Protein AF-A0A6A6QYE5-F1 (afdb_monomer)

Sequence (376 aa):
MGKNEKKVKEFIENIPDSKLLGFGTNGKTIHTDVNLRLDMQGMTSSKPPTHNLQVQVNKGCRITSLALIAPDSVAMVFNVPEDGSWTPQQIKEKLIASIDLTHEHPPSSESAPTNPPSTHPPTYLTMARNSEKAQSMLFRFRAAQAADLGILDIARTRRPKLITTIDSIPVCEKWRGQVLKEISRKVSKIQDTALSDFQIRDLNDEINKLMREKHMWEVQVRNLGGPNYMRGGRVLDEEGREVPGGGKGYRYFGRARELPGVKELFEAQKRPVDEGGDERGAERREMRQRVDAGYYGYNLDEEDGVLVAYEKGREEESRRRFLEEGDGDTGRKGGKEWVELPGDAGDGVGWRLPTLDEVQDELVERRRRKLLDKFA

Structure (mmCIF, N/CA/C/O backbone):
data_AF-A0A6A6QYE5-F1
#
_entry.id   AF-A0A6A6QYE5-F1
#
loop_
_atom_site.group_PDB
_atom_site.id
_atom_site.type_symbol
_atom_site.label_atom_id
_atom_site.label_alt_id
_atom_site.label_comp_id
_atom_site.label_asym_id
_atom_site.label_entity_id
_atom_site.label_seq_id
_atom_site.pdbx_PDB_ins_code
_atom_site.Cartn_x
_atom_site.Cartn_y
_atom_site.Cartn_z
_atom_site.occupancy
_atom_site.B_iso_or_equiv
_atom_site.auth_seq_id
_atom_site.auth_comp_id
_atom_site.auth_asym_id
_atom_site.auth_atom_id
_atom_site.pdbx_PDB_model_num
ATOM 1 N N . MET A 1 1 ? -7.065 -11.063 37.254 1.00 54.44 1 MET A N 1
ATOM 2 C CA . MET A 1 1 ? -6.158 -12.163 36.873 1.00 54.44 1 MET A CA 1
ATOM 3 C C . MET A 1 1 ? -6.716 -12.965 35.713 1.00 54.44 1 MET A C 1
ATOM 5 O O . MET A 1 1 ? -7.827 -13.492 35.813 1.00 54.44 1 MET A O 1
ATOM 9 N N . GLY A 1 2 ? -5.960 -13.047 34.621 1.00 65.00 2 GLY A N 1
ATOM 10 C CA . GLY A 1 2 ? -6.293 -13.857 33.451 1.00 65.00 2 GLY A CA 1
ATOM 11 C C . GLY A 1 2 ? -6.286 -15.361 33.755 1.00 65.00 2 GLY A C 1
ATOM 12 O O . GLY A 1 2 ? -5.650 -15.828 34.698 1.00 65.00 2 GLY A O 1
ATOM 13 N N . LYS A 1 3 ? -6.987 -16.161 32.935 1.00 67.38 3 LYS A N 1
ATOM 14 C CA . LYS A 1 3 ? -7.035 -17.635 33.077 1.00 67.38 3 LYS A CA 1
ATOM 15 C C . LYS A 1 3 ? -5.643 -18.287 33.013 1.00 67.38 3 LYS A C 1
ATOM 17 O O . LYS A 1 3 ? -5.456 -19.351 33.589 1.00 67.38 3 LYS A O 1
ATOM 22 N N . ASN A 1 4 ? -4.687 -17.654 32.331 1.00 69.31 4 ASN A N 1
ATOM 23 C CA . ASN A 1 4 ? -3.309 -18.132 32.213 1.00 69.31 4 ASN A CA 1
ATOM 24 C C . ASN A 1 4 ? -2.503 -17.867 33.492 1.00 69.31 4 ASN A C 1
ATOM 26 O O . ASN A 1 4 ? -1.840 -18.772 33.980 1.00 69.31 4 ASN A O 1
ATOM 30 N N . GLU A 1 5 ? -2.618 -16.670 34.074 1.00 69.38 5 GLU A N 1
ATOM 31 C CA . GLU A 1 5 ? -1.944 -16.304 35.330 1.00 69.38 5 GLU A CA 1
ATOM 32 C C . GLU A 1 5 ? -2.360 -17.222 36.474 1.00 69.38 5 GLU A C 1
ATOM 34 O O . GLU A 1 5 ? -1.511 -17.686 37.224 1.00 69.38 5 GLU A O 1
ATOM 39 N N . LYS A 1 6 ? -3.654 -17.563 36.563 1.00 76.94 6 LYS A N 1
ATOM 40 C CA . LYS A 1 6 ? -4.153 -18.517 37.564 1.00 76.94 6 LYS A CA 1
ATOM 41 C C . LYS A 1 6 ? -3.460 -19.879 37.466 1.00 76.94 6 LYS A C 1
ATOM 43 O O . LYS A 1 6 ? -3.099 -20.441 38.489 1.00 76.94 6 LYS A O 1
ATOM 48 N N . LYS A 1 7 ? -3.218 -20.370 36.246 1.00 76.81 7 LYS A N 1
ATOM 49 C CA . LYS A 1 7 ? -2.524 -21.647 36.012 1.00 76.81 7 LYS A CA 1
ATOM 50 C C . LYS A 1 7 ? -1.026 -21.574 36.311 1.00 76.81 7 LYS A C 1
ATOM 52 O O . LYS A 1 7 ? -0.445 -22.562 36.740 1.00 76.81 7 LYS A O 1
ATOM 57 N N . VAL A 1 8 ? -0.397 -20.417 36.096 1.00 77.19 8 VAL A N 1
ATOM 58 C CA . VAL A 1 8 ? 1.008 -20.198 36.480 1.00 77.19 8 VAL A CA 1
ATOM 59 C C . VAL A 1 8 ? 1.143 -20.110 38.006 1.00 77.19 8 VAL A C 1
ATOM 61 O O . VAL A 1 8 ? 2.067 -20.698 38.559 1.00 77.19 8 VAL A O 1
ATOM 64 N N . LYS A 1 9 ? 0.200 -19.455 38.699 1.00 80.19 9 LYS A N 1
ATOM 65 C CA . LYS A 1 9 ? 0.152 -19.412 40.173 1.00 80.19 9 LYS A CA 1
ATOM 66 C C . LYS A 1 9 ? -0.041 -20.800 40.779 1.00 80.19 9 LYS A C 1
ATOM 68 O O . LYS A 1 9 ? 0.748 -21.201 41.625 1.00 80.19 9 LYS A O 1
ATOM 73 N N . GLU A 1 10 ? -1.001 -21.561 40.258 1.00 83.50 10 GLU A N 1
ATOM 74 C CA . GLU A 1 10 ? -1.242 -22.952 40.657 1.00 83.50 10 GLU A CA 1
ATOM 75 C C . GLU A 1 10 ? 0.010 -23.828 40.464 1.00 83.50 10 GLU A C 1
ATOM 77 O O . GLU A 1 10 ? 0.340 -24.649 41.316 1.00 83.50 10 GLU A O 1
ATOM 82 N N . PHE A 1 11 ? 0.768 -23.624 39.381 1.00 83.50 11 PHE A N 1
ATOM 83 C CA . PHE A 1 11 ? 2.044 -24.315 39.178 1.00 83.50 11 PHE A CA 1
ATOM 84 C C . PHE A 1 11 ? 3.094 -23.948 40.239 1.00 83.50 11 PHE A C 1
ATOM 86 O O . PHE A 1 11 ? 3.756 -24.845 40.751 1.00 83.50 11 PHE A O 1
ATOM 93 N N . ILE A 1 12 ? 3.240 -22.665 40.593 1.00 82.38 12 ILE A N 1
ATOM 94 C CA . ILE A 1 12 ? 4.217 -22.200 41.598 1.00 82.38 12 ILE A CA 1
ATOM 95 C C . ILE A 1 12 ? 3.877 -22.725 43.000 1.00 82.38 12 ILE A C 1
ATOM 97 O O . ILE A 1 12 ? 4.771 -23.141 43.740 1.00 82.38 12 ILE A O 1
ATOM 101 N N . GLU A 1 13 ? 2.595 -22.743 43.362 1.00 83.88 13 GLU A N 1
ATOM 102 C CA . GLU A 1 13 ? 2.124 -23.244 44.659 1.00 83.88 13 GLU A CA 1
ATOM 103 C C . GLU A 1 13 ? 2.395 -24.747 44.825 1.00 83.88 13 GLU A C 1
ATOM 105 O O . GLU A 1 13 ? 2.817 -25.183 45.900 1.00 83.88 13 GLU A O 1
ATOM 110 N N . ASN A 1 14 ? 2.261 -25.514 43.737 1.00 85.69 14 ASN A N 1
ATOM 111 C CA . ASN A 1 14 ? 2.480 -26.962 43.702 1.00 85.69 14 ASN A CA 1
ATOM 112 C C . ASN A 1 14 ? 3.961 -27.394 43.732 1.00 85.69 14 ASN A C 1
ATOM 114 O O . ASN A 1 14 ? 4.252 -28.591 43.813 1.00 85.69 14 ASN A O 1
ATOM 118 N N . ILE A 1 15 ? 4.920 -26.462 43.688 1.00 83.69 15 ILE A N 1
ATOM 119 C CA . ILE A 1 15 ? 6.346 -26.805 43.787 1.00 83.69 15 ILE A CA 1
ATOM 120 C C . ILE A 1 15 ? 6.652 -27.272 45.218 1.00 83.69 15 ILE A C 1
ATOM 122 O O . ILE A 1 15 ? 6.374 -26.535 46.162 1.00 83.69 15 ILE A O 1
ATOM 126 N N . PRO A 1 16 ? 7.258 -28.451 45.437 1.00 82.81 16 PRO A N 1
ATOM 127 C CA . PRO A 1 16 ? 7.602 -28.896 46.784 1.00 82.81 16 PRO A CA 1
ATOM 128 C C . PRO A 1 16 ? 8.705 -28.018 47.392 1.00 82.81 16 PRO A C 1
ATOM 130 O O . PRO A 1 16 ? 9.723 -27.753 46.750 1.00 82.81 16 PRO A O 1
ATOM 133 N N . ASP A 1 17 ? 8.530 -27.626 48.655 1.00 79.19 17 ASP A N 1
ATOM 134 C CA . ASP A 1 17 ? 9.428 -26.700 49.365 1.00 79.19 17 ASP A CA 1
ATOM 135 C C . ASP A 1 17 ? 10.871 -27.223 49.461 1.00 79.19 17 ASP A C 1
ATOM 137 O O . ASP A 1 17 ? 11.824 -26.447 49.438 1.00 79.19 17 ASP A O 1
ATOM 141 N N . SER A 1 18 ? 11.048 -28.548 49.467 1.00 77.88 18 SER A N 1
ATOM 142 C CA . SER A 1 18 ? 12.360 -29.207 49.464 1.00 77.88 18 SER A CA 1
ATOM 143 C C . SER A 1 18 ? 13.186 -28.944 48.202 1.00 77.88 18 SER A C 1
ATOM 145 O O . SER A 1 18 ? 14.405 -29.076 48.239 1.00 77.88 18 SER A O 1
ATOM 147 N N . LYS A 1 19 ? 12.548 -28.563 47.085 1.00 76.81 19 LYS A N 1
ATOM 148 C CA . LYS A 1 19 ? 13.228 -28.230 45.821 1.00 76.81 19 LYS A CA 1
ATOM 149 C C . LYS A 1 19 ? 13.623 -26.757 45.712 1.00 76.81 19 LYS A C 1
ATOM 151 O O . LYS A 1 19 ? 14.328 -26.397 44.775 1.00 76.81 19 LYS A O 1
ATOM 156 N N . LEU A 1 20 ? 13.179 -25.919 46.645 1.00 73.50 20 LEU A N 1
ATOM 157 C CA . LEU A 1 20 ? 13.469 -24.483 46.680 1.00 73.50 20 LEU A CA 1
ATOM 158 C C . LEU A 1 20 ? 14.582 -24.133 47.683 1.00 73.50 20 LEU A C 1
ATOM 160 O O . LEU A 1 20 ? 14.775 -22.964 48.002 1.00 73.50 20 LEU A O 1
ATOM 164 N N . LEU A 1 21 ? 15.310 -25.141 48.175 1.00 71.69 21 LEU A N 1
ATOM 165 C CA . LEU A 1 21 ? 16.423 -25.008 49.113 1.00 71.69 21 LEU A CA 1
ATOM 166 C C . LEU A 1 21 ? 17.722 -25.516 48.476 1.00 71.69 21 LEU A C 1
ATOM 168 O O . LEU A 1 21 ? 17.725 -26.550 47.811 1.00 71.69 21 LEU A O 1
ATOM 172 N N . GLY A 1 22 ? 18.830 -24.808 48.718 1.00 63.59 22 GLY A N 1
ATOM 173 C CA . GLY A 1 22 ? 20.173 -25.251 48.325 1.00 63.59 22 GLY A CA 1
ATOM 174 C C . GLY A 1 22 ? 20.418 -25.246 46.813 1.00 63.59 22 GLY A C 1
ATOM 175 O O . GLY A 1 22 ? 20.768 -26.278 46.237 1.00 63.59 22 GLY A O 1
ATOM 176 N N . PHE A 1 23 ? 20.231 -24.097 46.157 1.00 68.88 23 PHE A N 1
ATOM 177 C CA . PHE A 1 23 ? 20.570 -23.952 44.741 1.00 68.88 23 PHE A CA 1
ATOM 178 C C . PHE A 1 23 ? 22.085 -24.094 44.533 1.00 68.88 23 PHE A C 1
ATOM 180 O O . PHE A 1 23 ? 22.885 -23.553 45.290 1.00 68.88 23 PHE A O 1
ATOM 187 N N . GLY A 1 24 ? 22.482 -24.865 43.520 1.00 63.81 24 GLY A N 1
ATOM 188 C CA . GLY A 1 24 ? 23.882 -24.949 43.104 1.00 63.81 24 GLY A CA 1
ATOM 189 C C . GLY A 1 24 ? 24.305 -23.731 42.278 1.00 63.81 24 GLY A C 1
ATOM 190 O O . GLY A 1 24 ? 23.483 -22.909 41.889 1.00 63.81 24 GLY A O 1
ATOM 191 N N . THR A 1 25 ? 25.587 -23.660 41.931 1.00 61.88 25 THR A N 1
ATOM 192 C CA . THR A 1 25 ? 26.160 -22.579 41.107 1.00 61.88 25 THR A CA 1
ATOM 193 C C . THR A 1 25 ? 25.849 -22.708 39.608 1.00 61.88 25 THR A C 1
ATOM 195 O O . THR A 1 25 ? 25.889 -21.719 38.879 1.00 61.88 25 THR A O 1
ATOM 198 N N . ASN A 1 26 ? 25.508 -23.914 39.138 1.00 70.19 26 ASN A N 1
ATOM 199 C CA . ASN A 1 26 ? 25.281 -24.222 37.723 1.00 70.19 26 ASN A CA 1
ATOM 200 C C . ASN A 1 26 ? 23.794 -24.291 37.377 1.00 70.19 26 ASN A C 1
ATOM 202 O O . ASN A 1 26 ? 23.012 -24.873 38.129 1.00 70.19 26 ASN A O 1
ATOM 206 N N . GLY A 1 27 ? 23.428 -23.785 36.197 1.00 73.88 27 GLY A N 1
ATOM 207 C CA . GLY A 1 27 ? 22.045 -23.799 35.737 1.00 73.88 27 GLY A CA 1
ATOM 208 C C . GLY A 1 27 ? 21.444 -25.211 35.673 1.00 73.88 27 GLY A C 1
ATOM 209 O O . GLY A 1 27 ? 22.065 -26.144 35.161 1.00 73.88 27 GLY A O 1
ATOM 210 N N . LYS A 1 28 ? 20.237 -25.380 36.223 1.00 80.50 28 LYS A N 1
ATOM 211 C CA . LYS A 1 28 ? 19.525 -26.662 36.311 1.00 80.50 28 LYS A CA 1
ATOM 212 C C . LYS A 1 28 ? 18.012 -26.450 36.370 1.00 80.50 28 LYS A C 1
ATOM 214 O O . LYS A 1 28 ? 17.532 -25.538 37.039 1.00 80.50 28 LYS A O 1
ATOM 219 N N . THR A 1 29 ? 17.255 -27.350 35.744 1.00 82.12 29 THR A N 1
ATOM 220 C CA . THR A 1 29 ? 15.798 -27.436 35.920 1.00 82.12 29 THR A CA 1
ATOM 221 C C . THR A 1 29 ? 15.456 -27.924 37.328 1.00 82.12 29 THR A C 1
ATOM 223 O O . THR A 1 29 ? 15.841 -29.026 37.728 1.00 82.12 29 THR A O 1
ATOM 226 N N . ILE A 1 30 ? 14.723 -27.105 38.080 1.00 82.81 30 ILE A N 1
ATOM 227 C CA . ILE A 1 30 ? 14.313 -27.377 39.463 1.00 82.81 30 ILE A CA 1
ATOM 228 C C . ILE A 1 30 ? 13.048 -28.237 39.478 1.00 82.81 30 ILE A C 1
ATOM 230 O O . ILE A 1 30 ? 12.970 -29.262 40.163 1.00 82.81 30 ILE A O 1
ATOM 234 N N . HIS A 1 31 ? 12.038 -27.822 38.718 1.00 83.12 31 HIS A N 1
ATOM 235 C CA . HIS A 1 31 ? 10.733 -28.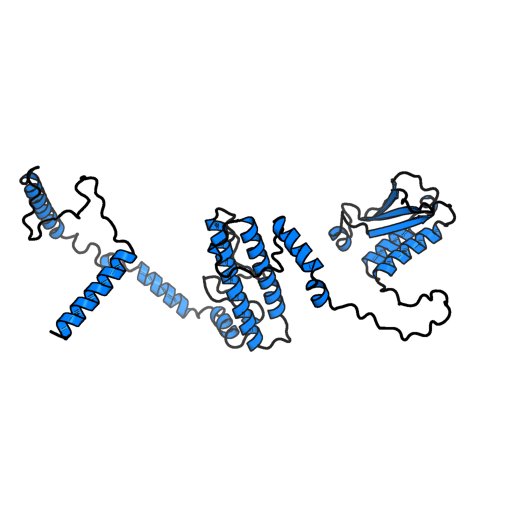469 38.694 1.00 83.12 31 HIS A CA 1
ATOM 236 C C . HIS A 1 31 ? 10.130 -28.398 37.295 1.00 83.12 31 HIS A C 1
ATOM 238 O O . HIS A 1 31 ? 10.330 -27.424 36.580 1.00 83.12 31 HIS A O 1
ATOM 244 N N . THR A 1 32 ? 9.405 -29.434 36.891 1.00 85.81 32 THR A N 1
ATOM 245 C CA . THR A 1 32 ? 8.772 -29.500 35.574 1.00 85.81 32 THR A CA 1
ATOM 246 C C . THR A 1 32 ? 7.441 -30.224 35.689 1.00 85.81 32 THR A C 1
ATOM 248 O O . THR A 1 32 ? 7.328 -31.198 36.434 1.00 85.81 32 THR A O 1
ATOM 251 N N . ASP A 1 33 ? 6.458 -29.727 34.954 1.00 83.12 33 ASP A N 1
ATOM 252 C CA . ASP A 1 33 ? 5.130 -30.298 34.770 1.00 83.12 33 ASP A CA 1
ATOM 253 C C . ASP A 1 33 ? 4.847 -30.446 33.258 1.00 83.12 33 ASP A C 1
ATOM 255 O O . ASP A 1 33 ? 5.661 -30.086 32.408 1.00 83.12 33 ASP A O 1
ATOM 259 N N . VAL A 1 34 ? 3.680 -30.961 32.877 1.00 79.75 34 VAL A N 1
ATOM 260 C CA . VAL A 1 34 ? 3.245 -31.119 31.482 1.00 79.75 34 VAL A CA 1
ATOM 261 C C . VAL A 1 34 ? 3.271 -29.789 30.715 1.00 79.75 34 VAL A C 1
ATOM 263 O O . VAL A 1 34 ? 3.534 -29.775 29.514 1.00 79.75 34 VAL A O 1
ATOM 266 N N . ASN A 1 35 ? 3.007 -28.665 31.389 1.00 78.75 35 ASN A N 1
ATOM 267 C CA . ASN A 1 35 ? 2.832 -27.365 30.736 1.00 78.75 35 ASN A CA 1
ATOM 268 C C . ASN A 1 35 ? 3.969 -26.364 30.989 1.00 78.75 35 ASN A C 1
ATOM 270 O O . ASN A 1 35 ? 4.257 -25.555 3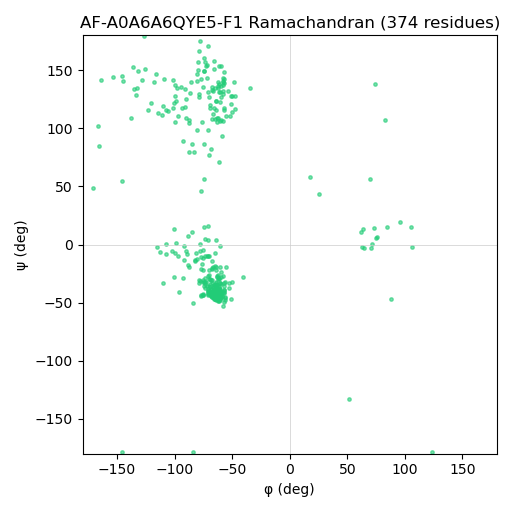0.105 1.00 78.75 35 ASN A O 1
ATOM 274 N N . LEU A 1 36 ? 4.594 -26.394 32.168 1.00 82.88 36 LEU A N 1
ATOM 275 C CA . LEU A 1 36 ? 5.545 -25.381 32.637 1.00 82.88 36 LEU A CA 1
ATOM 276 C C . LEU A 1 36 ? 6.767 -26.045 33.279 1.00 82.88 36 LEU A C 1
ATOM 278 O O . LEU A 1 36 ? 6.670 -27.137 33.836 1.00 82.88 36 LEU A O 1
ATOM 282 N N . ARG A 1 37 ? 7.908 -25.361 33.239 1.00 84.62 37 ARG A N 1
ATOM 283 C CA . ARG A 1 37 ? 9.112 -25.719 33.992 1.00 84.62 37 ARG A CA 1
ATOM 284 C C . ARG A 1 37 ? 9.682 -24.507 34.715 1.00 84.62 37 ARG A C 1
ATOM 286 O O . ARG A 1 37 ? 9.555 -23.385 34.239 1.00 84.62 37 ARG A O 1
ATOM 293 N N . LEU A 1 38 ? 10.312 -24.749 35.856 1.00 84.12 38 LEU A N 1
ATOM 294 C CA . LEU A 1 38 ? 11.109 -23.786 36.602 1.00 84.12 38 LEU A CA 1
ATOM 295 C C . LEU A 1 38 ? 12.583 -24.162 36.440 1.00 84.12 38 LEU A C 1
ATOM 297 O O . LEU A 1 38 ? 13.014 -25.214 36.918 1.00 84.12 38 LEU A O 1
ATOM 301 N N . ASP A 1 39 ? 13.343 -23.287 35.798 1.00 81.50 39 ASP A N 1
ATOM 302 C CA . ASP A 1 39 ? 14.777 -23.414 35.580 1.00 81.50 39 ASP A CA 1
ATOM 303 C C . ASP A 1 39 ? 15.539 -22.399 36.430 1.00 81.50 39 ASP A C 1
ATOM 305 O O . ASP A 1 39 ? 15.124 -21.253 36.569 1.00 81.50 39 ASP A O 1
ATOM 309 N N . MET A 1 40 ? 16.689 -22.797 36.961 1.00 81.38 40 MET A N 1
ATOM 310 C CA . MET A 1 40 ? 17.701 -21.869 37.458 1.00 81.38 40 MET A CA 1
ATOM 311 C C . MET A 1 40 ? 18.762 -21.721 36.365 1.00 81.38 40 MET A C 1
ATOM 313 O O . MET A 1 40 ? 19.286 -22.730 35.905 1.00 81.38 40 MET A O 1
ATOM 317 N N . GLN A 1 41 ? 19.040 -20.502 35.898 1.00 74.25 41 GLN A N 1
ATOM 318 C CA . GLN A 1 41 ? 19.915 -20.229 34.738 1.00 74.25 41 GLN A CA 1
ATOM 319 C C . GLN A 1 41 ? 21.351 -19.821 35.125 1.00 74.25 41 GLN A C 1
ATOM 321 O O . GLN A 1 41 ? 22.177 -19.563 34.254 1.00 74.25 41 GLN A O 1
ATOM 326 N N . GLY A 1 42 ? 21.662 -19.783 36.422 1.00 70.75 42 GLY A N 1
ATOM 327 C CA . GLY A 1 42 ? 22.973 -19.433 36.976 1.00 70.75 42 GLY A CA 1
ATOM 328 C C . GLY A 1 42 ? 22.909 -18.261 37.957 1.00 70.75 42 GLY A C 1
ATOM 329 O O . GLY A 1 42 ? 21.838 -17.719 38.240 1.00 70.75 42 GLY A O 1
ATOM 330 N N . MET A 1 43 ? 24.069 -17.865 38.479 1.00 67.88 43 MET A N 1
ATOM 331 C CA . MET A 1 43 ? 24.207 -16.682 39.332 1.00 67.88 43 MET A CA 1
ATOM 332 C C . MET A 1 43 ? 24.400 -15.412 38.497 1.00 67.88 43 MET A C 1
ATOM 334 O O . MET A 1 43 ? 25.125 -15.401 37.501 1.00 67.88 43 MET A O 1
ATOM 338 N N . THR A 1 44 ? 23.770 -14.318 38.911 1.00 69.19 44 THR A N 1
ATOM 339 C CA . THR A 1 44 ? 24.008 -12.986 38.346 1.00 69.19 44 THR A CA 1
ATOM 340 C C . THR A 1 44 ? 25.282 -12.374 38.926 1.00 69.19 44 THR A C 1
ATOM 342 O O . THR A 1 44 ? 25.623 -12.585 40.087 1.00 69.19 44 THR A O 1
ATOM 345 N N . SER A 1 45 ? 25.966 -11.527 38.152 1.00 68.75 45 SER A N 1
ATOM 346 C CA . SER A 1 45 ? 27.170 -10.805 38.604 1.00 68.75 45 SER A CA 1
ATOM 347 C C . SER A 1 45 ? 26.891 -9.640 39.574 1.00 68.75 45 SER A C 1
ATOM 349 O O . SER A 1 45 ? 27.749 -8.776 39.760 1.00 68.75 45 SER A O 1
ATOM 351 N N . SER A 1 46 ? 25.690 -9.558 40.155 1.00 64.69 46 SER A N 1
ATOM 352 C CA . SER A 1 46 ? 25.332 -8.521 41.129 1.00 64.69 46 SER A CA 1
ATOM 353 C C . SER A 1 46 ? 26.044 -8.751 42.467 1.00 64.69 46 SER A C 1
ATOM 355 O O . SER A 1 46 ? 26.406 -9.875 42.798 1.00 64.69 46 SER A O 1
ATOM 357 N N . LYS A 1 47 ? 26.253 -7.683 43.248 1.00 64.75 47 LYS A N 1
ATOM 358 C CA . LYS A 1 47 ? 26.739 -7.760 44.636 1.00 64.75 47 LYS A CA 1
ATOM 359 C C . LYS A 1 47 ? 25.594 -7.337 45.570 1.00 64.75 47 LYS A C 1
ATOM 361 O O . LYS A 1 47 ? 25.248 -6.156 45.529 1.00 64.75 47 LYS A O 1
ATOM 366 N N . PRO A 1 48 ? 25.008 -8.233 46.386 1.00 62.97 48 PRO A N 1
ATOM 367 C CA . PRO A 1 48 ? 25.352 -9.648 46.568 1.00 62.97 48 PRO A CA 1
ATOM 368 C C . PRO A 1 48 ? 24.933 -10.548 45.381 1.00 62.97 48 PRO A C 1
ATOM 370 O O . PRO A 1 48 ? 24.042 -10.169 44.607 1.00 62.97 48 PRO A O 1
ATOM 373 N N . PRO A 1 49 ? 25.590 -11.712 45.211 1.00 67.38 49 PRO A N 1
ATOM 374 C CA . PRO A 1 49 ? 25.246 -12.696 44.184 1.00 67.38 49 PRO A CA 1
ATOM 375 C C . PRO A 1 49 ? 23.808 -13.195 44.366 1.00 67.38 49 PRO A C 1
ATOM 377 O O . PRO A 1 49 ? 23.348 -13.452 45.482 1.00 67.38 49 PRO A O 1
ATOM 380 N N . THR A 1 50 ? 23.076 -13.303 43.255 1.00 75.38 50 THR A N 1
ATOM 381 C CA . THR A 1 50 ? 21.695 -13.801 43.254 1.00 75.38 50 THR A CA 1
ATOM 382 C C . THR A 1 50 ? 21.518 -14.917 42.230 1.00 75.38 50 THR A C 1
ATOM 384 O O . THR A 1 50 ? 22.077 -14.858 41.138 1.00 75.38 50 THR A O 1
ATOM 387 N N . HIS A 1 51 ? 20.729 -15.931 42.565 1.00 75.56 51 HIS A N 1
ATOM 388 C CA . HIS A 1 51 ? 20.331 -17.013 41.673 1.00 75.56 51 HIS A CA 1
ATOM 389 C C . HIS A 1 51 ? 19.210 -16.546 40.748 1.00 75.56 51 HIS A C 1
ATOM 391 O O . HIS A 1 51 ? 18.177 -16.076 41.224 1.00 75.56 51 HIS A O 1
ATOM 397 N N . ASN A 1 52 ? 19.393 -16.711 39.440 1.00 78.12 52 ASN A N 1
ATOM 398 C CA . ASN A 1 52 ? 18.401 -16.366 38.427 1.00 78.12 52 ASN A CA 1
ATOM 399 C C . ASN A 1 52 ? 17.443 -17.543 38.199 1.00 78.12 52 ASN A C 1
ATOM 401 O O . ASN A 1 52 ? 17.819 -18.551 37.595 1.00 78.12 52 ASN A O 1
ATOM 405 N N . LEU A 1 53 ? 16.212 -17.407 38.684 1.00 80.06 53 LEU A N 1
ATOM 406 C CA . LEU A 1 53 ? 15.117 -18.350 38.493 1.00 80.06 53 LEU A CA 1
ATOM 407 C C . LEU A 1 53 ? 14.199 -17.892 37.358 1.00 80.06 53 LEU A C 1
ATOM 409 O O . LEU A 1 53 ? 13.792 -16.730 37.302 1.00 80.06 53 LEU A O 1
ATOM 413 N N . GLN A 1 54 ? 13.831 -18.825 36.483 1.00 80.00 54 GLN A N 1
ATOM 414 C CA . GLN A 1 54 ? 12.975 -18.586 35.330 1.00 80.00 54 GLN A CA 1
ATOM 415 C C . GLN A 1 54 ? 11.886 -19.637 35.190 1.00 80.00 54 GLN A C 1
ATOM 417 O O . GLN A 1 54 ? 12.163 -20.833 35.138 1.00 80.00 54 GLN A O 1
ATOM 422 N N . VAL A 1 55 ? 10.641 -19.187 35.047 1.00 80.56 55 VAL A N 1
ATOM 423 C CA . VAL A 1 55 ? 9.532 -20.058 34.641 1.00 80.56 55 VAL A CA 1
ATOM 424 C C . VAL A 1 55 ? 9.438 -20.031 33.118 1.00 80.56 55 VAL A C 1
ATOM 426 O O . VAL A 1 55 ? 9.351 -18.961 32.517 1.00 80.56 55 VAL A O 1
ATOM 429 N N . GLN A 1 56 ? 9.471 -21.197 32.484 1.00 78.50 56 GLN A N 1
ATOM 430 C CA . GLN A 1 56 ? 9.413 -21.355 31.032 1.00 78.50 56 GLN A CA 1
ATOM 431 C C . GLN A 1 56 ? 8.274 -22.299 30.633 1.00 78.50 56 GLN A C 1
ATOM 433 O O . GLN A 1 56 ? 7.888 -23.197 31.385 1.00 78.50 56 GLN A O 1
ATOM 438 N N . VAL A 1 57 ? 7.720 -22.091 29.437 1.00 80.19 57 VAL A N 1
ATOM 439 C CA . VAL A 1 57 ? 6.646 -22.931 28.887 1.00 80.19 57 VAL A CA 1
ATOM 440 C C . VAL A 1 57 ? 7.253 -24.132 28.164 1.00 80.19 57 VAL A C 1
ATOM 442 O O . VAL A 1 57 ? 8.134 -23.981 27.319 1.00 80.19 57 VAL A O 1
ATOM 445 N N . ASN A 1 58 ? 6.768 -25.336 28.471 1.00 78.12 58 ASN A N 1
ATOM 446 C CA . ASN A 1 58 ? 7.281 -26.564 27.867 1.00 78.12 58 ASN A CA 1
ATOM 447 C C . ASN A 1 58 ? 6.815 -26.743 26.410 1.00 78.12 58 ASN A C 1
ATOM 449 O O . ASN A 1 58 ? 5.704 -26.363 26.023 1.00 78.12 58 ASN A O 1
ATOM 453 N N . LYS A 1 59 ? 7.658 -27.394 25.597 1.00 69.12 59 LYS A N 1
ATOM 454 C CA . LYS A 1 59 ? 7.317 -27.797 24.225 1.00 69.12 59 LYS A CA 1
ATOM 455 C C . LYS A 1 59 ? 6.198 -28.845 24.278 1.00 69.12 59 LYS A C 1
ATOM 457 O O . LYS A 1 59 ? 6.397 -29.924 24.824 1.00 69.12 59 LYS A O 1
ATOM 462 N N . GLY A 1 60 ? 5.033 -28.525 23.711 1.00 68.19 60 GLY A N 1
ATOM 463 C CA . GLY A 1 60 ? 3.839 -29.381 23.778 1.00 68.19 60 GLY A CA 1
ATOM 464 C C . GLY A 1 60 ? 2.853 -29.032 24.901 1.00 68.19 60 GLY A C 1
ATOM 465 O O . GLY A 1 60 ? 2.031 -29.873 25.263 1.00 68.19 60 GLY A O 1
ATOM 466 N N . CYS A 1 61 ? 2.916 -27.807 25.442 1.00 71.62 61 CYS A N 1
ATOM 467 C CA . CYS A 1 61 ? 1.934 -27.281 26.392 1.00 71.62 61 CYS A CA 1
ATOM 468 C C . CYS A 1 61 ? 0.490 -27.529 25.910 1.00 71.62 61 CYS A C 1
ATOM 470 O O . CYS A 1 61 ? 0.122 -27.161 24.794 1.00 71.62 61 CYS A O 1
ATOM 472 N N . ARG A 1 62 ? -0.353 -28.131 26.761 1.00 70.94 62 ARG A N 1
ATOM 473 C CA . ARG A 1 62 ? -1.764 -28.441 26.441 1.00 70.94 62 ARG A CA 1
ATOM 474 C C . ARG A 1 62 ? -2.673 -27.213 26.513 1.00 70.94 62 ARG A C 1
ATOM 476 O O . ARG A 1 62 ? -3.838 -27.268 26.124 1.00 70.94 62 ARG A O 1
ATOM 483 N N . ILE A 1 63 ? -2.162 -26.106 27.045 1.00 74.00 63 ILE A N 1
ATOM 484 C CA . ILE A 1 63 ? -2.885 -24.846 27.170 1.00 74.00 63 ILE A CA 1
ATOM 485 C C . ILE A 1 63 ? -2.680 -24.067 25.872 1.00 74.00 63 ILE A C 1
ATOM 487 O O . ILE A 1 63 ? -1.617 -23.496 25.649 1.00 74.00 63 ILE A O 1
ATOM 491 N N . THR A 1 64 ? -3.708 -24.027 25.026 1.00 67.00 64 THR A N 1
ATOM 492 C CA . THR A 1 64 ? -3.669 -23.401 23.691 1.00 67.00 64 THR A CA 1
ATOM 493 C C . THR A 1 64 ? -3.178 -21.952 23.713 1.00 67.00 64 THR A C 1
ATOM 495 O O . THR A 1 64 ? -2.412 -21.548 22.846 1.00 67.00 64 THR A O 1
ATOM 498 N N . SER A 1 65 ? -3.550 -21.184 24.739 1.00 66.88 65 SER A N 1
ATOM 499 C CA . SER A 1 65 ? -3.130 -19.792 24.926 1.00 66.88 65 SER A CA 1
ATOM 500 C C . SER A 1 65 ? -1.654 -19.621 25.312 1.00 66.88 65 SER A C 1
ATOM 502 O O . SER A 1 65 ? -1.079 -18.585 25.000 1.00 66.88 65 SER A O 1
ATOM 504 N N . LEU A 1 66 ? -1.035 -20.608 25.970 1.00 64.81 66 LEU A N 1
ATOM 505 C CA . LEU A 1 66 ? 0.393 -20.590 26.327 1.00 64.81 66 LEU A CA 1
ATOM 506 C C . LEU A 1 66 ? 1.256 -21.264 25.252 1.00 64.81 66 LEU A C 1
ATOM 508 O O . LEU A 1 66 ? 2.396 -20.865 25.038 1.00 64.81 66 LEU A O 1
ATOM 512 N N . ALA A 1 67 ? 0.697 -22.238 24.528 1.00 61.81 67 ALA A N 1
ATOM 513 C CA . ALA A 1 67 ? 1.358 -22.920 23.419 1.00 61.81 67 ALA A CA 1
ATOM 514 C C . ALA A 1 67 ? 1.715 -21.974 22.260 1.00 61.81 67 ALA A C 1
ATOM 516 O O . ALA A 1 67 ? 2.720 -22.192 21.594 1.00 61.81 67 ALA A O 1
ATOM 517 N N . LEU A 1 68 ? 0.934 -20.906 22.055 1.00 59.84 68 LEU A N 1
ATOM 518 C CA . LEU A 1 68 ? 1.205 -19.863 21.054 1.00 59.84 68 LEU A CA 1
ATOM 519 C C . LEU A 1 68 ? 2.465 -19.032 21.349 1.00 59.84 68 LEU A C 1
ATOM 521 O O . LEU A 1 68 ? 2.979 -18.378 20.448 1.00 59.84 68 LEU A O 1
ATOM 525 N N . ILE A 1 69 ? 2.933 -19.034 22.600 1.00 57.16 69 ILE A N 1
ATOM 526 C CA . ILE A 1 69 ? 4.045 -18.203 23.090 1.00 57.16 69 ILE A CA 1
ATOM 527 C C . ILE A 1 69 ? 5.309 -19.069 23.336 1.00 57.16 69 ILE A C 1
ATOM 529 O O . ILE A 1 69 ? 6.405 -18.558 23.552 1.00 57.16 69 ILE A O 1
ATOM 533 N N . ALA A 1 70 ? 5.191 -20.398 23.243 1.00 50.25 70 ALA A N 1
ATOM 534 C CA . ALA A 1 70 ? 6.318 -21.324 23.354 1.00 50.25 70 ALA A CA 1
ATOM 535 C C . ALA A 1 70 ? 7.155 -21.348 22.053 1.00 50.25 70 ALA A C 1
ATOM 537 O O . ALA A 1 70 ? 6.566 -21.341 20.971 1.00 50.25 70 ALA A O 1
ATOM 538 N N . PRO A 1 71 ? 8.501 -21.452 22.104 1.00 49.31 71 PRO A N 1
ATOM 539 C CA . PRO A 1 71 ? 9.354 -21.737 23.265 1.00 49.31 71 PRO A CA 1
ATOM 540 C C . PRO A 1 71 ? 10.172 -20.534 23.786 1.00 49.31 71 PRO A C 1
ATOM 542 O O . PRO A 1 71 ? 10.919 -20.699 24.747 1.00 49.31 71 PRO A O 1
ATOM 545 N N . ASP A 1 72 ? 10.047 -19.350 23.179 1.00 45.34 72 ASP A N 1
ATOM 546 C CA . ASP A 1 72 ? 11.003 -18.242 23.368 1.00 45.34 72 ASP A CA 1
ATOM 547 C C . ASP A 1 72 ? 10.641 -17.264 24.501 1.00 45.34 72 ASP A C 1
ATOM 549 O O . ASP A 1 72 ? 11.391 -16.326 24.780 1.00 45.34 72 ASP A O 1
ATOM 553 N N . SER A 1 73 ? 9.513 -17.455 25.192 1.00 48.44 73 SER A N 1
ATOM 554 C CA . SER A 1 73 ? 9.148 -16.594 26.320 1.00 48.44 73 SER A CA 1
ATOM 555 C C . SER A 1 73 ? 9.692 -17.118 27.647 1.00 48.44 73 SER A C 1
ATOM 557 O O . SER A 1 73 ? 9.169 -18.080 28.220 1.00 48.44 73 SER A O 1
ATOM 559 N N . VAL A 1 74 ? 10.685 -16.411 28.183 1.00 49.88 74 VAL A N 1
ATOM 560 C CA . VAL A 1 74 ? 10.960 -16.382 29.622 1.00 49.88 74 VAL A CA 1
ATOM 561 C C . VAL A 1 74 ? 9.735 -15.753 30.286 1.00 49.88 74 VAL A C 1
ATOM 563 O O . VAL A 1 74 ? 9.513 -14.552 30.155 1.00 49.88 74 VAL A O 1
ATOM 566 N N . ALA A 1 75 ? 8.894 -16.554 30.944 1.00 51.28 75 ALA A N 1
ATOM 567 C CA . ALA A 1 75 ? 7.664 -16.041 31.548 1.00 51.28 75 ALA A CA 1
ATOM 568 C C . ALA A 1 75 ? 7.958 -15.157 32.771 1.00 51.28 75 ALA A C 1
ATOM 570 O O . ALA A 1 75 ? 7.121 -14.348 33.163 1.00 51.28 75 ALA A O 1
ATOM 571 N N . MET A 1 76 ? 9.136 -15.311 33.383 1.00 55.91 76 MET A N 1
ATOM 572 C CA . MET A 1 76 ? 9.521 -14.592 34.592 1.00 55.91 76 MET A CA 1
ATOM 573 C C . MET A 1 76 ? 11.028 -14.677 34.812 1.00 55.91 76 MET A C 1
ATOM 575 O O . MET A 1 76 ? 11.598 -15.739 34.588 1.00 55.91 76 MET A O 1
ATOM 579 N N . VAL A 1 77 ? 11.657 -13.599 35.276 1.00 54.97 77 VAL A N 1
ATOM 580 C CA . VAL A 1 77 ? 13.039 -13.602 35.778 1.00 54.97 77 VAL A CA 1
ATOM 581 C C . VAL A 1 77 ? 12.984 -13.140 37.222 1.00 54.97 77 VAL A C 1
ATOM 583 O O . VAL A 1 77 ? 12.496 -12.043 37.492 1.00 54.97 77 VAL A O 1
ATOM 586 N N . PHE A 1 78 ? 13.466 -13.966 38.144 1.00 63.03 78 PHE A N 1
ATOM 587 C CA . PHE A 1 78 ? 13.507 -13.626 39.557 1.00 63.03 78 PHE A CA 1
ATOM 588 C C . PHE A 1 78 ? 14.873 -13.947 40.159 1.00 63.03 78 PHE A C 1
ATOM 590 O O . PHE A 1 78 ? 15.422 -15.020 39.931 1.00 63.03 78 PHE A O 1
ATOM 597 N N . ASN A 1 79 ? 15.408 -13.016 40.946 1.00 60.84 79 ASN A N 1
ATOM 598 C CA . ASN A 1 79 ? 16.740 -13.102 41.532 1.00 60.84 79 ASN A CA 1
ATOM 599 C C . ASN A 1 79 ? 16.636 -13.419 43.032 1.00 60.84 79 ASN A C 1
ATOM 601 O O . ASN A 1 79 ? 16.126 -12.600 43.796 1.00 60.84 79 ASN A O 1
ATOM 605 N N . VAL A 1 80 ? 17.122 -14.588 43.459 1.00 63.88 80 VAL A N 1
ATOM 606 C CA . VAL A 1 80 ? 17.140 -15.013 44.874 1.00 63.88 80 VAL A CA 1
ATOM 607 C C . VAL A 1 80 ? 18.538 -14.798 45.469 1.00 63.88 80 VAL A C 1
ATOM 609 O O . VAL A 1 80 ? 19.487 -15.373 44.938 1.00 63.88 80 VAL A O 1
ATOM 612 N N . PRO A 1 81 ? 18.711 -14.017 46.550 1.00 60.81 81 PRO A N 1
ATOM 613 C CA . PRO A 1 81 ? 20.012 -13.827 47.204 1.00 60.81 81 PRO A CA 1
ATOM 614 C C . PRO A 1 81 ? 20.659 -15.142 47.660 1.00 60.81 81 PRO A C 1
ATOM 616 O O . PRO A 1 81 ? 19.967 -16.050 48.117 1.00 60.81 81 PRO A O 1
ATOM 619 N N . GLU A 1 82 ? 21.984 -15.247 47.541 1.00 57.72 82 GLU A N 1
ATOM 620 C CA . GLU A 1 82 ? 22.754 -16.447 47.916 1.00 57.72 82 GLU A CA 1
ATOM 621 C C . GLU A 1 82 ? 22.779 -16.728 49.429 1.00 57.72 82 GLU A C 1
ATOM 623 O O . GLU A 1 82 ? 22.951 -17.878 49.822 1.00 57.72 82 GLU A O 1
ATOM 628 N N . ASP A 1 83 ? 22.517 -15.730 50.279 1.00 54.94 83 ASP A N 1
ATOM 629 C CA . ASP A 1 83 ? 22.688 -15.808 51.742 1.00 54.94 83 ASP A CA 1
ATOM 630 C C . ASP A 1 83 ? 21.776 -16.825 52.466 1.00 54.94 83 ASP A C 1
ATOM 632 O O . ASP A 1 83 ? 21.754 -16.873 53.695 1.00 54.94 83 ASP A O 1
ATOM 636 N N . GLY A 1 84 ? 20.971 -17.613 51.741 1.00 57.69 84 GLY A N 1
ATOM 637 C CA . GLY A 1 84 ? 20.076 -18.626 52.314 1.00 57.69 84 GLY A CA 1
ATOM 638 C C . GLY A 1 84 ? 19.012 -18.048 53.253 1.00 57.69 84 GLY A C 1
ATOM 639 O O . GLY A 1 84 ? 18.334 -18.793 53.955 1.00 57.69 84 GLY A O 1
ATOM 640 N N . SER A 1 85 ? 18.860 -16.722 53.271 1.00 58.75 85 SER A N 1
ATOM 641 C CA . SER A 1 85 ? 18.003 -15.986 54.200 1.00 58.75 85 SER A CA 1
ATOM 642 C C . SER A 1 85 ? 16.518 -16.097 53.863 1.00 58.75 85 SER A C 1
ATOM 644 O O . SER A 1 85 ? 15.675 -15.698 54.664 1.00 58.75 85 SER A O 1
ATOM 646 N N . TRP A 1 86 ? 16.185 -16.616 52.679 1.00 67.50 86 TRP A N 1
ATOM 647 C CA . TRP A 1 86 ? 14.816 -16.685 52.192 1.00 67.50 86 TRP A CA 1
ATOM 648 C C . TRP A 1 86 ? 14.234 -18.075 52.392 1.00 67.50 86 TRP A C 1
ATOM 650 O O . TRP A 1 86 ? 14.789 -19.084 51.958 1.00 67.50 86 TRP A O 1
ATOM 660 N N . THR A 1 87 ? 13.068 -18.111 53.024 1.00 75.81 87 THR A N 1
ATOM 661 C CA . THR A 1 87 ? 12.290 -19.342 53.161 1.00 75.81 87 THR A CA 1
ATOM 662 C C . THR A 1 87 ? 11.649 -19.728 51.817 1.00 75.81 87 THR A C 1
ATOM 664 O O . THR A 1 87 ? 11.345 -18.851 51.003 1.00 75.81 87 THR A O 1
ATOM 667 N N . PRO A 1 88 ? 11.371 -21.021 51.565 1.00 74.62 88 PRO A N 1
ATOM 668 C CA . PRO A 1 88 ? 10.677 -21.473 50.352 1.00 74.62 88 PRO A CA 1
ATOM 669 C C . PRO A 1 88 ? 9.346 -20.752 50.101 1.00 74.62 88 PRO A C 1
ATOM 671 O O . PRO A 1 88 ? 8.986 -20.481 48.956 1.00 74.62 88 PRO A O 1
ATOM 674 N N . GLN A 1 89 ? 8.645 -20.388 51.177 1.00 76.75 89 GLN A N 1
ATOM 675 C CA . GLN A 1 89 ? 7.394 -19.633 51.129 1.00 76.75 89 GLN A CA 1
ATOM 676 C C . GLN A 1 89 ? 7.613 -18.204 50.622 1.00 76.75 89 GLN A C 1
ATOM 678 O O . GLN A 1 89 ? 6.908 -17.769 49.717 1.00 76.75 89 GLN A O 1
ATOM 683 N N . GLN A 1 90 ? 8.654 -17.514 51.096 1.00 77.62 90 GLN A N 1
ATOM 684 C CA . GLN A 1 90 ? 9.009 -16.179 50.600 1.00 77.62 90 GLN A CA 1
ATOM 685 C C . GLN A 1 90 ? 9.409 -16.195 49.119 1.00 77.62 90 GLN A C 1
ATOM 687 O O . GLN A 1 90 ? 9.083 -15.263 48.384 1.00 77.62 90 GLN A O 1
ATOM 692 N N . ILE A 1 91 ? 10.073 -17.259 48.651 1.00 76.81 91 ILE A N 1
ATOM 693 C CA . ILE A 1 91 ? 10.412 -17.426 47.228 1.00 76.81 91 ILE A CA 1
ATOM 694 C C . ILE A 1 91 ? 9.134 -17.587 46.393 1.00 76.81 91 ILE A C 1
ATOM 696 O O . ILE A 1 91 ? 8.984 -16.918 45.370 1.00 76.81 91 ILE A O 1
ATOM 700 N N . LYS A 1 92 ? 8.187 -18.422 46.841 1.00 77.94 92 LYS A N 1
ATOM 701 C CA . LYS A 1 92 ? 6.885 -18.606 46.176 1.00 77.94 92 LYS A CA 1
ATOM 702 C C . LYS A 1 92 ? 6.070 -17.316 46.138 1.00 77.94 92 LYS A C 1
ATOM 704 O O . LYS A 1 92 ? 5.591 -16.938 45.073 1.00 77.94 92 LYS A O 1
ATOM 709 N N . GLU A 1 93 ? 5.955 -16.612 47.260 1.00 79.56 93 GLU A N 1
ATOM 710 C CA . GLU A 1 93 ? 5.221 -15.344 47.354 1.00 79.56 93 GLU A CA 1
ATOM 711 C C . GLU A 1 93 ? 5.806 -14.277 46.431 1.00 79.56 93 GLU A C 1
ATOM 713 O O . GLU A 1 93 ? 5.069 -13.579 45.737 1.00 79.56 93 GLU A O 1
ATOM 718 N N . LYS A 1 94 ? 7.137 -14.174 46.366 1.00 73.88 94 LYS A N 1
ATOM 719 C CA . LYS A 1 94 ? 7.807 -13.222 45.477 1.00 73.88 94 LYS A CA 1
ATOM 720 C C . LYS A 1 94 ? 7.648 -13.581 44.002 1.00 73.88 94 LYS A C 1
ATOM 722 O O . LYS A 1 94 ? 7.424 -12.674 43.205 1.00 73.88 94 LYS A O 1
ATOM 727 N N . LEU A 1 95 ? 7.690 -14.869 43.651 1.00 73.50 95 LEU A N 1
ATOM 728 C CA . LEU A 1 95 ? 7.386 -15.342 42.296 1.00 73.50 95 LEU A CA 1
ATOM 729 C C . LEU A 1 95 ? 5.936 -15.026 41.902 1.00 73.50 95 LEU A C 1
ATOM 731 O O . LEU A 1 95 ? 5.676 -14.582 40.784 1.00 73.50 95 LEU A O 1
ATOM 735 N N . ILE A 1 96 ? 4.989 -15.198 42.826 1.00 76.50 96 ILE A N 1
ATOM 736 C CA . ILE A 1 96 ? 3.582 -14.849 42.606 1.00 76.50 96 ILE A CA 1
ATOM 737 C C . ILE A 1 96 ? 3.414 -13.329 42.463 1.00 76.50 96 ILE A C 1
ATOM 739 O O . ILE A 1 96 ? 2.710 -12.882 41.560 1.00 76.50 96 ILE A O 1
ATOM 743 N N . ALA A 1 97 ? 4.101 -12.531 43.284 1.00 73.69 97 ALA A N 1
ATOM 744 C CA . ALA A 1 97 ? 4.065 -11.071 43.209 1.00 73.69 97 ALA A CA 1
ATOM 745 C C . ALA A 1 97 ? 4.642 -10.534 41.886 1.00 73.69 97 ALA A C 1
ATOM 747 O O . ALA A 1 97 ? 4.118 -9.566 41.336 1.00 73.69 97 ALA A O 1
ATOM 748 N N . SER A 1 98 ? 5.672 -11.178 41.321 1.00 66.12 98 SER A N 1
ATOM 749 C CA . SER A 1 98 ? 6.191 -10.806 39.997 1.00 66.12 98 SER A CA 1
ATOM 750 C C . SER A 1 98 ? 5.221 -11.088 38.846 1.00 66.12 98 SER A C 1
ATOM 752 O O . SER A 1 98 ? 5.353 -10.458 37.800 1.00 66.12 98 SER A O 1
ATOM 754 N N . ILE A 1 99 ? 4.223 -11.965 39.021 1.00 67.00 99 ILE A N 1
ATOM 755 C CA . ILE A 1 99 ? 3.126 -12.129 38.047 1.00 67.00 99 ILE A CA 1
ATOM 756 C C . ILE A 1 99 ? 2.246 -10.881 38.047 1.00 67.00 99 ILE A C 1
ATOM 758 O O . ILE A 1 99 ? 1.927 -10.355 36.984 1.00 67.00 99 ILE A O 1
ATOM 762 N N . ASP A 1 100 ? 1.912 -10.368 39.229 1.00 57.19 100 ASP A N 1
ATOM 763 C CA . ASP A 1 100 ? 0.983 -9.246 39.374 1.00 57.19 100 ASP A CA 1
ATOM 764 C C . ASP A 1 100 ? 1.629 -7.898 38.986 1.00 57.19 100 ASP A C 1
ATOM 766 O O . ASP A 1 100 ? 0.981 -7.054 38.368 1.00 57.19 100 ASP A O 1
ATOM 770 N N . LEU A 1 101 ? 2.942 -7.738 39.206 1.00 50.06 101 LEU A N 1
ATOM 771 C CA . LEU A 1 101 ? 3.730 -6.563 38.791 1.00 50.06 101 LEU A CA 1
ATOM 772 C C . LEU A 1 101 ? 3.820 -6.357 37.270 1.00 50.06 101 LEU A C 1
ATOM 774 O O . LEU A 1 101 ? 4.096 -5.247 36.822 1.00 50.06 101 LEU A O 1
ATOM 778 N N . THR A 1 102 ? 3.566 -7.385 36.454 1.00 48.50 102 THR A N 1
ATOM 779 C CA . THR A 1 102 ? 3.479 -7.205 34.990 1.00 48.50 102 THR A CA 1
ATOM 780 C C . THR A 1 102 ? 2.191 -6.498 34.549 1.00 48.50 102 THR A C 1
ATOM 782 O O . THR A 1 102 ? 2.093 -6.071 33.398 1.00 48.50 102 THR A O 1
ATOM 785 N N . HIS A 1 103 ? 1.236 -6.311 35.469 1.00 44.12 103 HIS A N 1
ATOM 786 C CA . HIS A 1 103 ? -0.045 -5.645 35.240 1.00 44.12 103 HIS A CA 1
ATOM 787 C C . HIS A 1 103 ? -0.249 -4.340 36.029 1.00 44.12 103 HIS A C 1
ATOM 789 O O . HIS A 1 103 ? -1.250 -3.660 35.794 1.00 44.12 103 HIS A O 1
ATOM 795 N N . GLU A 1 104 ? 0.694 -3.926 36.879 1.00 31.30 104 GLU A N 1
ATOM 796 C CA . GLU A 1 104 ? 0.618 -2.650 37.594 1.00 31.30 104 GLU A CA 1
ATOM 797 C C . GLU A 1 104 ? 1.735 -1.696 37.160 1.00 31.30 104 GLU A C 1
ATOM 799 O O . GLU A 1 104 ? 2.920 -1.900 37.419 1.00 31.30 104 GLU A O 1
ATOM 804 N N . HIS A 1 105 ? 1.334 -0.599 36.510 1.00 31.08 105 HIS A N 1
ATOM 805 C CA . HIS A 1 105 ? 2.125 0.627 36.507 1.00 31.08 105 HIS A CA 1
ATOM 806 C C . HIS A 1 105 ? 2.481 0.961 37.965 1.00 31.08 105 HIS A C 1
ATOM 808 O O . HIS A 1 105 ? 1.560 1.046 38.780 1.00 31.08 105 HIS A O 1
ATOM 814 N N . PRO A 1 106 ? 3.758 1.186 38.316 1.00 32.66 106 PRO A N 1
ATOM 815 C CA . PRO A 1 106 ? 4.093 1.559 39.680 1.00 32.66 106 PRO A CA 1
ATOM 816 C C . PRO A 1 106 ? 3.372 2.869 40.039 1.00 32.66 106 PRO A C 1
ATOM 818 O O . PRO A 1 106 ? 3.521 3.854 39.300 1.00 32.66 106 PRO A O 1
ATOM 821 N N . PRO A 1 107 ? 2.606 2.936 41.147 1.00 32.25 107 PRO A N 1
ATOM 822 C CA . PRO A 1 107 ? 2.206 4.219 41.689 1.00 32.25 107 PRO A CA 1
ATOM 823 C C . PRO A 1 107 ? 3.481 4.971 42.064 1.00 32.25 107 PRO A C 1
ATOM 825 O O . PRO A 1 107 ? 4.340 4.492 42.803 1.00 32.25 107 PRO A O 1
ATOM 828 N N . SER A 1 108 ? 3.628 6.148 41.472 1.00 35.50 108 SER A N 1
ATOM 829 C CA . SER A 1 108 ? 4.752 7.048 41.684 1.00 35.50 108 SER A CA 1
ATOM 830 C C . SER A 1 108 ? 4.684 7.648 43.090 1.00 35.50 108 SER A C 1
ATOM 832 O O . SER A 1 108 ? 4.271 8.789 43.245 1.00 35.50 108 SER A O 1
ATOM 834 N N . SER A 1 109 ? 5.049 6.892 44.122 1.00 41.75 109 SER A N 1
ATOM 835 C CA . SER A 1 109 ? 5.294 7.440 45.459 1.00 41.75 109 SER A CA 1
ATOM 836 C C . SER A 1 109 ? 6.022 6.430 46.341 1.00 41.75 109 SER A C 1
ATOM 838 O O . SER A 1 109 ? 5.406 5.735 47.145 1.00 41.75 109 SER A O 1
ATOM 840 N N . GLU A 1 110 ? 7.345 6.390 46.234 1.00 34.22 110 GLU A N 1
ATOM 841 C CA . GLU A 1 110 ? 8.179 5.982 47.360 1.00 34.22 110 GLU A CA 1
ATOM 842 C C . GLU A 1 110 ? 9.158 7.126 47.634 1.00 34.22 110 GLU A C 1
ATOM 844 O O . GLU A 1 110 ? 9.919 7.568 46.772 1.00 34.22 110 GLU A O 1
ATOM 849 N N . SER A 1 111 ? 9.000 7.710 48.817 1.00 36.81 111 SER A N 1
ATOM 850 C CA . SER A 1 111 ? 9.684 8.898 49.307 1.00 36.81 111 SER A CA 1
ATOM 851 C C . SER A 1 111 ? 11.175 8.632 49.514 1.00 36.81 111 SER A C 1
ATOM 853 O O . SER A 1 111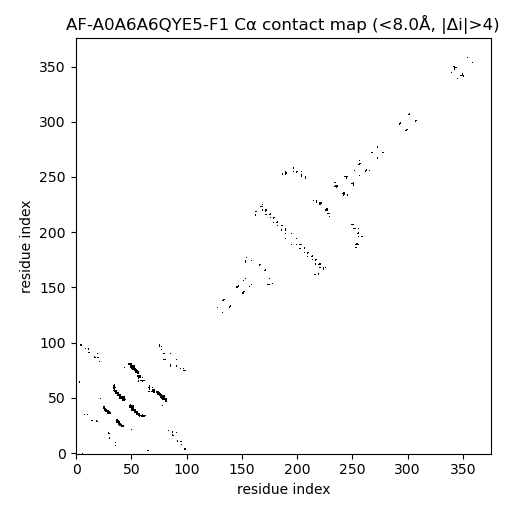 ? 11.557 7.903 50.428 1.00 36.81 111 SER A O 1
ATOM 855 N N . ALA A 1 112 ? 12.013 9.274 48.700 1.00 36.25 112 ALA A N 1
ATOM 856 C CA . ALA A 1 112 ? 13.441 9.412 48.966 1.00 36.25 112 ALA A CA 1
ATOM 857 C C . ALA A 1 112 ? 13.686 10.448 50.090 1.00 36.25 112 ALA A C 1
ATOM 859 O O . ALA A 1 112 ? 12.906 11.396 50.230 1.00 36.25 112 ALA A O 1
ATOM 860 N N . PRO A 1 113 ? 14.752 10.283 50.896 1.00 42.62 113 PRO A N 1
ATOM 861 C CA . PRO A 1 113 ? 15.001 11.084 52.091 1.00 42.62 113 PRO A CA 1
ATOM 862 C C . PRO A 1 113 ? 15.206 12.570 51.774 1.00 42.62 113 PRO A C 1
ATOM 864 O O . PRO A 1 113 ? 15.854 12.951 50.799 1.00 42.62 113 PRO A O 1
ATOM 867 N N . THR A 1 114 ? 14.636 13.410 52.634 1.00 39.47 114 THR A N 1
ATOM 868 C CA . THR A 1 114 ? 14.626 14.870 52.544 1.00 39.47 114 THR A CA 1
ATOM 869 C C . THR A 1 114 ? 16.035 15.454 52.666 1.00 39.47 114 THR A C 1
ATOM 871 O O . THR A 1 114 ? 16.599 15.498 53.759 1.00 39.47 114 THR A O 1
ATOM 874 N N . ASN A 1 115 ? 16.577 15.959 51.558 1.00 49.62 115 ASN A N 1
ATOM 875 C CA . ASN A 1 115 ? 17.654 16.950 51.581 1.00 49.62 115 ASN A CA 1
ATOM 876 C C . ASN A 1 115 ? 17.062 18.352 51.841 1.00 49.62 115 ASN A C 1
ATOM 878 O O . ASN A 1 115 ? 15.934 18.617 51.413 1.00 49.62 115 ASN A O 1
ATOM 882 N N . PRO A 1 116 ? 17.780 19.250 52.542 1.00 55.75 116 PRO A N 1
ATOM 883 C CA . PRO A 1 116 ? 17.255 20.559 52.927 1.00 55.75 116 PRO A CA 1
ATOM 884 C C . PRO A 1 116 ? 16.985 21.458 51.704 1.00 55.75 116 PRO A C 1
ATOM 886 O O . PRO A 1 116 ? 17.652 21.323 50.675 1.00 55.75 116 PRO A O 1
ATOM 889 N N . PRO A 1 117 ? 16.006 22.377 51.793 1.00 44.28 117 PRO A N 1
ATOM 890 C CA . PRO A 1 117 ? 15.483 23.097 50.637 1.00 44.28 117 PRO A CA 1
ATOM 891 C C . PRO A 1 117 ? 16.515 24.075 50.063 1.00 44.28 117 PRO A C 1
ATOM 893 O O . PRO A 1 117 ? 16.895 25.045 50.717 1.00 44.28 117 PRO A O 1
ATOM 896 N N . SER A 1 118 ? 16.932 23.851 48.812 1.00 43.72 118 SER A N 1
ATOM 897 C CA . SER A 1 118 ? 17.669 24.852 48.038 1.00 43.72 118 SER A CA 1
ATOM 898 C C . SER A 1 118 ? 16.701 25.899 47.483 1.00 43.72 118 SER A C 1
ATOM 900 O O . SER A 1 118 ? 15.706 25.561 46.841 1.00 43.72 118 SER A O 1
ATOM 902 N N . THR A 1 119 ? 17.021 27.166 47.701 1.00 51.56 119 THR A N 1
ATOM 903 C CA . THR A 1 119 ? 16.284 28.379 47.324 1.00 51.56 119 THR A CA 1
ATOM 904 C C . THR A 1 119 ? 16.379 28.710 45.827 1.00 51.56 119 THR A C 1
ATOM 906 O O . THR A 1 119 ? 16.754 29.815 45.447 1.00 51.56 119 THR A O 1
ATOM 909 N N . HIS A 1 120 ? 15.997 27.779 44.949 1.00 52.25 120 HIS A N 1
ATOM 910 C CA . HIS A 1 120 ? 15.795 28.073 43.527 1.00 52.25 120 HIS A CA 1
ATOM 911 C C . HIS A 1 120 ? 14.490 27.440 43.019 1.00 52.25 120 HIS A C 1
ATOM 913 O O . HIS A 1 120 ? 14.218 26.280 43.334 1.00 52.25 120 HIS A O 1
ATOM 919 N N . PRO A 1 121 ? 13.656 28.178 42.259 1.00 51.28 121 PRO A N 1
ATOM 920 C CA . PRO A 1 121 ? 12.410 27.636 41.729 1.00 51.28 121 PRO A CA 1
ATOM 921 C C . PRO A 1 121 ? 12.712 26.464 40.778 1.00 51.28 121 PRO A C 1
ATOM 923 O O . PRO A 1 121 ? 13.622 26.578 39.952 1.00 51.28 121 PRO A O 1
ATOM 926 N N . PRO A 1 122 ? 11.967 25.346 40.853 1.00 48.06 122 PRO A N 1
ATOM 927 C CA . PRO A 1 122 ? 12.198 24.200 39.987 1.00 48.06 122 PRO A CA 1
ATOM 928 C C . PRO A 1 122 ? 11.853 24.575 38.544 1.00 48.06 122 PRO A C 1
ATOM 930 O O . PRO A 1 122 ? 10.687 24.715 38.174 1.00 48.06 122 PRO A O 1
ATOM 933 N N . THR A 1 123 ? 12.873 24.726 37.702 1.00 55.31 123 THR A N 1
ATOM 934 C CA . THR A 1 123 ? 12.690 24.724 36.252 1.00 55.31 123 THR A CA 1
ATOM 935 C C . THR A 1 123 ? 12.164 23.346 35.872 1.00 55.31 123 THR A C 1
ATOM 937 O O . THR A 1 123 ? 12.887 22.353 35.961 1.00 55.31 123 THR A O 1
ATOM 940 N N . TYR A 1 124 ? 10.894 23.266 35.487 1.00 50.84 124 TYR A N 1
ATOM 941 C CA . TYR A 1 124 ? 10.315 22.057 34.925 1.00 50.84 124 TYR A CA 1
ATOM 942 C C . TYR A 1 124 ? 11.133 21.692 33.676 1.00 50.84 124 TYR A C 1
ATOM 944 O O . TYR A 1 124 ? 11.060 22.347 32.638 1.00 50.84 124 TYR A O 1
ATOM 952 N N . LEU A 1 125 ? 11.962 20.654 33.771 1.00 54.62 125 LEU A N 1
ATOM 953 C CA . LEU A 1 125 ? 12.556 20.016 32.602 1.00 54.62 125 LEU A CA 1
ATOM 954 C C . LEU A 1 125 ? 11.415 19.317 31.859 1.00 54.62 125 LEU A C 1
ATOM 956 O O . LEU A 1 125 ? 11.153 18.129 32.029 1.00 54.62 125 LEU A O 1
ATOM 960 N N . THR A 1 126 ? 10.690 20.090 31.057 1.00 62.75 126 THR A N 1
ATOM 961 C CA . THR A 1 126 ? 9.786 19.570 30.039 1.00 62.75 126 THR A CA 1
ATOM 962 C C . THR A 1 126 ? 10.641 18.738 29.098 1.00 62.75 126 THR A C 1
ATOM 964 O O . THR A 1 126 ? 11.464 19.258 28.347 1.00 62.75 126 THR A O 1
ATOM 967 N N . MET A 1 127 ? 10.505 17.413 29.165 1.00 67.31 127 MET A N 1
ATOM 968 C CA . MET A 1 127 ? 11.118 16.549 28.167 1.00 67.31 127 MET A CA 1
ATOM 969 C C . MET A 1 127 ? 10.582 16.976 26.801 1.00 67.31 127 MET A C 1
ATOM 971 O O . MET A 1 127 ? 9.381 16.885 26.551 1.00 67.31 127 MET A O 1
ATOM 975 N N . ALA A 1 128 ? 11.484 17.436 25.931 1.00 7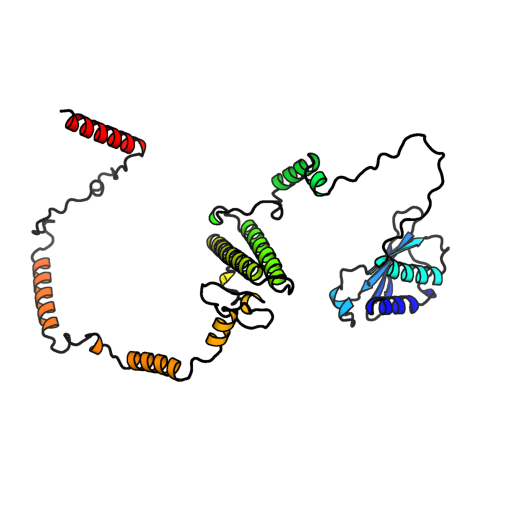3.25 128 ALA A N 1
ATOM 976 C CA . ALA A 1 128 ? 11.166 17.775 24.550 1.00 73.25 128 ALA A CA 1
ATOM 977 C C . ALA A 1 128 ? 10.356 16.643 23.898 1.00 73.25 128 ALA A C 1
ATOM 979 O O . ALA A 1 128 ? 10.628 15.452 24.133 1.00 73.25 128 ALA A O 1
ATOM 980 N N . ARG A 1 129 ? 9.352 16.998 23.090 1.00 84.94 129 ARG A N 1
ATOM 981 C CA . ARG A 1 129 ? 8.474 16.010 22.441 1.00 84.94 129 ARG A CA 1
ATOM 982 C C . ARG A 1 129 ? 9.307 15.081 21.557 1.00 84.94 129 ARG A C 1
ATOM 984 O O . ARG A 1 129 ? 10.358 15.465 21.046 1.00 84.94 129 ARG A O 1
ATOM 991 N N . ASN A 1 130 ? 8.841 13.853 21.317 1.00 85.19 130 ASN A N 1
ATOM 992 C CA . ASN A 1 130 ? 9.593 12.895 20.492 1.00 85.19 130 ASN A CA 1
ATOM 993 C C . ASN A 1 130 ? 9.898 13.445 19.082 1.00 85.19 130 ASN A C 1
ATOM 995 O O . ASN A 1 130 ? 10.972 13.207 18.538 1.00 85.19 130 ASN A O 1
ATOM 999 N N . SER A 1 131 ? 8.997 14.262 18.528 1.00 85.25 131 SER A N 1
ATOM 1000 C CA . SER A 1 131 ? 9.214 14.982 17.269 1.00 85.25 131 SER A CA 1
ATOM 1001 C C . SER A 1 131 ? 10.412 15.935 17.314 1.00 85.25 131 SER A C 1
ATOM 1003 O O . SER A 1 131 ? 11.151 16.023 16.340 1.00 85.25 131 SER A O 1
ATOM 1005 N N . GLU A 1 132 ? 10.636 16.618 18.437 1.00 85.00 132 GLU A N 1
ATOM 1006 C CA . GLU A 1 132 ? 11.757 17.546 18.635 1.00 85.00 132 GLU A CA 1
ATOM 1007 C C . GLU A 1 132 ? 13.064 16.773 18.851 1.00 85.00 132 GLU A C 1
ATOM 1009 O O . GLU A 1 132 ? 14.083 17.072 18.228 1.00 85.00 132 GLU A O 1
ATOM 1014 N N . LYS A 1 133 ? 13.023 15.693 19.644 1.00 86.44 133 LYS A N 1
ATOM 1015 C CA . LYS A 1 133 ? 14.173 14.790 19.833 1.00 86.44 133 LYS A CA 1
ATOM 1016 C C . LYS A 1 133 ? 14.626 14.154 18.514 1.00 86.44 133 LYS A C 1
ATOM 1018 O O . LYS A 1 133 ? 15.826 14.116 18.234 1.00 86.44 133 LYS A O 1
ATOM 1023 N N . ALA A 1 134 ? 13.678 13.742 17.671 1.00 81.94 134 ALA A N 1
ATOM 1024 C CA . ALA A 1 134 ? 13.930 13.204 16.334 1.00 81.94 134 ALA A CA 1
ATOM 1025 C C . ALA A 1 134 ? 14.428 14.259 15.323 1.00 81.94 134 ALA A C 1
ATOM 1027 O O . ALA A 1 134 ? 14.852 13.913 14.221 1.00 81.94 134 ALA A O 1
ATOM 1028 N N . GLN A 1 135 ? 14.399 15.550 15.661 1.00 84.12 135 GLN A N 1
ATOM 1029 C CA . GLN A 1 135 ? 14.962 16.610 14.822 1.00 84.12 135 GLN A CA 1
ATOM 1030 C C . GLN A 1 135 ? 16.352 17.070 15.267 1.00 84.12 135 GLN A C 1
ATOM 1032 O O . GLN A 1 135 ? 16.985 17.816 14.518 1.00 84.12 135 GLN A O 1
ATOM 1037 N N . SER A 1 136 ? 16.843 16.607 16.420 1.00 90.31 136 SER A N 1
ATOM 1038 C CA . SER A 1 136 ? 18.170 16.951 16.938 1.00 90.31 136 SER A CA 1
ATOM 1039 C C . SER A 1 136 ? 19.302 16.602 15.959 1.00 90.31 136 SER A C 1
ATOM 1041 O O . SER A 1 136 ? 19.226 15.625 15.207 1.00 90.31 136 SER A O 1
ATOM 1043 N N . MET A 1 137 ? 20.386 17.388 15.988 1.00 88.50 137 MET A N 1
ATOM 1044 C CA . MET A 1 137 ? 21.559 17.184 15.122 1.00 88.50 137 MET A CA 1
ATOM 1045 C C . MET A 1 137 ? 22.173 15.792 15.297 1.00 88.50 137 MET A C 1
ATOM 1047 O O . MET A 1 137 ? 22.516 15.150 14.310 1.00 88.50 137 MET A O 1
ATOM 1051 N N . LEU A 1 138 ? 22.231 15.282 16.532 1.00 86.69 138 LEU A N 1
ATOM 1052 C CA . LEU A 1 138 ? 22.739 13.940 16.821 1.00 86.69 138 LEU A CA 1
ATOM 1053 C C . LEU A 1 138 ? 21.866 12.849 16.190 1.00 86.69 138 LEU A C 1
ATOM 1055 O O . LEU A 1 138 ? 22.389 11.893 15.620 1.00 86.69 138 LEU A O 1
ATOM 1059 N N . PHE A 1 139 ? 20.539 12.991 16.250 1.00 85.25 139 PHE A N 1
ATOM 1060 C CA . PHE A 1 139 ? 19.635 12.036 15.613 1.00 85.25 139 PHE A CA 1
ATOM 1061 C C . PHE A 1 139 ? 19.754 12.074 14.084 1.00 85.25 139 PHE A C 1
ATOM 1063 O O . PHE A 1 139 ? 19.783 11.023 13.444 1.00 85.25 139 PHE A O 1
ATOM 1070 N N . ARG A 1 140 ? 19.877 13.268 13.484 1.00 87.50 140 ARG A N 1
ATOM 1071 C CA . ARG A 1 140 ? 20.129 13.412 12.039 1.00 87.50 140 ARG A CA 1
ATOM 1072 C C . ARG A 1 140 ? 21.467 12.792 11.634 1.00 87.50 140 ARG A C 1
ATOM 1074 O O . ARG A 1 140 ? 21.510 12.081 10.638 1.00 87.50 140 ARG A O 1
ATOM 1081 N N . PHE A 1 141 ? 22.513 12.996 12.430 1.00 88.38 141 PHE A N 1
ATOM 1082 C CA . PHE A 1 141 ? 23.839 12.424 12.203 1.00 88.38 141 PHE A CA 1
ATOM 1083 C C . PHE A 1 141 ? 23.837 10.891 12.279 1.00 88.38 141 PHE A C 1
ATOM 1085 O O . PHE A 1 141 ? 24.321 10.235 11.363 1.00 88.38 141 PHE A O 1
ATOM 1092 N N . ARG A 1 142 ? 23.216 10.299 13.310 1.00 87.94 142 ARG A N 1
ATOM 1093 C CA . ARG A 1 142 ? 23.063 8.834 13.401 1.00 87.94 142 ARG A CA 1
ATOM 1094 C C . ARG A 1 142 ? 22.249 8.258 12.246 1.00 87.94 142 ARG A C 1
ATOM 1096 O O . ARG A 1 142 ? 22.579 7.192 11.741 1.00 87.94 142 ARG A O 1
ATOM 1103 N N . ALA A 1 143 ? 21.199 8.958 11.821 1.00 84.50 143 ALA A N 1
ATOM 1104 C CA . ALA A 1 143 ? 20.407 8.543 10.670 1.00 84.50 143 ALA A CA 1
ATOM 1105 C C . ALA A 1 143 ? 21.214 8.585 9.361 1.00 84.50 143 ALA A C 1
ATOM 1107 O O . ALA A 1 143 ? 21.062 7.687 8.541 1.00 84.50 143 ALA A O 1
ATOM 1108 N N . ALA A 1 144 ? 22.083 9.586 9.184 1.00 84.81 144 ALA A N 1
ATOM 1109 C CA . ALA A 1 144 ? 23.000 9.655 8.048 1.00 84.81 144 ALA A CA 1
ATOM 1110 C C . ALA A 1 144 ? 24.021 8.505 8.079 1.00 84.81 144 ALA A C 1
ATOM 1112 O O . ALA A 1 144 ? 24.137 7.790 7.094 1.00 84.81 144 ALA A O 1
ATOM 1113 N N . GLN A 1 145 ? 24.650 8.231 9.230 1.00 86.31 145 GLN A N 1
ATOM 1114 C CA . GLN A 1 145 ? 25.562 7.085 9.376 1.00 86.31 145 GLN A CA 1
ATOM 1115 C C . GLN A 1 145 ? 24.890 5.744 9.046 1.00 86.31 145 GLN A C 1
ATOM 1117 O O . GLN A 1 145 ? 25.484 4.897 8.388 1.00 86.31 145 GLN A O 1
ATOM 1122 N N . ALA A 1 146 ? 23.645 5.537 9.484 1.00 82.00 146 ALA A N 1
ATOM 1123 C CA . ALA A 1 146 ? 22.899 4.324 9.154 1.00 82.00 146 ALA A CA 1
ATOM 1124 C C . ALA A 1 146 ? 22.590 4.219 7.648 1.00 82.00 146 ALA A C 1
ATOM 1126 O O . ALA A 1 146 ? 22.647 3.124 7.087 1.00 82.00 146 ALA A O 1
ATOM 1127 N N . ALA A 1 147 ? 22.299 5.347 6.992 1.00 79.38 147 ALA A N 1
ATOM 1128 C CA . ALA A 1 147 ? 22.100 5.399 5.548 1.00 79.38 147 ALA A CA 1
ATOM 1129 C C . ALA A 1 147 ? 23.396 5.099 4.774 1.00 79.38 147 ALA A C 1
ATOM 1131 O O . ALA A 1 147 ? 23.344 4.334 3.813 1.00 79.38 147 ALA A O 1
ATOM 1132 N N . ASP A 1 148 ? 24.544 5.613 5.230 1.00 78.12 148 ASP A N 1
ATOM 1133 C CA . ASP A 1 148 ? 25.866 5.326 4.648 1.00 78.12 148 ASP A CA 1
ATOM 1134 C C . ASP A 1 148 ? 26.245 3.843 4.793 1.00 78.12 148 ASP A C 1
ATOM 1136 O O . ASP A 1 148 ? 26.846 3.255 3.897 1.00 78.12 148 ASP A O 1
ATOM 1140 N N . LEU A 1 149 ? 25.813 3.198 5.883 1.00 79.31 149 LEU A N 1
ATOM 1141 C CA . LEU A 1 149 ? 25.923 1.747 6.084 1.00 79.31 149 LEU A CA 1
ATOM 1142 C C . LEU A 1 149 ? 24.935 0.931 5.221 1.00 79.31 149 LEU A C 1
ATOM 1144 O O . LEU A 1 149 ? 24.844 -0.287 5.372 1.00 79.31 149 LEU A O 1
ATOM 1148 N N . GLY A 1 150 ? 24.166 1.572 4.333 1.00 66.50 150 GLY A N 1
ATOM 1149 C CA . GLY A 1 150 ? 23.197 0.919 3.447 1.00 66.50 150 GLY A CA 1
ATOM 1150 C C . GLY A 1 150 ? 21.914 0.456 4.146 1.00 66.50 150 GLY A C 1
ATOM 1151 O O . GLY A 1 150 ? 21.051 -0.174 3.525 1.00 66.50 150 GLY A O 1
ATOM 1152 N N . ILE A 1 151 ? 21.738 0.786 5.430 1.00 71.25 151 ILE A N 1
ATOM 1153 C CA . ILE A 1 151 ? 20.513 0.514 6.183 1.00 71.25 151 ILE A CA 1
ATOM 1154 C C . ILE A 1 151 ? 19.523 1.639 5.869 1.00 71.25 151 ILE A C 1
ATOM 1156 O O . ILE A 1 151 ? 19.348 2.596 6.622 1.00 71.25 151 ILE A O 1
ATOM 1160 N N . LEU A 1 152 ? 18.869 1.534 4.710 1.00 65.38 152 LEU A N 1
ATOM 1161 C CA . LEU A 1 152 ? 17.800 2.453 4.331 1.00 65.38 152 LEU A CA 1
ATOM 1162 C C . LEU A 1 152 ? 16.618 2.305 5.297 1.00 65.38 152 LEU A C 1
ATOM 1164 O O . LEU A 1 152 ? 15.955 1.264 5.329 1.00 65.38 152 LEU A O 1
ATOM 1168 N N . ASP A 1 153 ? 16.318 3.367 6.044 1.00 68.31 153 ASP A N 1
ATOM 1169 C CA . ASP A 1 153 ? 15.080 3.485 6.814 1.00 68.31 153 ASP A CA 1
ATOM 1170 C C . ASP A 1 153 ? 13.906 3.782 5.861 1.00 68.31 153 ASP A C 1
ATOM 1172 O O . ASP A 1 153 ? 13.544 4.930 5.573 1.00 68.31 153 ASP A O 1
ATOM 1176 N N . ILE A 1 154 ? 13.324 2.711 5.321 1.00 71.50 154 ILE A N 1
ATOM 1177 C CA . ILE A 1 154 ? 12.180 2.756 4.393 1.00 71.50 154 ILE A CA 1
ATOM 1178 C C . ILE A 1 154 ? 10.940 3.381 5.053 1.00 71.50 154 ILE A C 1
ATOM 1180 O O . ILE A 1 154 ? 10.109 3.980 4.377 1.00 71.50 154 ILE A O 1
ATOM 1184 N N . ALA A 1 155 ? 10.814 3.303 6.384 1.00 68.88 155 ALA A N 1
ATOM 1185 C CA . ALA A 1 155 ? 9.674 3.892 7.082 1.00 68.88 155 ALA A CA 1
ATOM 1186 C C . ALA A 1 155 ? 9.713 5.428 7.066 1.00 68.88 155 ALA A C 1
ATOM 1188 O O . ALA A 1 155 ? 8.663 6.072 7.088 1.00 68.88 155 ALA A O 1
ATOM 1189 N N . ARG A 1 156 ? 10.915 6.014 7.020 1.00 74.00 156 ARG A N 1
ATOM 1190 C CA . ARG A 1 156 ? 11.126 7.464 7.078 1.00 74.00 156 ARG A CA 1
ATOM 1191 C C . ARG A 1 156 ? 11.386 8.098 5.714 1.00 74.00 156 ARG A C 1
ATOM 1193 O O . ARG A 1 156 ? 11.093 9.280 5.521 1.00 74.00 156 ARG A O 1
ATOM 1200 N N . THR A 1 157 ? 11.939 7.341 4.772 1.00 81.56 157 THR A N 1
ATOM 1201 C CA . THR A 1 157 ? 12.145 7.817 3.402 1.00 81.56 157 THR A CA 1
ATOM 1202 C C . THR A 1 157 ? 10.812 7.912 2.660 1.00 81.56 157 THR A C 1
ATOM 1204 O O . THR A 1 157 ? 9.889 7.124 2.864 1.00 81.56 157 THR A O 1
ATOM 1207 N N . ARG A 1 158 ? 10.671 8.934 1.806 1.00 82.75 158 ARG A N 1
ATOM 1208 C CA . ARG A 1 158 ? 9.480 9.056 0.960 1.00 82.75 158 ARG A CA 1
ATOM 1209 C C . ARG A 1 158 ? 9.570 8.048 -0.170 1.00 82.75 158 ARG A C 1
ATOM 1211 O O . ARG A 1 158 ? 10.604 7.941 -0.825 1.00 82.75 158 ARG A O 1
ATOM 1218 N N . ARG A 1 159 ? 8.454 7.374 -0.426 1.00 87.38 159 ARG A N 1
ATOM 1219 C CA . ARG A 1 159 ? 8.348 6.432 -1.531 1.00 87.38 159 ARG A CA 1
ATOM 1220 C C . ARG A 1 159 ? 8.588 7.134 -2.876 1.00 87.38 159 ARG A C 1
ATOM 1222 O O . ARG A 1 159 ? 7.971 8.179 -3.119 1.00 87.38 159 ARG A O 1
ATOM 1229 N N . PRO A 1 160 ? 9.444 6.582 -3.751 1.00 87.69 160 PRO A N 1
ATOM 1230 C CA . PRO A 1 160 ? 9.662 7.127 -5.086 1.00 87.69 160 PRO A CA 1
ATOM 1231 C C . PRO A 1 160 ? 8.381 7.123 -5.923 1.00 87.69 160 PRO A C 1
ATOM 1233 O O . PRO A 1 160 ? 7.610 6.167 -5.892 1.00 87.69 160 PRO A O 1
ATOM 1236 N N . LYS A 1 161 ? 8.146 8.208 -6.671 1.00 84.81 161 LYS A N 1
ATOM 1237 C CA . LYS A 1 161 ? 6.972 8.336 -7.555 1.00 84.81 161 LYS A CA 1
ATOM 1238 C C . LYS A 1 161 ? 7.108 7.492 -8.823 1.00 84.81 161 LYS A C 1
ATOM 1240 O O . LYS A 1 161 ? 6.111 6.981 -9.319 1.00 84.81 161 LYS A O 1
ATOM 1245 N N . LEU A 1 162 ? 8.329 7.385 -9.347 1.00 89.00 162 LEU A N 1
ATOM 1246 C CA . LEU A 1 162 ? 8.640 6.586 -10.523 1.00 89.00 162 LEU A CA 1
ATOM 1247 C C . LEU A 1 162 ? 9.245 5.262 -10.056 1.00 89.00 162 LEU A C 1
ATOM 1249 O O . LEU A 1 162 ? 10.374 5.214 -9.589 1.00 89.00 162 LEU A O 1
ATOM 1253 N N . ILE A 1 163 ? 8.451 4.200 -10.136 1.00 89.38 163 ILE A N 1
ATOM 1254 C CA . ILE A 1 163 ? 8.807 2.878 -9.606 1.00 89.38 163 ILE A CA 1
ATOM 1255 C C . ILE A 1 163 ? 9.943 2.235 -10.416 1.00 89.38 163 ILE A C 1
ATOM 1257 O O . ILE A 1 163 ? 10.764 1.504 -9.870 1.00 89.38 163 ILE A O 1
ATOM 1261 N N . THR A 1 164 ? 10.022 2.555 -11.707 1.00 88.88 164 THR A N 1
ATOM 1262 C CA . THR A 1 164 ? 10.988 1.982 -12.650 1.00 88.88 164 THR A CA 1
ATOM 1263 C C . THR A 1 164 ? 12.425 2.450 -12.442 1.00 88.88 164 THR A C 1
ATOM 1265 O O . THR A 1 164 ? 13.312 1.895 -13.069 1.00 88.88 164 THR A O 1
ATOM 1268 N N . THR A 1 165 ? 12.680 3.453 -11.595 1.00 89.50 165 THR A N 1
ATOM 1269 C CA . THR A 1 165 ? 14.050 3.919 -11.306 1.00 89.50 165 THR A CA 1
ATOM 1270 C C . THR A 1 165 ? 14.774 3.054 -10.279 1.00 89.50 165 THR A C 1
ATOM 1272 O O . THR A 1 165 ? 15.922 3.336 -9.954 1.00 89.50 165 THR A O 1
ATOM 1275 N N . ILE A 1 166 ? 14.084 2.096 -9.653 1.00 88.31 166 ILE A N 1
ATOM 1276 C CA . ILE A 1 166 ? 14.680 1.218 -8.648 1.00 88.31 166 ILE A CA 1
ATOM 1277 C C . ILE A 1 166 ? 14.985 -0.123 -9.302 1.00 88.31 166 ILE A C 1
ATOM 1279 O O . ILE A 1 166 ? 14.063 -0.849 -9.675 1.00 88.31 166 ILE A O 1
ATOM 1283 N N . ASP A 1 167 ? 16.270 -0.467 -9.335 1.00 89.12 167 ASP A N 1
ATOM 1284 C CA . ASP A 1 167 ? 16.763 -1.690 -9.985 1.00 89.12 167 ASP A CA 1
ATOM 1285 C C . ASP A 1 167 ? 17.086 -2.817 -8.988 1.00 89.12 167 ASP A C 1
ATOM 1287 O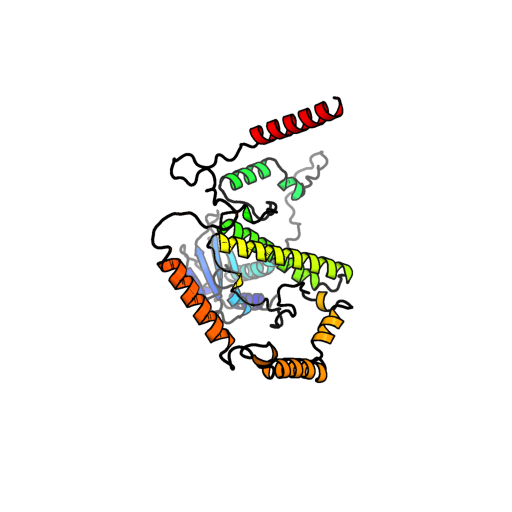 O . ASP A 1 167 ? 17.402 -3.943 -9.358 1.00 89.12 167 ASP A O 1
ATOM 1291 N N . SER A 1 168 ? 16.993 -2.535 -7.686 1.00 90.62 168 SER A N 1
ATOM 1292 C CA . SER A 1 168 ? 17.293 -3.500 -6.627 1.00 90.62 168 SER A CA 1
ATOM 1293 C C . SER A 1 168 ? 16.030 -4.238 -6.169 1.00 90.62 168 SER A C 1
ATOM 1295 O O . SER A 1 168 ? 15.114 -3.628 -5.604 1.00 90.62 168 SER A O 1
ATOM 1297 N N . ILE A 1 169 ? 15.998 -5.564 -6.354 1.00 90.25 169 ILE A N 1
ATOM 1298 C CA . ILE A 1 169 ? 14.874 -6.427 -5.941 1.00 90.25 169 ILE A CA 1
ATOM 1299 C C . ILE A 1 169 ? 14.573 -6.301 -4.433 1.00 90.25 169 ILE A C 1
ATOM 1301 O O . ILE A 1 169 ? 13.419 -6.018 -4.099 1.00 90.25 169 ILE A O 1
ATOM 1305 N N . PRO A 1 170 ? 15.552 -6.402 -3.504 1.00 90.12 170 PRO A N 1
ATOM 1306 C CA . PRO A 1 170 ? 15.273 -6.292 -2.067 1.00 90.12 170 PRO A CA 1
ATOM 1307 C C . PRO A 1 170 ? 14.651 -4.949 -1.666 1.00 90.12 170 PRO A C 1
ATOM 1309 O O . PRO A 1 170 ? 13.821 -4.880 -0.758 1.00 90.12 170 PRO A O 1
ATOM 1312 N N . VAL A 1 171 ? 15.036 -3.862 -2.342 1.00 89.62 171 VAL A N 1
ATOM 1313 C CA . VAL A 1 171 ? 14.474 -2.526 -2.100 1.00 89.62 171 VAL A CA 1
ATOM 1314 C C . VAL A 1 171 ? 13.035 -2.453 -2.616 1.00 89.62 171 VAL A C 1
ATOM 1316 O O . VAL A 1 171 ? 12.160 -1.954 -1.906 1.00 89.62 171 VAL A O 1
ATOM 1319 N N . CYS A 1 172 ? 12.759 -3.006 -3.800 1.00 91.00 172 CYS A N 1
ATOM 1320 C CA . CYS A 1 172 ? 11.403 -3.093 -4.347 1.00 91.00 172 CYS A CA 1
ATOM 1321 C C . CYS A 1 172 ? 10.465 -3.905 -3.442 1.00 91.00 172 CYS A C 1
ATOM 1323 O O . CYS A 1 172 ? 9.331 -3.492 -3.199 1.00 91.00 172 CYS A O 1
ATOM 1325 N N . GLU A 1 173 ? 10.931 -5.026 -2.886 1.00 90.31 173 GLU A N 1
ATOM 1326 C CA . GLU A 1 173 ? 10.140 -5.843 -1.959 1.00 90.31 173 GLU A CA 1
ATOM 1327 C C . GLU A 1 173 ? 9.829 -5.112 -0.648 1.00 90.31 173 GLU A C 1
ATOM 1329 O O . GLU A 1 173 ? 8.702 -5.184 -0.149 1.00 90.31 173 GLU A O 1
ATOM 1334 N N . LYS A 1 174 ? 10.788 -4.341 -0.122 1.00 90.12 174 LYS A N 1
ATOM 1335 C CA . LYS A 1 174 ? 10.585 -3.476 1.049 1.00 90.12 174 LYS A CA 1
ATOM 1336 C C . LYS A 1 174 ? 9.518 -2.404 0.789 1.00 90.12 174 LYS A C 1
ATOM 1338 O O . LYS A 1 174 ? 8.604 -2.256 1.605 1.00 90.12 174 LYS A O 1
ATOM 1343 N N . TRP A 1 175 ? 9.573 -1.713 -0.354 1.00 92.12 175 TRP A N 1
ATOM 1344 C CA . TRP A 1 175 ? 8.549 -0.731 -0.745 1.00 92.12 175 TRP A CA 1
ATOM 1345 C C . TRP A 1 175 ? 7.181 -1.377 -0.973 1.00 92.12 175 TRP A C 1
ATOM 1347 O O . TRP A 1 175 ? 6.176 -0.879 -0.461 1.00 92.12 175 TRP A O 1
ATOM 1357 N N . ARG A 1 176 ? 7.130 -2.535 -1.645 1.00 92.12 176 ARG A N 1
ATOM 1358 C CA . ARG A 1 176 ? 5.906 -3.337 -1.796 1.00 92.12 176 ARG A CA 1
ATOM 1359 C C . ARG A 1 176 ? 5.303 -3.691 -0.434 1.00 92.12 176 ARG A C 1
ATOM 1361 O O . ARG A 1 176 ? 4.100 -3.532 -0.234 1.00 92.12 176 ARG A O 1
ATOM 1368 N N . GLY A 1 177 ? 6.126 -4.135 0.516 1.00 91.00 177 GLY A N 1
ATOM 1369 C CA . GLY A 1 177 ? 5.703 -4.444 1.882 1.00 91.00 177 GLY A CA 1
ATOM 1370 C C . GLY A 1 177 ? 5.132 -3.230 2.621 1.00 91.00 177 GLY A C 1
ATOM 1371 O O . GLY A 1 177 ? 4.149 -3.357 3.350 1.00 91.00 177 GLY A O 1
ATOM 1372 N N . GLN A 1 178 ? 5.688 -2.036 2.406 1.00 91.69 178 GLN A N 1
ATOM 1373 C CA . GLN A 1 178 ? 5.138 -0.801 2.967 1.00 91.69 178 GLN A CA 1
ATOM 1374 C C . GLN A 1 178 ? 3.771 -0.446 2.372 1.00 91.69 178 GLN A C 1
ATOM 1376 O O . GLN A 1 178 ? 2.860 -0.108 3.129 1.00 91.69 178 GLN A O 1
ATOM 1381 N N . VAL A 1 179 ? 3.605 -0.576 1.050 1.00 92.88 179 VAL A N 1
ATOM 1382 C CA . VAL A 1 179 ? 2.312 -0.364 0.373 1.00 92.88 179 VAL A CA 1
ATOM 1383 C C . VAL A 1 179 ? 1.262 -1.320 0.944 1.00 92.88 179 VAL A C 1
ATOM 1385 O O . VAL A 1 179 ? 0.161 -0.896 1.284 1.00 92.88 179 VAL A O 1
ATOM 1388 N N . LEU A 1 180 ? 1.616 -2.596 1.131 1.00 91.50 180 LEU A N 1
ATOM 1389 C CA . LEU A 1 180 ? 0.730 -3.597 1.731 1.00 91.50 180 LEU A CA 1
ATOM 1390 C C . LEU A 1 180 ? 0.311 -3.225 3.159 1.00 91.50 180 LEU A C 1
ATOM 1392 O O . LEU A 1 180 ? -0.872 -3.282 3.474 1.00 91.50 180 LEU A O 1
ATOM 1396 N N . LYS A 1 181 ? 1.242 -2.765 4.003 1.00 93.56 181 LYS A N 1
ATOM 1397 C CA . LYS A 1 181 ? 0.920 -2.292 5.363 1.00 93.56 181 LYS A CA 1
ATOM 1398 C C . LYS A 1 181 ? 0.009 -1.063 5.362 1.00 93.56 181 LYS A C 1
ATOM 1400 O O . LYS A 1 181 ? -0.794 -0.887 6.276 1.00 93.56 181 LYS A O 1
ATOM 1405 N N . GLU A 1 182 ? 0.156 -0.163 4.393 1.00 93.38 182 GLU A N 1
ATOM 1406 C CA . GLU A 1 182 ? -0.754 0.977 4.225 1.00 93.38 182 GLU A CA 1
ATOM 1407 C C . GLU A 1 182 ? -2.149 0.529 3.787 1.00 93.38 182 GLU A C 1
ATOM 1409 O O . GLU A 1 182 ? -3.126 1.002 4.363 1.00 93.38 182 GLU A O 1
ATOM 1414 N N . ILE A 1 183 ? -2.242 -0.419 2.848 1.00 93.50 183 ILE A N 1
ATOM 1415 C CA . ILE A 1 183 ? -3.511 -1.030 2.436 1.00 93.50 183 ILE A CA 1
ATOM 1416 C C . ILE A 1 183 ? -4.192 -1.674 3.642 1.00 93.50 183 ILE A C 1
ATOM 1418 O O . ILE A 1 183 ? -5.322 -1.309 3.935 1.00 93.50 183 ILE A O 1
ATOM 1422 N N . SER A 1 184 ? -3.507 -2.546 4.390 1.00 92.31 184 SER A N 1
ATOM 1423 C CA . SER A 1 184 ? -4.091 -3.218 5.559 1.00 92.31 184 SER A CA 1
ATOM 1424 C C . SER A 1 184 ? -4.630 -2.224 6.589 1.00 92.31 184 SER A C 1
ATOM 1426 O O . SER A 1 184 ? -5.767 -2.359 7.026 1.00 92.31 184 SER A O 1
ATOM 1428 N N . ARG A 1 185 ? -3.869 -1.168 6.915 1.00 94.12 185 ARG A N 1
ATOM 1429 C CA . ARG A 1 185 ? -4.325 -0.120 7.847 1.00 94.12 185 ARG A CA 1
ATOM 1430 C C . ARG A 1 185 ? -5.572 0.610 7.347 1.00 94.12 185 ARG A C 1
ATOM 1432 O O . ARG A 1 185 ? -6.458 0.905 8.143 1.00 94.12 185 ARG A O 1
ATOM 1439 N N . LYS A 1 186 ? -5.649 0.913 6.048 1.00 94.94 186 LYS A N 1
ATOM 1440 C CA . LYS A 1 186 ? -6.821 1.581 5.463 1.00 94.94 186 LYS A CA 1
ATOM 1441 C C . LYS A 1 186 ? -8.024 0.650 5.346 1.00 94.94 186 LYS A C 1
ATOM 1443 O O . LYS A 1 186 ? -9.129 1.098 5.616 1.00 94.94 186 LYS A O 1
ATOM 1448 N N . VAL A 1 187 ? -7.817 -0.625 5.015 1.00 91.31 187 VAL A N 1
ATOM 1449 C CA . VAL A 1 187 ? -8.878 -1.644 4.997 1.00 91.31 187 VAL A CA 1
ATOM 1450 C C . VAL A 1 187 ? -9.499 -1.778 6.385 1.00 91.31 187 VAL A C 1
ATOM 1452 O O . VAL A 1 187 ? -10.717 -1.716 6.494 1.00 91.31 187 VAL A O 1
ATOM 1455 N N . SER A 1 188 ? -8.686 -1.857 7.445 1.00 92.19 188 SER A N 1
ATOM 1456 C CA . SER A 1 188 ? -9.201 -1.857 8.820 1.00 92.19 188 SER A CA 1
ATOM 1457 C C . SER A 1 188 ? -9.968 -0.570 9.144 1.00 92.19 188 SER A C 1
ATOM 1459 O O . SER A 1 188 ? -11.061 -0.642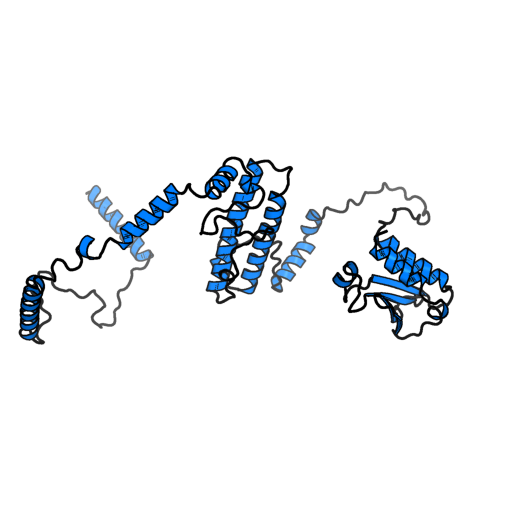 9.688 1.00 92.19 188 SER A O 1
ATOM 1461 N N . LYS A 1 189 ? -9.450 0.601 8.744 1.00 93.62 189 LYS A N 1
ATOM 1462 C CA . LYS A 1 189 ? -10.104 1.901 8.979 1.00 93.62 189 LYS A CA 1
ATOM 1463 C C . LYS A 1 189 ? -11.454 2.052 8.264 1.00 93.62 189 LYS A C 1
ATOM 1465 O O . LYS A 1 189 ? -12.337 2.734 8.769 1.00 93.62 189 LYS A O 1
ATOM 1470 N N . ILE A 1 190 ? -11.638 1.441 7.089 1.00 93.19 190 ILE A N 1
ATOM 1471 C CA . ILE A 1 190 ? -12.927 1.485 6.373 1.00 93.19 190 ILE A CA 1
ATOM 1472 C C . ILE A 1 190 ? -14.045 0.803 7.171 1.00 93.19 190 ILE A C 1
ATOM 1474 O O . ILE A 1 190 ? -15.207 1.177 7.021 1.00 93.19 190 ILE A O 1
ATOM 1478 N N . GLN A 1 191 ? -13.710 -0.166 8.024 1.00 89.62 191 GLN A N 1
ATOM 1479 C CA . GLN A 1 191 ? -14.694 -0.889 8.829 1.00 89.62 191 GLN A CA 1
ATOM 1480 C C . GLN A 1 191 ? -15.183 -0.098 10.053 1.00 89.62 191 GLN A C 1
ATOM 1482 O O . GLN A 1 191 ? -16.114 -0.538 10.725 1.00 89.62 191 GLN A O 1
ATOM 1487 N N . ASP A 1 192 ? -14.610 1.076 10.338 1.00 91.25 192 ASP A N 1
ATOM 1488 C CA . ASP A 1 192 ? -15.062 1.918 11.443 1.00 91.25 192 ASP A CA 1
ATOM 1489 C C . ASP A 1 192 ? -16.501 2.415 11.198 1.00 91.25 192 ASP A C 1
ATOM 1491 O O . ASP A 1 192 ? -16.814 3.079 10.203 1.00 91.25 192 ASP A O 1
ATOM 1495 N N . THR A 1 193 ? -17.402 2.131 12.142 1.00 90.19 193 THR A N 1
ATOM 1496 C CA . THR A 1 193 ? -18.824 2.521 12.063 1.00 90.19 193 THR A CA 1
ATOM 1497 C C . THR A 1 193 ? -19.033 4.028 12.212 1.00 90.19 193 THR A C 1
ATOM 1499 O O . THR A 1 193 ? -19.984 4.582 11.663 1.00 90.19 193 THR A O 1
ATOM 1502 N N . ALA A 1 194 ? -18.110 4.706 12.898 1.00 92.88 194 ALA A N 1
ATOM 1503 C CA . ALA A 1 194 ? -18.120 6.153 13.103 1.00 92.88 194 ALA A CA 1
ATOM 1504 C C . ALA A 1 194 ? -17.801 6.963 11.831 1.00 92.88 194 ALA A C 1
ATOM 1506 O O . ALA A 1 194 ? -17.939 8.187 11.834 1.00 92.88 194 ALA A O 1
ATOM 1507 N N . LEU A 1 195 ? -17.351 6.310 10.755 1.00 92.75 195 LEU A N 1
ATOM 1508 C CA . LEU A 1 195 ? -16.976 6.986 9.521 1.00 92.75 195 LEU A CA 1
ATOM 1509 C C . LEU A 1 195 ? -18.201 7.318 8.656 1.00 92.75 195 LEU A C 1
ATOM 1511 O O . LEU A 1 195 ? -19.127 6.512 8.545 1.00 92.75 195 LEU A O 1
ATOM 1515 N N . SER A 1 196 ? -18.185 8.499 8.031 1.00 93.44 196 SER A N 1
ATOM 1516 C CA . SER A 1 196 ? -19.239 8.936 7.105 1.00 93.44 196 SER A CA 1
ATOM 1517 C C . SER A 1 196 ? -19.087 8.324 5.711 1.00 93.44 196 SER A C 1
ATOM 1519 O O . SER A 1 196 ? -17.984 7.995 5.274 1.00 93.44 196 SER A O 1
ATOM 1521 N N . ASP A 1 197 ? -20.186 8.259 4.962 1.00 91.06 197 ASP A N 1
ATOM 1522 C CA . ASP A 1 197 ? -20.218 7.695 3.609 1.00 91.06 197 ASP A CA 1
ATOM 1523 C C . ASP A 1 197 ? -19.237 8.361 2.631 1.00 91.06 197 ASP A C 1
ATOM 1525 O O . ASP A 1 197 ? -18.664 7.694 1.771 1.00 91.06 197 ASP A O 1
ATOM 1529 N N . PHE A 1 198 ? -19.018 9.674 2.742 1.00 92.75 198 PHE A N 1
ATOM 1530 C CA . PHE A 1 198 ? -18.035 10.390 1.917 1.00 92.75 198 PHE A CA 1
ATOM 1531 C C . PHE A 1 198 ? -16.606 9.976 2.262 1.00 92.75 198 PHE A C 1
ATOM 1533 O O . PHE A 1 198 ? -15.826 9.647 1.375 1.00 92.75 198 PHE A O 1
ATOM 1540 N N . GLN A 1 199 ? -16.289 9.891 3.554 1.00 94.19 199 GLN A N 1
ATOM 1541 C CA . GLN A 1 199 ? -14.973 9.444 4.006 1.00 94.19 199 GLN A CA 1
ATOM 1542 C C . GLN A 1 199 ? -14.699 7.986 3.614 1.00 94.19 199 GLN A C 1
ATOM 1544 O O . GLN A 1 199 ? -13.565 7.642 3.294 1.00 94.19 199 GLN A O 1
ATOM 1549 N N . ILE A 1 200 ? -15.725 7.128 3.607 1.00 93.69 200 ILE A N 1
ATOM 1550 C CA . ILE A 1 200 ? -15.607 5.747 3.123 1.00 93.69 200 ILE A CA 1
ATOM 1551 C C . ILE A 1 200 ? -15.272 5.729 1.623 1.00 93.69 200 ILE A C 1
ATOM 1553 O O . ILE A 1 200 ? -14.421 4.938 1.212 1.00 93.69 200 ILE A O 1
ATOM 1557 N N . ARG A 1 201 ? -15.880 6.606 0.806 1.00 92.88 201 ARG A N 1
ATOM 1558 C CA . ARG A 1 201 ? -15.539 6.742 -0.625 1.00 92.88 201 ARG A CA 1
ATOM 1559 C C . ARG A 1 201 ? -14.087 7.179 -0.818 1.00 92.88 201 ARG A C 1
ATOM 1561 O O . ARG A 1 201 ? -13.357 6.505 -1.543 1.00 92.88 201 ARG A O 1
ATOM 1568 N N . ASP A 1 202 ? -13.651 8.211 -0.098 1.00 94.88 202 ASP A N 1
ATOM 1569 C CA . ASP A 1 202 ? -12.272 8.708 -0.168 1.00 94.88 202 ASP A CA 1
ATOM 1570 C C . ASP A 1 202 ? -11.259 7.627 0.242 1.00 94.88 202 ASP A C 1
ATOM 1572 O O . ASP A 1 202 ? -10.266 7.392 -0.448 1.00 94.88 202 ASP A O 1
ATOM 1576 N N . LEU A 1 203 ? -11.521 6.901 1.336 1.00 94.94 203 LEU A N 1
ATOM 1577 C CA . LEU A 1 203 ? -10.663 5.791 1.757 1.00 94.94 203 LEU A CA 1
ATOM 1578 C C . LEU A 1 203 ? -10.623 4.674 0.710 1.00 94.94 203 LEU A C 1
ATOM 1580 O O . LEU A 1 203 ? -9.563 4.092 0.475 1.00 94.94 203 LEU A O 1
ATOM 1584 N N . ASN A 1 204 ? -11.747 4.375 0.061 1.00 93.94 204 ASN A N 1
ATOM 1585 C CA . ASN A 1 204 ? -11.806 3.369 -0.990 1.00 93.94 204 ASN A CA 1
ATOM 1586 C C . ASN A 1 204 ? -10.995 3.792 -2.230 1.00 93.94 204 ASN A C 1
ATOM 1588 O O . ASN A 1 204 ? -10.245 2.982 -2.781 1.00 93.94 204 ASN A O 1
ATOM 1592 N N . ASP A 1 205 ? -11.061 5.063 -2.632 1.00 94.25 205 ASP A N 1
ATOM 1593 C CA . ASP A 1 205 ? -10.224 5.633 -3.697 1.00 94.25 205 ASP A CA 1
ATOM 1594 C C . ASP A 1 205 ? -8.734 5.554 -3.357 1.00 94.25 205 ASP A C 1
ATOM 1596 O O . ASP A 1 205 ? -7.904 5.152 -4.183 1.00 94.25 205 ASP A O 1
ATOM 1600 N N . GLU A 1 206 ? -8.382 5.880 -2.115 1.00 95.19 206 GLU A N 1
ATOM 1601 C CA . GLU A 1 206 ? -7.016 5.777 -1.624 1.00 95.19 206 GLU A CA 1
ATOM 1602 C C . GLU A 1 206 ? -6.503 4.330 -1.633 1.00 95.19 206 GLU A C 1
ATOM 1604 O O . GLU A 1 206 ? -5.360 4.094 -2.035 1.00 95.19 206 GLU A O 1
ATOM 1609 N N . ILE A 1 207 ? -7.326 3.353 -1.236 1.00 94.06 207 ILE A N 1
ATOM 1610 C CA . ILE A 1 207 ? -6.958 1.933 -1.314 1.00 94.06 207 ILE A CA 1
ATOM 1611 C C . ILE A 1 207 ? -6.790 1.504 -2.771 1.00 94.06 207 ILE A C 1
ATOM 1613 O O . ILE A 1 207 ? -5.792 0.866 -3.098 1.00 94.06 207 ILE A O 1
ATOM 1617 N N . ASN A 1 208 ? -7.692 1.888 -3.677 1.00 93.50 208 ASN A N 1
ATOM 1618 C CA . ASN A 1 208 ? -7.550 1.580 -5.104 1.00 93.50 208 ASN A CA 1
ATOM 1619 C C . ASN A 1 208 ? -6.278 2.198 -5.707 1.00 93.50 208 ASN A C 1
ATOM 1621 O O . ASN A 1 208 ? -5.609 1.573 -6.537 1.00 93.50 208 ASN A O 1
ATOM 1625 N N . LYS A 1 209 ? -5.897 3.407 -5.279 1.00 94.00 209 LYS A N 1
ATOM 1626 C CA . LYS A 1 209 ? -4.619 4.026 -5.652 1.00 94.00 209 LYS A CA 1
ATOM 1627 C C . LYS A 1 209 ? -3.433 3.185 -5.173 1.00 94.00 209 LYS A C 1
ATOM 1629 O O . LYS A 1 209 ? -2.568 2.868 -5.987 1.00 94.00 209 LYS A O 1
ATOM 1634 N N . LEU A 1 210 ? -3.427 2.761 -3.909 1.00 93.38 210 LEU A N 1
ATOM 1635 C CA . LEU A 1 210 ? -2.376 1.899 -3.355 1.00 93.38 210 LEU A CA 1
ATOM 1636 C C . LEU A 1 210 ? -2.344 0.508 -4.008 1.00 93.38 210 LEU A C 1
ATOM 1638 O O . LEU A 1 210 ? -1.269 -0.044 -4.210 1.00 93.38 210 LEU A O 1
ATOM 1642 N N . MET A 1 211 ? -3.490 -0.054 -4.394 1.00 91.56 211 MET A N 1
ATOM 1643 C CA . MET A 1 211 ? -3.571 -1.346 -5.087 1.00 91.56 211 MET A CA 1
ATOM 1644 C C . MET A 1 211 ? -2.980 -1.286 -6.498 1.00 91.56 211 MET A C 1
ATOM 1646 O O . MET A 1 211 ? -2.263 -2.204 -6.903 1.00 91.56 211 MET A O 1
ATOM 1650 N N . ARG A 1 212 ? -3.230 -0.198 -7.239 1.00 91.12 212 ARG A N 1
ATOM 1651 C CA . ARG A 1 212 ? -2.562 0.047 -8.529 1.00 91.12 212 ARG A CA 1
ATOM 1652 C C . ARG A 1 212 ? -1.059 0.181 -8.348 1.00 91.12 212 ARG A C 1
ATOM 1654 O O . ARG A 1 212 ? -0.290 -0.380 -9.120 1.00 91.12 212 ARG A O 1
ATOM 1661 N N . GLU A 1 213 ? -0.647 0.876 -7.300 1.00 92.25 213 GLU A N 1
ATOM 1662 C CA . GLU A 1 213 ? 0.760 1.051 -6.992 1.00 92.25 213 GLU A CA 1
ATOM 1663 C C . GLU A 1 213 ? 1.445 -0.268 -6.607 1.00 92.25 213 GLU A C 1
ATOM 1665 O O . GLU A 1 213 ? 2.490 -0.595 -7.162 1.00 92.25 213 GLU A O 1
ATOM 1670 N N . LYS A 1 214 ? 0.822 -1.083 -5.743 1.00 92.19 214 LYS A N 1
ATOM 1671 C CA . LYS A 1 214 ? 1.252 -2.458 -5.436 1.00 92.19 214 LYS A CA 1
ATOM 1672 C C . LYS A 1 214 ? 1.448 -3.254 -6.721 1.00 92.19 214 LYS A C 1
ATOM 1674 O O . LYS A 1 214 ? 2.463 -3.924 -6.870 1.00 92.19 214 LYS A O 1
ATOM 1679 N N . HIS A 1 215 ? 0.487 -3.185 -7.639 1.00 90.62 215 HIS A N 1
ATOM 1680 C CA . HIS A 1 215 ? 0.582 -3.893 -8.909 1.00 90.62 215 HIS A CA 1
ATOM 1681 C C . HIS A 1 215 ? 1.792 -3.425 -9.733 1.00 90.62 215 HIS A C 1
ATOM 1683 O O . HIS A 1 215 ? 2.510 -4.267 -10.262 1.00 90.62 215 HIS A O 1
ATOM 1689 N N . MET A 1 216 ? 2.073 -2.119 -9.784 1.00 91.62 216 MET A N 1
ATOM 1690 C CA . MET A 1 216 ? 3.270 -1.595 -10.453 1.00 91.62 216 MET A CA 1
ATOM 1691 C C . MET A 1 216 ? 4.568 -2.057 -9.779 1.00 91.62 216 MET A C 1
ATOM 1693 O O . MET A 1 216 ? 5.496 -2.454 -10.478 1.00 91.62 216 MET A O 1
ATOM 1697 N N . TRP A 1 217 ? 4.623 -2.098 -8.444 1.00 93.12 217 TRP A N 1
ATOM 1698 C CA . TRP A 1 217 ? 5.758 -2.683 -7.720 1.00 93.12 217 TRP A CA 1
ATOM 1699 C C . TRP A 1 217 ? 5.948 -4.169 -8.050 1.00 93.12 217 TRP A C 1
ATOM 1701 O O . TRP A 1 217 ? 7.072 -4.616 -8.245 1.00 93.12 217 TRP A O 1
ATOM 1711 N N . GLU A 1 218 ? 4.867 -4.943 -8.166 1.00 91.62 218 GLU A N 1
ATOM 1712 C CA . GLU A 1 218 ? 4.928 -6.367 -8.533 1.00 91.62 218 GLU A CA 1
ATOM 1713 C C . GLU A 1 218 ? 5.366 -6.587 -9.988 1.00 91.62 218 GLU A C 1
ATOM 1715 O O . GLU A 1 218 ? 6.068 -7.557 -10.274 1.00 91.62 218 GLU A O 1
ATOM 1720 N N . VAL A 1 219 ? 4.995 -5.681 -10.898 1.00 91.69 219 VAL A N 1
ATOM 1721 C CA . VAL A 1 219 ? 5.498 -5.675 -12.279 1.00 91.69 219 VAL A CA 1
ATOM 1722 C C . VAL A 1 219 ? 6.985 -5.334 -12.306 1.00 91.69 219 VAL A C 1
ATOM 1724 O O . VAL A 1 219 ? 7.737 -6.039 -12.967 1.00 91.69 219 VAL A O 1
ATOM 1727 N N . GLN A 1 220 ? 7.431 -4.324 -11.555 1.00 91.62 220 GLN A N 1
ATOM 1728 C CA . GLN A 1 220 ? 8.850 -3.966 -11.496 1.00 91.62 220 GLN A CA 1
ATOM 1729 C C . GLN A 1 220 ? 9.696 -5.108 -10.930 1.00 91.62 220 GLN A C 1
ATOM 1731 O O . GLN A 1 220 ? 10.712 -5.461 -11.518 1.00 91.62 220 GLN A O 1
ATOM 1736 N N . VAL A 1 221 ? 9.248 -5.754 -9.848 1.00 92.12 221 VAL A N 1
ATOM 1737 C CA . VAL A 1 221 ? 9.942 -6.930 -9.299 1.00 92.12 221 VAL A CA 1
ATOM 1738 C C . VAL A 1 221 ? 10.054 -8.039 -10.346 1.00 92.12 221 VAL A C 1
ATOM 1740 O O . VAL A 1 221 ? 11.117 -8.637 -10.474 1.00 92.12 221 VAL A O 1
ATOM 1743 N N . ARG A 1 222 ? 9.003 -8.282 -11.141 1.00 90.94 222 ARG A N 1
ATOM 1744 C CA . ARG A 1 222 ? 9.068 -9.239 -12.253 1.00 90.94 222 ARG A CA 1
ATOM 1745 C C . ARG A 1 222 ? 10.066 -8.805 -13.328 1.00 90.94 222 ARG A C 1
ATOM 1747 O O . ARG A 1 222 ? 10.826 -9.645 -13.793 1.00 90.94 222 ARG A O 1
ATOM 1754 N N . ASN A 1 223 ? 10.049 -7.537 -13.734 1.00 91.69 223 ASN A N 1
ATOM 1755 C CA . ASN A 1 223 ? 10.930 -7.017 -14.784 1.00 91.69 223 ASN A CA 1
ATOM 1756 C C . ASN A 1 223 ? 12.410 -7.155 -14.402 1.00 91.69 223 ASN A C 1
ATOM 1758 O O . ASN A 1 223 ? 13.237 -7.428 -15.262 1.00 91.69 223 ASN A O 1
ATOM 1762 N N . LEU A 1 224 ? 12.725 -7.037 -13.110 1.00 91.69 224 LEU A N 1
ATOM 1763 C CA . LEU A 1 224 ? 14.064 -7.259 -12.560 1.00 91.69 224 LEU A CA 1
ATOM 1764 C C . LEU A 1 224 ? 14.427 -8.750 -12.396 1.00 91.69 224 LEU A C 1
ATOM 1766 O O . LEU A 1 224 ? 15.512 -9.060 -11.918 1.00 91.69 224 LEU A O 1
ATOM 1770 N N . GLY A 1 225 ? 13.537 -9.679 -12.765 1.00 89.69 225 GLY A N 1
ATOM 1771 C CA . GLY A 1 225 ? 13.757 -11.125 -12.642 1.00 89.69 225 GLY A CA 1
ATOM 1772 C C . GLY A 1 225 ? 13.425 -11.712 -11.264 1.00 89.69 225 GLY A C 1
ATOM 1773 O O . GLY A 1 225 ? 13.828 -12.832 -10.959 1.00 89.69 225 GLY A O 1
ATOM 1774 N N . GLY A 1 226 ? 12.702 -10.975 -10.417 1.00 88.12 226 GLY A N 1
ATOM 1775 C CA . GLY A 1 226 ? 12.285 -11.413 -9.085 1.00 88.12 226 GLY A CA 1
ATOM 1776 C C . GLY A 1 226 ? 11.003 -12.266 -9.055 1.00 88.12 226 GLY A C 1
ATOM 1777 O O . GLY A 1 226 ? 10.392 -12.550 -10.092 1.00 88.12 226 GLY A O 1
ATOM 1778 N N . PRO A 1 227 ? 10.549 -12.674 -7.852 1.00 86.94 227 PRO A N 1
ATOM 1779 C CA . PRO A 1 227 ? 9.377 -13.532 -7.679 1.00 86.94 227 PRO A CA 1
ATOM 1780 C C . PRO A 1 227 ? 8.091 -12.946 -8.283 1.00 86.94 227 PRO A C 1
ATOM 1782 O O . PRO A 1 227 ? 7.760 -11.772 -8.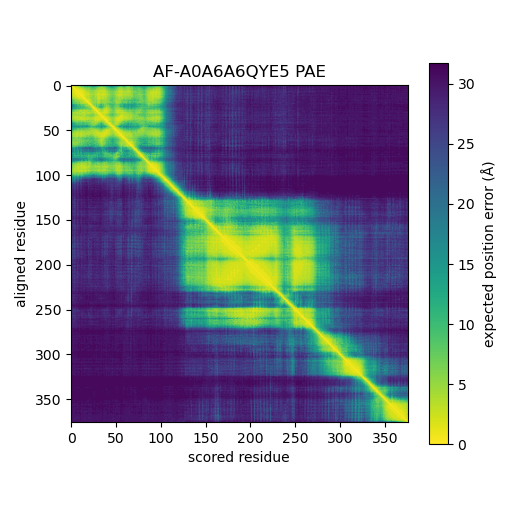105 1.00 86.94 227 PRO A O 1
ATOM 1785 N N . ASN A 1 228 ? 7.303 -13.785 -8.966 1.00 84.88 228 ASN A N 1
ATOM 1786 C CA . ASN A 1 228 ? 6.058 -13.348 -9.600 1.00 84.88 228 ASN A CA 1
ATOM 1787 C C . ASN A 1 228 ? 4.872 -13.358 -8.622 1.00 84.88 228 ASN A C 1
ATOM 1789 O O . ASN A 1 228 ? 4.077 -14.299 -8.576 1.00 84.88 228 ASN A O 1
ATOM 1793 N N . TYR A 1 229 ? 4.706 -12.252 -7.900 1.00 81.06 229 TYR A N 1
ATOM 1794 C CA . TYR A 1 229 ? 3.607 -12.052 -6.949 1.00 81.06 229 TYR A CA 1
ATOM 1795 C C . TYR A 1 229 ? 2.214 -11.948 -7.588 1.00 81.06 229 TYR A C 1
ATOM 1797 O O . TYR A 1 229 ? 1.215 -12.088 -6.889 1.00 81.06 229 TYR A O 1
ATOM 1805 N N . MET A 1 230 ? 2.109 -11.751 -8.907 1.00 73.94 230 MET A N 1
ATOM 1806 C CA . MET A 1 230 ? 0.802 -11.698 -9.576 1.00 73.94 230 MET A CA 1
ATOM 1807 C C . MET A 1 230 ? 0.158 -13.074 -9.771 1.00 73.94 230 MET A C 1
ATOM 1809 O O . MET A 1 230 ? -1.033 -13.149 -10.061 1.00 73.94 230 MET A O 1
ATOM 1813 N N . ARG A 1 231 ? 0.935 -14.160 -9.657 1.00 68.19 231 ARG A N 1
ATOM 1814 C CA . ARG A 1 231 ? 0.426 -15.531 -9.821 1.00 68.19 231 ARG A CA 1
ATOM 1815 C C . ARG A 1 231 ? -0.239 -16.061 -8.543 1.00 68.19 231 ARG A C 1
ATOM 1817 O O . ARG A 1 231 ? -0.943 -17.064 -8.592 1.00 68.19 231 ARG A O 1
ATOM 1824 N N . GLY A 1 232 ? -0.033 -15.385 -7.411 1.00 57.34 232 GLY A N 1
ATOM 1825 C CA . GLY A 1 232 ? -0.555 -15.772 -6.104 1.00 57.34 232 GLY A CA 1
ATOM 1826 C C . GLY A 1 232 ? -1.958 -15.233 -5.834 1.00 57.34 232 GLY A C 1
ATOM 1827 O O . GLY A 1 232 ? -2.090 -14.254 -5.113 1.00 57.34 232 GLY A O 1
ATOM 1828 N N . GLY A 1 233 ? -2.975 -15.900 -6.387 1.00 55.31 233 GLY A N 1
ATOM 1829 C CA . GLY A 1 233 ? -4.358 -15.863 -5.893 1.00 55.31 233 GLY A CA 1
ATOM 1830 C C . GLY A 1 233 ? -5.161 -14.583 -6.157 1.00 55.31 233 GLY A C 1
ATOM 1831 O O . GLY A 1 233 ? -4.695 -13.456 -5.994 1.00 55.31 233 GLY A O 1
ATOM 1832 N N . ARG A 1 234 ? -6.432 -14.754 -6.540 1.00 57.06 234 ARG A N 1
ATOM 1833 C CA . ARG A 1 234 ? -7.426 -13.671 -6.483 1.00 57.06 234 ARG A CA 1
ATOM 1834 C C . ARG A 1 234 ? -7.484 -13.167 -5.038 1.00 57.06 234 ARG A C 1
ATOM 1836 O O . ARG A 1 234 ? -7.416 -13.974 -4.123 1.00 57.06 234 ARG A O 1
ATOM 1843 N N . VAL A 1 235 ? -7.568 -11.854 -4.822 1.00 56.50 235 VAL A N 1
ATOM 1844 C CA . VAL A 1 235 ? -7.718 -11.297 -3.465 1.00 56.50 235 VAL A CA 1
ATOM 1845 C C . VAL A 1 235 ? -9.042 -11.818 -2.902 1.00 56.50 235 VAL A C 1
ATOM 1847 O O . VAL A 1 235 ? -10.099 -11.446 -3.416 1.00 56.50 235 VAL A O 1
ATOM 1850 N N . LEU A 1 236 ? -8.964 -12.724 -1.928 1.00 51.59 236 LEU A N 1
ATOM 1851 C CA . LEU A 1 236 ? -10.107 -13.213 -1.164 1.00 51.59 236 LEU A CA 1
ATOM 1852 C C . LEU A 1 236 ? -10.276 -12.321 0.068 1.00 51.59 236 LEU A C 1
ATOM 1854 O O . LEU A 1 236 ? -9.286 -12.002 0.730 1.00 51.59 236 LEU A O 1
ATOM 1858 N N . ASP A 1 237 ? -11.514 -11.909 0.337 1.00 57.75 237 ASP A N 1
ATOM 1859 C CA . ASP A 1 237 ? -11.872 -11.210 1.574 1.00 57.75 237 ASP A CA 1
ATOM 1860 C C . ASP A 1 237 ? -11.823 -12.172 2.784 1.00 57.75 237 ASP A C 1
ATOM 1862 O O . ASP A 1 237 ? -11.699 -13.390 2.628 1.00 57.75 237 ASP A O 1
ATOM 1866 N N . GLU A 1 238 ? -11.948 -11.622 3.995 1.00 51.88 238 GLU A N 1
ATOM 1867 C CA . GLU A 1 238 ? -11.979 -12.357 5.273 1.00 51.88 238 GLU A CA 1
ATOM 1868 C C . GLU A 1 238 ? -13.150 -13.364 5.347 1.00 51.88 238 GLU A C 1
ATOM 1870 O O . GLU A 1 238 ? -13.046 -14.397 6.002 1.00 51.88 238 GLU A O 1
ATOM 1875 N N . GLU A 1 239 ? -14.219 -13.153 4.568 1.00 45.34 239 GLU A N 1
ATOM 1876 C CA . GLU A 1 239 ? -15.324 -14.105 4.385 1.00 45.34 239 GLU A CA 1
ATOM 1877 C C . GLU A 1 239 ? -15.070 -15.173 3.301 1.00 45.34 239 GLU A C 1
ATOM 1879 O O . GLU A 1 239 ? -16.008 -15.853 2.878 1.00 45.34 239 GLU A O 1
ATOM 1884 N N . GLY A 1 240 ? -13.843 -15.298 2.780 1.00 50.69 240 GLY A N 1
ATOM 1885 C CA . GLY A 1 240 ? -13.478 -16.305 1.773 1.00 50.69 240 GLY A CA 1
ATOM 1886 C C . GLY A 1 240 ? -14.209 -16.157 0.432 1.00 50.69 240 GLY A C 1
ATOM 1887 O O . GLY A 1 240 ? -14.178 -17.063 -0.399 1.00 50.69 240 GLY A O 1
ATOM 1888 N N . ARG A 1 241 ? -14.878 -15.020 0.204 1.00 57.44 241 ARG A N 1
ATOM 1889 C CA . ARG A 1 241 ? -15.554 -14.695 -1.055 1.00 57.44 241 ARG A CA 1
ATOM 1890 C C . ARG A 1 241 ? -14.616 -13.883 -1.937 1.00 57.44 241 ARG A C 1
ATOM 1892 O O . ARG A 1 241 ? -13.953 -12.959 -1.469 1.00 57.44 241 ARG A O 1
ATOM 1899 N N . GLU A 1 242 ? -14.562 -14.229 -3.223 1.00 57.41 242 GLU A N 1
ATOM 1900 C CA . GLU A 1 242 ? -13.852 -13.417 -4.209 1.00 57.41 242 GLU A CA 1
ATOM 1901 C C . GLU A 1 242 ? -14.442 -12.005 -4.202 1.00 57.41 242 GLU A C 1
ATOM 1903 O O . GLU A 1 242 ? -15.661 -11.847 -4.307 1.00 57.41 242 GLU A O 1
ATOM 1908 N N . VAL A 1 243 ? -13.587 -10.983 -4.089 1.00 56.12 243 VAL A N 1
ATOM 1909 C CA . VAL A 1 243 ? -14.000 -9.584 -4.251 1.00 56.12 243 VAL A CA 1
ATOM 1910 C C . VAL A 1 243 ? -14.667 -9.454 -5.629 1.00 56.12 243 VAL A C 1
ATOM 1912 O O . VAL A 1 243 ? -13.963 -9.560 -6.645 1.00 56.12 243 VAL A O 1
ATOM 1915 N N . PRO A 1 244 ? -15.997 -9.239 -5.715 1.00 50.84 244 PRO A N 1
ATOM 1916 C CA . PRO A 1 244 ? -16.660 -9.084 -7.000 1.00 50.84 244 PRO A CA 1
ATOM 1917 C C . PRO A 1 244 ? -16.152 -7.782 -7.636 1.00 50.84 244 PRO A C 1
ATOM 1919 O O . PRO A 1 244 ? -16.027 -6.761 -6.961 1.00 50.84 244 PRO A O 1
ATOM 1922 N N . GLY A 1 245 ? -15.759 -7.851 -8.912 1.00 51.53 245 GLY A N 1
ATOM 1923 C CA . GLY A 1 245 ? -14.883 -6.853 -9.551 1.00 51.53 245 GLY A CA 1
ATOM 1924 C C . GLY A 1 245 ? -13.438 -7.334 -9.769 1.00 51.53 245 GLY A C 1
ATOM 1925 O O . GLY A 1 245 ? -12.548 -6.537 -10.057 1.00 51.53 245 GLY A O 1
ATOM 1926 N N . GLY A 1 246 ? -13.185 -8.645 -9.664 1.00 45.28 246 GLY A N 1
ATOM 1927 C CA . GLY A 1 246 ? -11.887 -9.291 -9.919 1.00 45.28 246 GLY A CA 1
ATOM 1928 C C . GLY A 1 246 ? -11.310 -9.132 -11.337 1.00 45.28 246 GLY A C 1
ATOM 1929 O O . GLY A 1 246 ? -10.201 -9.598 -11.593 1.00 45.28 246 GLY A O 1
ATOM 1930 N N . GLY A 1 247 ? -12.007 -8.449 -12.248 1.00 52.41 247 GLY A N 1
ATOM 1931 C CA . GLY A 1 247 ? -11.466 -8.003 -13.528 1.00 52.41 247 GLY A CA 1
ATOM 1932 C C . GLY A 1 247 ? -11.005 -6.551 -13.443 1.00 52.41 247 GLY A C 1
ATOM 1933 O O . GLY A 1 247 ? -11.845 -5.674 -13.322 1.00 52.41 247 GLY A O 1
ATOM 1934 N N . LYS A 1 248 ? -9.683 -6.323 -13.500 1.00 58.38 248 LYS A N 1
ATOM 1935 C CA . LYS A 1 248 ? -8.959 -5.094 -13.920 1.00 58.38 248 LYS A CA 1
ATOM 1936 C C . LYS A 1 248 ? -9.706 -3.742 -13.782 1.00 58.38 248 LYS A C 1
ATOM 1938 O O . LYS A 1 248 ? -9.639 -2.911 -14.682 1.00 58.38 248 LYS A O 1
ATOM 1943 N N . GLY A 1 249 ? -10.395 -3.513 -12.667 1.00 71.12 249 GLY A N 1
ATOM 1944 C CA . GLY A 1 249 ? -11.330 -2.404 -12.487 1.00 71.12 249 GLY A CA 1
ATOM 1945 C C . GLY A 1 249 ? -11.334 -1.873 -11.058 1.00 71.12 249 GLY A C 1
ATOM 1946 O O . GLY A 1 249 ? -10.561 -2.321 -10.206 1.00 71.12 249 GLY A O 1
ATOM 1947 N N . TYR A 1 250 ? -12.183 -0.878 -10.819 1.00 83.31 250 TYR A N 1
ATOM 1948 C CA . TYR A 1 250 ? -12.351 -0.248 -9.514 1.00 83.31 250 TYR A CA 1
ATOM 1949 C C . TYR A 1 250 ? -12.981 -1.229 -8.515 1.00 83.31 250 TYR A C 1
ATOM 1951 O O . TYR A 1 250 ? -13.948 -1.913 -8.847 1.00 83.31 250 TYR A O 1
ATOM 1959 N N . ARG A 1 251 ? -12.426 -1.327 -7.301 1.00 85.81 251 ARG A N 1
ATOM 1960 C CA . ARG A 1 251 ? -12.862 -2.297 -6.282 1.00 85.81 251 ARG A CA 1
ATOM 1961 C C . ARG A 1 251 ? -13.425 -1.580 -5.064 1.00 85.81 251 ARG A C 1
ATOM 1963 O O . ARG A 1 251 ? -12.952 -0.507 -4.703 1.00 85.81 251 ARG A O 1
ATOM 1970 N N . TYR A 1 252 ? -14.420 -2.184 -4.426 1.00 88.62 252 TYR A N 1
ATOM 1971 C CA . TYR A 1 252 ? -15.013 -1.677 -3.190 1.00 88.62 252 TYR A CA 1
ATOM 1972 C C . TYR A 1 252 ? -14.631 -2.601 -2.037 1.00 88.62 252 TYR A C 1
ATOM 1974 O O . TYR A 1 252 ? -14.951 -3.789 -2.071 1.00 88.62 252 TYR A O 1
ATOM 1982 N N . PHE A 1 253 ? -13.925 -2.064 -1.043 1.00 86.88 253 PHE A N 1
ATOM 1983 C CA . PHE A 1 253 ? -13.416 -2.819 0.105 1.00 86.88 253 PHE A CA 1
ATOM 1984 C C . PHE A 1 253 ? -14.314 -2.633 1.332 1.00 86.88 253 PHE A C 1
ATOM 1986 O O . PHE A 1 253 ? -14.734 -1.515 1.623 1.00 86.88 253 PHE A O 1
ATOM 1993 N N . GLY A 1 254 ? -14.589 -3.715 2.066 1.00 87.31 254 GLY A N 1
ATOM 1994 C CA . GLY A 1 254 ? -15.326 -3.668 3.335 1.00 87.31 254 GLY A CA 1
ATOM 1995 C C . GLY A 1 254 ? -16.652 -2.901 3.256 1.00 87.31 254 GLY A C 1
ATOM 1996 O O . GLY A 1 254 ? -17.416 -3.064 2.300 1.00 87.31 254 GLY A O 1
ATOM 1997 N N . ARG A 1 255 ? -16.883 -2.011 4.229 1.00 87.19 255 ARG A N 1
ATOM 1998 C CA . ARG A 1 255 ? -18.058 -1.124 4.315 1.00 87.19 255 ARG A CA 1
ATOM 1999 C C . ARG A 1 255 ? -18.294 -0.244 3.081 1.00 87.19 255 ARG A C 1
ATOM 2001 O O . ARG A 1 255 ? -19.421 0.180 2.846 1.00 87.19 255 ARG A O 1
ATOM 2008 N N . ALA A 1 256 ? -17.294 -0.022 2.221 1.00 88.50 256 ALA A N 1
ATOM 2009 C CA . ALA A 1 256 ? -17.505 0.692 0.955 1.00 88.50 256 ALA A CA 1
ATOM 2010 C C . ALA A 1 256 ? -18.505 -0.018 0.022 1.00 88.50 256 ALA A C 1
ATOM 2012 O O . ALA A 1 256 ? -19.078 0.615 -0.862 1.00 88.50 256 ALA A O 1
ATOM 2013 N N . ARG A 1 257 ? -18.754 -1.316 0.231 1.00 85.56 257 ARG A N 1
ATOM 2014 C CA . ARG A 1 257 ? -19.778 -2.093 -0.485 1.00 85.56 257 ARG A CA 1
ATOM 2015 C C . ARG A 1 257 ? -21.202 -1.786 -0.018 1.00 85.56 257 ARG A C 1
ATOM 2017 O O . ARG A 1 257 ? -22.141 -2.041 -0.762 1.00 85.56 257 ARG A O 1
ATOM 2024 N N . GLU A 1 258 ? -21.361 -1.264 1.194 1.00 86.12 258 GLU A N 1
ATOM 2025 C CA . GLU A 1 258 ? -22.660 -0.960 1.806 1.00 86.12 258 GLU A CA 1
ATOM 2026 C C . GLU A 1 258 ? -23.140 0.460 1.497 1.00 86.12 258 GLU A C 1
ATOM 2028 O O . GLU A 1 258 ? -24.269 0.814 1.837 1.00 86.12 258 GLU A O 1
ATOM 2033 N N . LEU A 1 259 ? -22.303 1.262 0.832 1.00 87.31 259 LEU A N 1
ATOM 2034 C CA . LEU A 1 259 ? -22.644 2.623 0.443 1.00 87.31 259 LEU A CA 1
ATOM 2035 C C . LEU A 1 259 ? -23.905 2.652 -0.440 1.00 87.31 259 LEU A C 1
ATOM 2037 O O . LEU A 1 259 ? -24.017 1.833 -1.363 1.00 87.31 259 LEU A O 1
ATOM 2041 N N . PRO A 1 260 ? -24.810 3.630 -0.237 1.00 84.31 260 PRO A N 1
ATOM 2042 C CA . PRO A 1 260 ? -25.963 3.838 -1.112 1.00 84.31 260 PRO A CA 1
ATOM 2043 C C . PRO A 1 260 ? -25.519 3.976 -2.580 1.00 84.31 260 PRO A C 1
ATOM 2045 O O . PRO A 1 260 ? -24.552 4.686 -2.878 1.00 84.31 260 PRO A O 1
ATOM 2048 N N . GLY A 1 261 ? -26.172 3.248 -3.491 1.00 81.81 261 GLY A N 1
ATOM 2049 C CA . GLY A 1 261 ? -25.806 3.124 -4.910 1.00 81.81 261 GLY A CA 1
ATOM 2050 C C . GLY A 1 261 ? -24.808 1.998 -5.217 1.00 81.81 261 GLY A C 1
ATOM 2051 O O . GLY A 1 261 ? -25.049 1.190 -6.106 1.00 81.81 261 GLY A O 1
ATOM 2052 N N . VAL A 1 262 ? -23.721 1.857 -4.452 1.00 83.44 262 VAL A N 1
ATOM 2053 C CA . VAL A 1 262 ? -22.772 0.732 -4.629 1.00 83.44 262 VAL A CA 1
ATOM 2054 C C . VAL A 1 262 ? -23.405 -0.580 -4.171 1.00 83.44 262 VAL A C 1
ATOM 2056 O O . VAL A 1 262 ? -23.293 -1.605 -4.844 1.00 83.44 262 VAL A O 1
ATOM 2059 N N . LYS A 1 263 ? -24.124 -0.529 -3.050 1.00 85.44 263 LYS A N 1
ATOM 2060 C CA . LYS A 1 263 ? -24.899 -1.649 -2.523 1.00 85.44 263 LYS A CA 1
ATOM 2061 C C . LYS A 1 263 ? -25.944 -2.132 -3.528 1.00 85.44 263 LYS A C 1
ATOM 2063 O O . LYS A 1 263 ? -26.033 -3.329 -3.772 1.00 85.44 263 LYS A O 1
ATOM 2068 N N . GLU A 1 264 ? -26.655 -1.206 -4.169 1.00 85.31 264 GLU A N 1
ATOM 2069 C CA . GLU A 1 264 ? -27.641 -1.515 -5.211 1.00 85.31 264 GLU A CA 1
ATOM 2070 C C . GLU A 1 264 ? -26.988 -2.151 -6.440 1.00 85.31 264 GLU A C 1
ATOM 2072 O O . GLU A 1 264 ? -27.533 -3.109 -6.973 1.00 85.31 264 GLU A O 1
ATOM 2077 N N . LEU A 1 265 ? -25.796 -1.701 -6.853 1.00 80.69 265 LEU A N 1
ATOM 2078 C CA . LEU A 1 265 ? -25.047 -2.332 -7.948 1.00 80.69 265 LEU A CA 1
ATOM 2079 C C . LEU A 1 265 ? -24.666 -3.780 -7.619 1.00 80.69 265 LEU A C 1
ATOM 2081 O O . LEU A 1 265 ? -24.838 -4.669 -8.452 1.00 80.69 265 LEU A O 1
ATOM 2085 N N . PHE A 1 266 ? -24.184 -4.042 -6.401 1.00 79.12 266 PHE A N 1
ATOM 2086 C CA . PHE A 1 266 ? -23.860 -5.405 -5.977 1.00 79.12 266 PHE A CA 1
ATOM 2087 C C . PHE A 1 266 ? -25.104 -6.274 -5.785 1.00 79.12 266 PHE A C 1
ATOM 2089 O O . PHE A 1 266 ? -25.048 -7.470 -6.060 1.00 79.12 266 PHE A O 1
ATOM 2096 N N . GLU A 1 267 ? -26.214 -5.716 -5.308 1.00 81.12 267 GLU A N 1
ATOM 2097 C CA . GLU A 1 267 ? -27.486 -6.428 -5.172 1.00 81.12 267 GLU A CA 1
ATOM 2098 C C . GLU A 1 267 ? -28.126 -6.709 -6.534 1.00 81.12 267 GLU A C 1
ATOM 2100 O O . GLU A 1 267 ? -28.599 -7.820 -6.748 1.00 81.12 267 GLU A O 1
ATOM 2105 N N . ALA A 1 268 ? -28.069 -5.768 -7.478 1.00 77.00 268 ALA A N 1
ATOM 2106 C CA . ALA A 1 268 ? -28.510 -5.950 -8.858 1.00 77.00 268 ALA A CA 1
ATOM 2107 C C . ALA A 1 268 ? -27.649 -6.975 -9.608 1.00 77.00 268 ALA A C 1
ATOM 2109 O O . ALA A 1 268 ? -28.177 -7.734 -10.407 1.00 77.00 268 ALA A O 1
ATOM 2110 N N . GLN A 1 269 ? -26.344 -7.034 -9.323 1.00 70.25 269 GLN A N 1
ATOM 2111 C CA . GLN A 1 269 ? -25.451 -8.058 -9.870 1.00 70.25 269 GLN A CA 1
ATOM 2112 C C . GLN A 1 269 ? -25.641 -9.432 -9.201 1.00 70.25 269 GLN A C 1
ATOM 2114 O O . GLN A 1 269 ? -25.398 -10.459 -9.829 1.00 70.25 269 GLN A O 1
ATOM 2119 N N . LYS A 1 270 ? -26.024 -9.465 -7.916 1.00 68.12 270 LYS A N 1
ATOM 2120 C CA . LYS A 1 270 ? -26.334 -10.703 -7.181 1.00 68.12 270 LYS A CA 1
ATOM 2121 C C . LYS A 1 270 ? -27.705 -11.259 -7.511 1.00 68.12 270 LYS A C 1
ATOM 2123 O O . LYS A 1 270 ? -27.876 -12.472 -7.423 1.00 68.12 270 LYS A O 1
ATOM 2128 N N . ARG A 1 271 ? -28.679 -10.399 -7.826 1.00 63.78 271 ARG A N 1
ATOM 2129 C CA . ARG A 1 271 ? -29.902 -10.850 -8.479 1.00 63.78 271 ARG A CA 1
ATOM 2130 C C . ARG A 1 271 ? -29.423 -11.542 -9.752 1.00 63.78 271 ARG A C 1
ATOM 2132 O O . ARG A 1 271 ? -28.771 -10.874 -10.556 1.00 63.78 271 ARG A O 1
ATOM 2139 N N . PRO A 1 272 ? -29.641 -12.862 -9.907 1.00 52.59 272 PRO A N 1
ATOM 2140 C CA . PRO A 1 272 ? -29.421 -13.472 -11.204 1.00 52.59 272 PRO A CA 1
ATOM 2141 C C . PRO A 1 272 ? -30.210 -12.600 -12.167 1.00 52.59 272 PRO A C 1
ATOM 2143 O O . PRO A 1 272 ? -31.349 -12.233 -11.861 1.00 52.59 272 PRO A O 1
ATOM 2146 N N . VAL A 1 273 ? -29.559 -12.140 -13.236 1.00 52.34 273 VAL A N 1
ATOM 2147 C CA . VAL A 1 273 ? -30.289 -11.489 -14.314 1.00 52.34 273 VAL A CA 1
ATOM 2148 C C . VAL A 1 273 ? -31.406 -12.467 -14.625 1.00 52.34 273 VAL A C 1
ATOM 2150 O O . VAL A 1 273 ? -31.114 -13.614 -14.960 1.00 52.34 273 VAL A O 1
ATOM 2153 N N . ASP A 1 274 ? -32.632 -12.027 -14.346 1.00 45.00 274 ASP A N 1
ATOM 2154 C CA . ASP A 1 274 ? -33.874 -12.748 -14.580 1.00 45.00 274 ASP A CA 1
ATOM 2155 C C . ASP A 1 274 ? -33.710 -13.563 -15.862 1.00 45.00 274 ASP A C 1
ATOM 2157 O O . ASP A 1 274 ? -33.127 -13.047 -16.825 1.00 45.00 274 ASP A O 1
ATOM 2161 N N . GLU A 1 275 ? -34.134 -14.822 -15.837 1.00 49.25 275 GLU A N 1
ATOM 2162 C CA . GLU A 1 275 ? -33.810 -15.890 -16.793 1.00 49.25 275 GLU A CA 1
ATOM 2163 C C . GLU A 1 275 ? -33.795 -15.419 -18.270 1.00 49.25 275 GLU A C 1
ATOM 2165 O O . GLU A 1 275 ? -32.947 -15.851 -19.042 1.00 49.25 275 GLU A O 1
ATOM 2170 N N . GLY A 1 276 ? -34.557 -14.384 -18.640 1.00 47.78 276 GLY A N 1
ATOM 2171 C CA . GLY A 1 276 ? -34.522 -13.699 -19.942 1.00 47.78 276 GLY A CA 1
ATOM 2172 C C . GLY A 1 276 ? -33.246 -12.926 -20.358 1.00 47.78 276 GLY A C 1
ATOM 2173 O O . GLY A 1 276 ? -33.188 -12.417 -21.485 1.00 47.78 276 GLY A O 1
ATOM 2174 N N . GLY A 1 277 ? -32.233 -12.740 -19.506 1.00 49.62 277 GLY A N 1
ATOM 2175 C CA . GLY A 1 277 ? -30.953 -12.106 -19.879 1.00 49.62 277 GLY A CA 1
ATOM 2176 C C . GLY A 1 277 ? -29.858 -13.106 -20.240 1.00 49.62 277 GLY A C 1
ATOM 2177 O O . GLY A 1 277 ? -29.135 -12.899 -21.220 1.00 49.62 277 GLY A O 1
ATOM 2178 N N . ASP A 1 278 ? -29.783 -14.199 -19.481 1.00 52.34 278 ASP A N 1
ATOM 2179 C CA . ASP A 1 278 ? -28.931 -15.345 -19.798 1.00 52.34 278 ASP A CA 1
ATOM 2180 C C . ASP A 1 278 ? -29.544 -16.155 -20.946 1.00 52.34 278 ASP A C 1
ATOM 2182 O O . ASP A 1 278 ? -28.807 -16.587 -21.816 1.00 52.34 278 ASP A O 1
ATOM 2186 N N . GLU A 1 279 ? -30.876 -16.218 -21.078 1.00 52.34 279 GLU A N 1
ATOM 2187 C CA . GLU A 1 279 ? -31.534 -16.698 -22.301 1.00 52.34 279 GLU A CA 1
ATOM 2188 C C . GLU A 1 279 ? -31.166 -15.842 -23.507 1.00 52.34 279 GLU A C 1
ATOM 2190 O O . GLU A 1 279 ? -30.763 -16.385 -24.521 1.00 52.34 279 GLU A O 1
ATOM 2195 N N . ARG A 1 280 ? -31.195 -14.505 -23.417 1.00 55.50 280 ARG A N 1
ATOM 2196 C CA . ARG A 1 280 ? -30.774 -13.649 -24.542 1.00 55.50 280 ARG A CA 1
ATOM 2197 C C . ARG A 1 280 ? -29.283 -13.746 -24.837 1.00 55.50 280 ARG A C 1
ATOM 2199 O O . ARG A 1 280 ? -28.887 -13.535 -25.979 1.00 55.50 280 ARG A O 1
ATOM 2206 N N . GLY A 1 281 ? -28.438 -13.999 -23.840 1.00 59.41 281 GLY A N 1
ATOM 2207 C CA . GLY A 1 281 ? -26.998 -14.211 -24.008 1.00 59.41 281 GLY A CA 1
ATOM 2208 C C . GLY A 1 281 ? -26.678 -15.587 -24.591 1.00 59.41 281 GLY A C 1
ATOM 2209 O O . GLY A 1 281 ? -25.872 -15.684 -25.516 1.00 59.41 281 GLY A O 1
ATOM 2210 N N . ALA A 1 282 ? -27.352 -16.623 -24.098 1.00 62.25 282 ALA A N 1
ATOM 2211 C CA . ALA A 1 282 ? -27.309 -17.995 -24.574 1.00 62.25 282 ALA A CA 1
ATOM 2212 C C . ALA A 1 282 ? -27.890 -18.101 -25.983 1.00 62.25 282 ALA A C 1
ATOM 2214 O O . ALA A 1 282 ? -27.215 -18.645 -26.838 1.00 62.25 282 ALA A O 1
ATOM 2215 N N . GLU A 1 283 ? -29.030 -17.476 -26.272 1.00 62.06 283 GLU A N 1
ATOM 2216 C CA . GLU A 1 283 ? -29.647 -17.376 -27.598 1.00 62.06 283 GLU A CA 1
ATOM 2217 C C . GLU A 1 283 ? -28.732 -16.612 -28.559 1.00 62.06 283 GLU A C 1
ATOM 2219 O O . GLU A 1 283 ? -28.517 -17.051 -29.682 1.00 62.06 283 GLU A O 1
ATOM 2224 N N . ARG A 1 284 ? -28.083 -15.514 -28.133 1.00 67.38 284 ARG A N 1
ATOM 2225 C CA . ARG A 1 284 ? -27.086 -14.827 -28.980 1.00 67.38 284 ARG A CA 1
ATOM 2226 C C . ARG A 1 284 ? -25.844 -15.683 -29.209 1.00 67.38 284 ARG A C 1
ATOM 2228 O O . ARG A 1 284 ? -25.251 -15.614 -30.282 1.00 67.38 284 ARG A O 1
ATOM 2235 N N . ARG A 1 285 ? -25.411 -16.449 -28.206 1.00 71.25 285 ARG A N 1
ATOM 2236 C CA . ARG A 1 285 ? -24.256 -17.356 -28.283 1.00 71.25 285 ARG A CA 1
ATOM 2237 C C . ARG A 1 285 ? -24.578 -18.604 -29.106 1.00 71.25 285 ARG A C 1
ATOM 2239 O O . ARG A 1 285 ? -23.691 -19.128 -29.768 1.00 71.25 285 ARG A O 1
ATOM 2246 N N . GLU A 1 286 ? -25.818 -19.058 -29.083 1.00 74.31 286 GLU A N 1
ATOM 2247 C CA . GLU A 1 286 ? -26.353 -20.171 -29.855 1.00 74.31 286 GLU A CA 1
ATOM 2248 C C . GLU A 1 286 ? -26.601 -19.744 -31.304 1.00 74.31 286 GLU A C 1
ATOM 2250 O O . GLU A 1 286 ? -26.150 -20.427 -32.215 1.00 74.31 286 GLU A O 1
ATOM 2255 N N . MET A 1 287 ? -27.170 -18.556 -31.538 1.00 71.00 287 MET A N 1
ATOM 2256 C CA . MET A 1 287 ? -27.216 -17.930 -32.863 1.00 71.00 287 MET A CA 1
ATOM 2257 C C . MET A 1 287 ? -25.809 -17.785 -33.438 1.00 71.00 287 MET A C 1
ATOM 2259 O O . MET A 1 287 ? -25.573 -18.209 -34.558 1.00 71.00 287 MET A O 1
ATOM 2263 N N . ARG A 1 288 ? -24.841 -17.267 -32.669 1.00 71.62 288 ARG A N 1
ATOM 2264 C CA . ARG A 1 288 ? -23.438 -17.161 -33.117 1.00 71.62 288 ARG A CA 1
ATOM 2265 C C . ARG A 1 288 ? -22.778 -18.514 -33.393 1.00 71.62 288 ARG A C 1
ATOM 2267 O O . ARG A 1 288 ? -21.860 -18.550 -34.194 1.00 71.62 288 ARG A O 1
ATOM 2274 N N . GLN A 1 289 ? -23.211 -19.590 -32.736 1.00 75.12 289 GLN A N 1
ATOM 2275 C CA . GLN A 1 289 ? -22.733 -20.951 -33.013 1.00 75.12 289 GLN A CA 1
ATOM 2276 C C . GLN A 1 289 ? -23.390 -21.564 -34.255 1.00 75.12 289 GLN A C 1
ATOM 2278 O O . GLN A 1 289 ? -22.763 -22.371 -34.925 1.00 75.12 289 GLN A O 1
ATOM 2283 N N . ARG A 1 290 ? -24.638 -21.190 -34.563 1.00 74.19 290 ARG A N 1
ATOM 2284 C CA . ARG A 1 290 ? -25.371 -21.631 -35.764 1.00 74.19 290 ARG A CA 1
ATOM 2285 C C . ARG A 1 290 ? -25.019 -20.825 -37.018 1.00 74.19 290 ARG A C 1
ATOM 2287 O O . ARG A 1 290 ? -25.388 -21.217 -38.119 1.00 74.19 290 ARG A O 1
ATOM 2294 N N . VAL A 1 291 ? -24.345 -19.691 -36.851 1.00 81.38 291 VAL A N 1
ATOM 2295 C CA . VAL A 1 291 ? -23.821 -18.874 -37.945 1.00 81.38 291 VAL A CA 1
ATOM 2296 C C . VAL A 1 291 ? -22.514 -19.504 -38.425 1.00 81.38 291 VAL A C 1
ATOM 2298 O O . VAL A 1 291 ? -21.467 -19.336 -37.805 1.00 81.38 291 VAL A O 1
ATOM 2301 N N . ASP A 1 292 ? -22.612 -20.263 -39.512 1.00 72.06 292 ASP A N 1
ATOM 2302 C CA . ASP A 1 292 ? -21.482 -20.939 -40.147 1.00 72.06 292 ASP A CA 1
ATOM 2303 C C . ASP A 1 292 ? -20.647 -19.972 -41.011 1.00 72.06 292 ASP A C 1
ATOM 2305 O O . ASP A 1 292 ? -21.080 -18.857 -41.323 1.00 72.06 292 ASP A O 1
ATOM 2309 N N . ALA A 1 293 ? -19.451 -20.398 -41.421 1.00 76.25 293 ALA A N 1
ATOM 2310 C CA . ALA A 1 293 ? -18.516 -19.636 -42.253 1.00 76.25 293 ALA A CA 1
ATOM 2311 C C . ALA A 1 293 ? -19.180 -19.050 -43.521 1.00 76.25 293 ALA A C 1
ATOM 2313 O O . ALA A 1 293 ? -18.865 -17.926 -43.919 1.00 76.25 293 ALA A O 1
ATOM 2314 N N . GLY A 1 294 ? -20.182 -19.742 -44.077 1.00 73.75 294 GLY A N 1
ATOM 2315 C CA . GLY A 1 294 ? -20.972 -19.274 -45.220 1.00 73.75 294 GLY A CA 1
ATOM 2316 C C . GLY A 1 294 ? -21.758 -17.974 -44.980 1.00 73.75 294 GLY A C 1
ATOM 2317 O O . GLY A 1 294 ? -21.918 -17.185 -45.904 1.00 73.75 294 GLY A O 1
ATOM 2318 N N . TYR A 1 295 ? -22.182 -17.665 -43.746 1.00 78.56 295 TYR A N 1
ATOM 2319 C CA . TYR A 1 295 ? -22.839 -16.382 -43.428 1.00 78.56 295 TYR A CA 1
ATOM 2320 C C . TYR A 1 295 ? -21.877 -15.190 -43.530 1.00 78.56 295 TYR A C 1
ATOM 2322 O O . TYR A 1 295 ? -22.288 -14.077 -43.854 1.00 78.56 295 TYR A O 1
ATOM 2330 N N . TYR A 1 296 ? -20.589 -15.423 -43.262 1.00 77.56 296 TYR A N 1
ATOM 2331 C CA . TYR A 1 296 ? -19.523 -14.435 -43.432 1.00 77.56 296 TYR A CA 1
ATOM 2332 C C . TYR A 1 296 ? -18.927 -14.443 -44.847 1.00 77.56 296 TYR A C 1
ATOM 2334 O O . TYR A 1 296 ? -17.937 -13.755 -45.085 1.00 77.56 296 TYR A O 1
ATOM 2342 N N . GLY A 1 297 ? -19.519 -15.200 -45.779 1.00 71.25 297 GLY A N 1
ATOM 2343 C CA . GLY A 1 297 ? -19.067 -15.283 -47.167 1.00 71.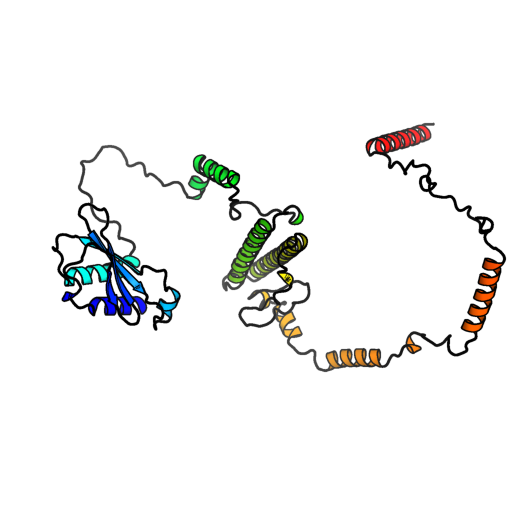25 297 GLY A CA 1
ATOM 2344 C C . GLY A 1 297 ? -17.775 -16.077 -47.360 1.00 71.25 297 GLY A C 1
ATOM 2345 O O . GLY A 1 297 ? -17.173 -15.992 -48.425 1.00 71.25 297 GLY A O 1
ATOM 2346 N N . TYR A 1 298 ? -17.335 -16.850 -46.362 1.00 67.12 298 TYR A N 1
ATOM 2347 C CA . TYR A 1 298 ? -16.252 -17.811 -46.567 1.00 67.12 298 TYR A CA 1
ATOM 2348 C C . TYR A 1 298 ? -16.768 -18.969 -47.436 1.00 67.12 298 TYR A C 1
ATOM 2350 O O . TYR A 1 298 ? -17.817 -19.539 -47.137 1.00 67.12 298 TYR A O 1
ATOM 2358 N N . ASN A 1 299 ? -16.006 -19.317 -48.478 1.00 61.59 299 ASN A N 1
ATOM 2359 C CA . ASN A 1 299 ? -16.224 -20.430 -49.419 1.00 61.59 299 ASN A CA 1
ATOM 2360 C C . ASN A 1 299 ? -17.322 -20.260 -50.490 1.00 61.59 299 ASN A C 1
ATOM 2362 O O . ASN A 1 299 ? -17.556 -21.207 -51.231 1.00 61.59 299 ASN A O 1
ATOM 2366 N N . LEU A 1 300 ? -17.963 -19.092 -50.634 1.00 60.69 300 LEU A N 1
ATOM 2367 C CA . LEU A 1 300 ? -18.963 -18.903 -51.705 1.00 60.69 300 LEU A CA 1
ATOM 2368 C C . LEU A 1 300 ? -18.337 -18.771 -53.109 1.00 60.69 300 LEU A C 1
ATOM 2370 O O . LEU A 1 300 ? -18.960 -19.171 -54.085 1.00 60.69 300 LEU A O 1
ATOM 2374 N N . ASP A 1 301 ? -17.105 -18.257 -53.204 1.00 56.22 301 ASP A N 1
ATOM 2375 C CA . ASP A 1 301 ? -16.402 -18.040 -54.485 1.00 56.22 301 ASP A CA 1
ATOM 2376 C C . ASP A 1 301 ? -15.432 -19.180 -54.863 1.00 56.22 301 ASP A C 1
ATOM 2378 O O . ASP A 1 301 ? -14.929 -19.225 -55.988 1.00 56.22 301 ASP A O 1
ATOM 2382 N N . GLU A 1 302 ? -15.165 -20.120 -53.948 1.00 56.59 302 GLU A N 1
ATOM 2383 C CA . GLU A 1 302 ? -14.299 -21.282 -54.213 1.00 56.59 302 GLU A CA 1
ATOM 2384 C C . GLU A 1 302 ? -15.068 -22.481 -54.804 1.00 56.59 302 GLU A C 1
ATOM 2386 O O . GLU A 1 302 ? -14.450 -23.336 -55.440 1.00 56.59 302 GLU A O 1
ATOM 2391 N N . GLU A 1 303 ? -16.400 -22.545 -54.659 1.00 55.78 303 GLU A N 1
ATOM 2392 C CA . GLU A 1 303 ? -17.216 -23.698 -55.092 1.00 55.78 303 GLU A CA 1
ATOM 2393 C C . GLU A 1 303 ? -17.364 -23.827 -56.618 1.00 55.78 303 GLU A C 1
ATOM 2395 O O . GLU A 1 303 ? -17.332 -24.942 -57.137 1.00 55.78 303 GLU A O 1
ATOM 2400 N N . ASP A 1 304 ? -17.445 -22.718 -57.360 1.00 63.50 304 ASP A N 1
ATOM 2401 C CA . ASP A 1 304 ? -17.523 -22.763 -58.830 1.00 63.50 304 ASP A CA 1
ATOM 2402 C C . ASP A 1 304 ? -16.144 -22.956 -59.491 1.00 63.50 304 ASP A C 1
ATOM 2404 O O . ASP A 1 304 ? -16.054 -23.214 -60.693 1.00 63.50 304 ASP A O 1
ATOM 2408 N N . GLY A 1 305 ? -15.043 -22.804 -58.739 1.00 66.12 305 GLY A N 1
ATOM 2409 C CA . GLY A 1 305 ? -13.666 -22.975 -59.226 1.00 66.12 305 GLY A CA 1
ATOM 2410 C C . GLY A 1 305 ? -13.229 -21.999 -60.333 1.00 66.12 305 GLY A C 1
ATOM 2411 O O . GLY A 1 305 ? -12.071 -22.023 -60.752 1.00 66.12 305 GLY A O 1
ATOM 2412 N N . VAL A 1 306 ? -14.124 -21.120 -60.798 1.00 75.94 306 VAL A N 1
ATOM 2413 C CA . VAL A 1 306 ? -13.888 -20.133 -61.863 1.00 75.94 306 VAL A CA 1
ATOM 2414 C C . VAL A 1 306 ? -12.813 -19.131 -61.448 1.00 75.94 306 VAL A C 1
ATOM 2416 O O . VAL A 1 306 ? -11.904 -18.850 -62.232 1.00 75.94 306 VAL A O 1
ATOM 2419 N N . LEU A 1 307 ? -12.880 -18.625 -60.212 1.00 68.81 307 LEU A N 1
ATOM 2420 C CA . LEU A 1 307 ? -11.911 -17.658 -59.699 1.00 68.81 307 LEU A CA 1
ATOM 2421 C C . LEU A 1 307 ? -10.535 -18.305 -59.503 1.00 68.81 307 LEU A C 1
ATOM 2423 O O . LEU A 1 307 ? -9.539 -17.760 -59.965 1.00 68.81 307 LEU A O 1
ATOM 2427 N N . VAL A 1 308 ? -10.489 -19.521 -58.950 1.00 75.44 308 VAL A N 1
ATOM 2428 C CA . VAL A 1 308 ? -9.249 -20.297 -58.765 1.00 75.44 308 VAL A CA 1
ATOM 2429 C C . VAL A 1 308 ? -8.585 -20.624 -60.108 1.00 75.44 308 VAL A C 1
ATOM 2431 O O . VAL A 1 308 ? -7.367 -20.514 -60.246 1.00 75.44 308 VAL A O 1
ATOM 2434 N N . ALA A 1 309 ? -9.363 -20.995 -61.131 1.00 82.00 309 ALA A N 1
ATOM 2435 C CA . ALA A 1 309 ? -8.840 -21.248 -62.474 1.00 82.00 309 ALA A CA 1
ATOM 2436 C C . ALA A 1 309 ? -8.293 -19.970 -63.131 1.00 82.00 309 ALA A C 1
ATOM 2438 O O . ALA A 1 309 ? -7.242 -20.009 -63.777 1.00 82.00 309 ALA A O 1
ATOM 2439 N N . TYR A 1 310 ? -8.973 -18.836 -62.940 1.00 83.19 310 TYR A N 1
ATOM 2440 C CA . TYR A 1 310 ? -8.503 -17.535 -63.407 1.00 83.19 310 TYR A CA 1
ATOM 2441 C C . TYR A 1 310 ? -7.216 -17.106 -62.688 1.00 83.19 310 TYR A C 1
ATOM 2443 O O . TYR A 1 310 ? -6.246 -16.729 -63.345 1.00 83.19 310 TYR A O 1
ATOM 2451 N N . GLU A 1 311 ? -7.168 -17.216 -61.361 1.00 82.12 311 GLU A N 1
ATOM 2452 C CA . GLU A 1 311 ? -5.994 -16.894 -60.545 1.00 82.12 311 GLU A CA 1
ATOM 2453 C C . GLU A 1 311 ? -4.798 -17.762 -60.915 1.00 82.12 311 GLU A C 1
ATOM 2455 O O . GLU A 1 311 ? -3.721 -17.225 -61.159 1.00 82.12 311 GLU A O 1
ATOM 2460 N N . LYS A 1 312 ? -4.993 -19.075 -61.067 1.00 87.12 312 LYS A N 1
ATOM 2461 C CA . LYS A 1 312 ? -3.941 -19.996 -61.503 1.00 87.12 312 LYS A CA 1
ATOM 2462 C C . LYS A 1 312 ? -3.433 -19.667 -62.906 1.00 87.12 312 LYS A C 1
ATOM 2464 O O . LYS A 1 312 ? -2.228 -19.675 -63.133 1.00 87.12 312 LYS A O 1
ATOM 2469 N N . GLY A 1 313 ? -4.322 -19.319 -63.840 1.00 88.25 313 GLY A N 1
ATOM 2470 C CA . GLY A 1 313 ? -3.920 -18.867 -65.175 1.00 88.25 313 GLY A CA 1
ATOM 2471 C C . GLY A 1 313 ? -3.089 -17.581 -65.128 1.00 88.25 313 GLY A C 1
ATOM 2472 O O . GLY A 1 313 ? -2.057 -17.473 -65.791 1.00 88.25 313 GLY A O 1
ATOM 2473 N N . ARG A 1 314 ? -3.485 -16.618 -64.289 1.00 86.38 314 ARG A N 1
ATOM 2474 C CA . ARG A 1 314 ? -2.745 -15.362 -64.080 1.00 86.38 314 ARG A CA 1
ATOM 2475 C C . ARG A 1 314 ? -1.423 -15.574 -63.349 1.00 86.38 314 ARG A C 1
ATOM 2477 O O . ARG A 1 314 ? -0.444 -14.901 -63.670 1.00 86.38 314 ARG A O 1
ATOM 2484 N N . GLU A 1 315 ? -1.375 -16.498 -62.397 1.00 84.44 315 GLU A N 1
ATOM 2485 C CA . GLU A 1 315 ? -0.160 -16.893 -61.693 1.00 84.44 315 GLU A CA 1
ATOM 2486 C C . GLU A 1 315 ? 0.815 -17.569 -62.655 1.00 84.44 315 GLU A C 1
ATOM 2488 O O . GLU A 1 315 ? 1.981 -17.194 -62.689 1.00 84.44 315 GLU A O 1
ATOM 2493 N N . GLU A 1 316 ? 0.356 -18.497 -63.493 1.00 85.94 316 GLU A N 1
ATOM 2494 C CA . GLU A 1 316 ? 1.182 -19.142 -64.515 1.00 85.94 316 GLU A CA 1
ATOM 2495 C C . GLU A 1 316 ? 1.692 -18.134 -65.552 1.00 85.94 316 GLU A C 1
ATOM 2497 O O . GLU A 1 316 ? 2.869 -18.179 -65.908 1.00 85.94 316 GLU A O 1
ATOM 2502 N N . GLU A 1 317 ? 0.869 -17.170 -65.978 1.00 84.56 317 GLU A N 1
ATOM 2503 C CA . GLU A 1 317 ? 1.310 -16.056 -66.826 1.00 84.56 317 GLU A CA 1
ATOM 2504 C C . GLU A 1 317 ? 2.354 -15.177 -66.136 1.00 84.56 317 GLU A C 1
ATOM 2506 O O . GLU A 1 317 ? 3.365 -14.840 -66.750 1.00 84.56 317 GLU A O 1
ATOM 2511 N N . SER A 1 318 ? 2.136 -14.807 -64.871 1.00 80.25 318 SER A N 1
ATOM 2512 C CA . SER A 1 318 ? 3.070 -13.989 -64.093 1.00 80.25 318 SER A CA 1
ATOM 2513 C C . SER A 1 318 ? 4.371 -14.734 -63.818 1.00 80.25 318 SER A C 1
ATOM 2515 O O . SER A 1 318 ? 5.443 -14.142 -63.890 1.00 80.25 318 SER A O 1
ATOM 2517 N N . ARG A 1 319 ? 4.297 -16.034 -63.524 1.00 76.44 319 ARG A N 1
ATOM 2518 C CA . ARG A 1 319 ? 5.445 -16.906 -63.274 1.00 76.44 319 ARG A CA 1
ATOM 2519 C C . ARG A 1 319 ? 6.221 -17.153 -64.556 1.00 76.44 319 ARG A C 1
ATOM 2521 O O . ARG A 1 319 ? 7.443 -17.117 -64.526 1.00 76.44 319 ARG A O 1
ATOM 2528 N N . ARG A 1 320 ? 5.531 -17.346 -65.683 1.00 80.50 320 ARG A N 1
ATOM 2529 C CA . ARG A 1 320 ? 6.154 -17.415 -67.009 1.00 80.50 320 ARG A CA 1
ATOM 2530 C C . ARG A 1 320 ? 6.819 -16.093 -67.355 1.00 80.50 320 ARG A C 1
ATOM 2532 O O . ARG A 1 320 ? 7.968 -16.118 -67.758 1.00 80.50 320 ARG A O 1
ATOM 2539 N N . ARG A 1 321 ? 6.150 -14.959 -67.127 1.00 75.94 321 ARG A N 1
ATOM 2540 C CA . ARG A 1 321 ? 6.734 -13.630 -67.333 1.00 75.94 321 ARG A CA 1
ATOM 2541 C C . ARG A 1 321 ? 7.967 -13.420 -66.459 1.00 75.94 321 ARG A C 1
ATOM 2543 O O . ARG A 1 321 ? 8.956 -12.930 -66.964 1.00 75.94 321 ARG A O 1
ATOM 2550 N N . PHE A 1 322 ? 7.927 -13.834 -65.196 1.00 70.81 322 PHE A N 1
ATOM 2551 C CA . PHE A 1 322 ? 9.062 -13.757 -64.274 1.00 70.81 322 PHE A CA 1
ATOM 2552 C C . PHE A 1 322 ? 10.220 -14.694 -64.665 1.00 70.81 322 PHE A C 1
ATOM 2554 O O . PHE A 1 322 ? 11.374 -14.360 -64.451 1.00 70.81 322 PHE A O 1
ATOM 2561 N N . LEU A 1 323 ? 9.925 -15.864 -65.243 1.00 69.12 323 LEU A N 1
ATOM 2562 C CA . LEU A 1 323 ? 10.933 -16.806 -65.747 1.00 69.12 323 LEU A CA 1
ATOM 2563 C C . LEU A 1 323 ? 11.506 -16.398 -67.119 1.00 69.12 323 LEU A C 1
ATOM 2565 O O . LEU A 1 323 ? 12.674 -16.671 -67.379 1.00 69.12 323 LEU A O 1
ATOM 2569 N N . GLU A 1 324 ? 10.707 -15.774 -67.994 1.00 64.81 324 GLU A N 1
ATOM 2570 C CA . GLU A 1 324 ? 11.150 -15.178 -69.269 1.00 64.81 324 GLU A CA 1
ATOM 2571 C C . GLU A 1 324 ? 11.932 -13.879 -69.047 1.00 64.81 324 GLU A C 1
ATOM 2573 O O . GLU A 1 324 ? 12.899 -13.616 -69.756 1.00 64.81 324 GLU A O 1
ATOM 2578 N N . GLU A 1 325 ? 11.564 -13.102 -68.027 1.00 57.84 325 GLU A N 1
ATOM 2579 C CA . GLU A 1 325 ? 12.341 -11.998 -67.445 1.00 57.84 325 GLU A CA 1
ATOM 2580 C C . GLU A 1 325 ? 13.448 -12.584 -66.540 1.00 57.84 325 GLU A C 1
ATOM 2582 O O . GLU A 1 325 ? 13.622 -12.203 -65.386 1.00 57.84 325 GLU A O 1
ATOM 2587 N N . GLY A 1 326 ? 14.140 -13.608 -67.054 1.00 44.91 326 GLY A N 1
ATOM 2588 C CA . GLY A 1 326 ? 15.174 -14.345 -66.347 1.00 44.91 326 GLY A CA 1
ATOM 2589 C C . GLY A 1 326 ? 16.345 -13.447 -65.967 1.00 44.91 326 GLY A C 1
ATOM 2590 O O . GLY A 1 326 ? 16.805 -12.679 -66.804 1.00 44.91 326 GLY A O 1
ATOM 2591 N N . ASP A 1 327 ? 16.793 -13.582 -64.712 1.00 52.16 327 ASP A N 1
ATOM 2592 C CA . ASP A 1 327 ? 18.076 -13.159 -64.115 1.00 52.16 327 ASP A CA 1
ATOM 2593 C C . ASP A 1 327 ? 18.868 -12.104 -64.910 1.00 52.16 327 ASP A C 1
ATOM 2595 O O . ASP A 1 327 ? 19.996 -12.316 -65.356 1.00 52.16 327 ASP A O 1
ATOM 2599 N N . GLY A 1 328 ? 18.226 -10.965 -65.148 1.00 45.91 328 GLY A N 1
ATOM 2600 C CA . GLY A 1 328 ? 18.706 -9.970 -66.083 1.00 45.91 328 GLY A CA 1
ATOM 2601 C C . GLY A 1 328 ? 17.944 -8.676 -65.892 1.00 45.91 328 GLY A C 1
ATOM 2602 O O . GLY A 1 328 ? 16.836 -8.520 -66.391 1.00 45.91 328 GLY A O 1
ATOM 2603 N N . ASP A 1 329 ? 18.607 -7.749 -65.210 1.00 39.97 329 ASP A N 1
ATOM 2604 C CA . ASP A 1 329 ? 18.261 -6.336 -65.096 1.00 39.97 329 ASP A CA 1
ATOM 2605 C C . ASP A 1 329 ? 17.196 -5.986 -64.038 1.00 39.97 329 ASP A C 1
ATOM 2607 O O . ASP A 1 329 ? 15.989 -6.199 -64.166 1.00 39.97 329 ASP A O 1
ATOM 2611 N N . THR A 1 330 ? 17.683 -5.373 -62.959 1.00 47.25 330 THR A N 1
ATOM 2612 C CA . THR A 1 330 ? 16.945 -4.623 -61.938 1.00 47.25 330 THR A CA 1
ATOM 2613 C C . THR A 1 330 ? 16.243 -3.413 -62.563 1.00 47.25 330 THR A C 1
ATOM 2615 O O . THR A 1 330 ? 16.632 -2.268 -62.356 1.00 47.25 330 THR A O 1
ATOM 2618 N N . GLY A 1 331 ? 15.200 -3.657 -63.353 1.00 47.56 331 GLY A N 1
ATOM 2619 C CA . GLY A 1 331 ? 14.592 -2.636 -64.201 1.00 47.56 331 GLY A CA 1
ATOM 2620 C C . GLY A 1 331 ? 13.088 -2.808 -64.344 1.00 47.56 331 GLY A C 1
ATOM 2621 O O . GLY A 1 331 ? 12.564 -2.883 -65.454 1.00 47.56 331 GLY A O 1
ATOM 2622 N N . ARG A 1 332 ? 12.350 -2.866 -63.226 1.00 41.38 332 ARG A N 1
ATOM 2623 C CA . ARG A 1 332 ? 10.881 -2.944 -63.261 1.00 41.38 332 ARG A CA 1
ATOM 2624 C C . ARG A 1 332 ? 10.300 -1.702 -63.950 1.00 41.38 332 ARG A C 1
ATOM 2626 O O . ARG A 1 332 ? 10.205 -0.624 -63.364 1.00 41.38 332 ARG A O 1
ATOM 2633 N N . LYS A 1 333 ? 9.819 -1.881 -65.186 1.00 46.25 333 LYS A N 1
ATOM 2634 C CA . LYS A 1 333 ? 8.881 -0.973 -65.865 1.00 46.25 333 LYS A CA 1
ATOM 2635 C C . LYS A 1 333 ? 7.598 -0.861 -65.040 1.00 46.25 333 LYS A C 1
ATOM 2637 O O . LYS A 1 333 ? 6.673 -1.659 -65.169 1.00 46.25 333 LYS A O 1
ATOM 2642 N N . GLY A 1 334 ? 7.574 0.157 -64.188 1.00 41.94 334 GLY A N 1
ATOM 2643 C CA . GLY A 1 334 ? 6.467 0.495 -63.302 1.00 41.94 334 GLY A CA 1
ATOM 2644 C C . GLY A 1 334 ? 6.675 1.843 -62.614 1.00 41.94 334 GLY A C 1
ATOM 2645 O O . GLY A 1 334 ? 6.557 1.928 -61.402 1.00 41.94 334 GLY A O 1
ATOM 2646 N N . GLY A 1 335 ? 7.026 2.887 -63.370 1.00 46.19 335 GLY A N 1
ATOM 2647 C CA . GLY A 1 335 ? 6.787 4.301 -63.025 1.00 46.19 335 GLY A CA 1
ATOM 2648 C C . GLY A 1 335 ? 7.470 4.918 -61.795 1.00 46.19 335 GLY A C 1
ATOM 2649 O O . GLY A 1 335 ? 7.306 6.117 -61.587 1.00 46.19 335 GLY A O 1
ATOM 2650 N N . LYS A 1 336 ? 8.230 4.170 -60.996 1.00 50.66 336 LYS A N 1
ATOM 2651 C CA . LYS A 1 336 ? 9.111 4.704 -59.952 1.00 50.66 336 LYS A CA 1
ATOM 2652 C C . LYS A 1 336 ? 10.422 3.941 -60.004 1.00 50.66 336 LYS A C 1
ATOM 2654 O O . LYS A 1 336 ? 10.457 2.758 -59.677 1.00 50.66 336 LYS A O 1
ATOM 2659 N N . GLU A 1 337 ? 11.459 4.632 -60.460 1.00 51.88 337 GLU A N 1
ATOM 2660 C CA . GLU A 1 337 ? 12.850 4.235 -60.275 1.00 51.88 337 GLU A CA 1
ATOM 2661 C C . GLU A 1 337 ? 13.029 3.858 -58.802 1.00 51.88 337 GLU A C 1
ATOM 2663 O O . GLU A 1 337 ? 12.757 4.659 -57.902 1.00 51.88 337 GLU A O 1
ATOM 2668 N N . TRP A 1 338 ? 13.350 2.593 -58.555 1.00 52.66 338 TRP A N 1
ATOM 2669 C CA . TRP A 1 338 ? 13.669 2.130 -57.216 1.00 52.66 338 TRP A CA 1
ATOM 2670 C C . TRP A 1 338 ? 15.033 2.724 -56.871 1.00 52.66 338 TRP A C 1
ATOM 2672 O O . TRP A 1 338 ? 16.057 2.240 -57.337 1.00 52.66 338 TRP A O 1
ATOM 2682 N N . VAL A 1 339 ? 15.026 3.826 -56.121 1.00 60.28 339 VAL A N 1
ATOM 2683 C CA . VAL A 1 339 ? 16.240 4.451 -55.594 1.00 60.28 339 VAL A CA 1
ATOM 2684 C C . VAL A 1 339 ? 16.495 3.853 -54.218 1.00 60.28 339 VAL A C 1
ATOM 2686 O O . VAL A 1 339 ? 15.658 3.974 -53.320 1.00 60.28 339 VAL A O 1
ATOM 2689 N N . GLU A 1 340 ? 17.633 3.185 -54.064 1.00 61.41 340 GLU A N 1
ATOM 2690 C CA . GLU A 1 340 ? 18.103 2.688 -52.773 1.00 61.41 340 GLU A CA 1
ATOM 2691 C C . GLU A 1 340 ? 18.237 3.854 -51.786 1.00 61.41 340 GLU A C 1
ATOM 2693 O O . GLU A 1 340 ? 18.649 4.959 -52.154 1.00 61.41 340 GLU A O 1
ATOM 2698 N N . LEU A 1 341 ? 17.859 3.639 -50.520 1.00 57.31 341 LEU A N 1
ATOM 2699 C CA . LEU A 1 341 ? 18.043 4.682 -49.516 1.00 57.31 341 LEU A CA 1
ATOM 2700 C C . LEU A 1 341 ? 19.548 4.988 -49.392 1.00 57.31 341 LEU A C 1
ATOM 2702 O O . LEU A 1 341 ? 20.344 4.058 -49.243 1.00 57.31 341 LEU A O 1
ATOM 2706 N N . PRO A 1 342 ? 19.955 6.272 -49.420 1.00 55.91 342 PRO A N 1
ATOM 2707 C CA . PRO A 1 342 ? 21.353 6.651 -49.259 1.00 55.91 342 PRO A CA 1
ATOM 2708 C C . PRO A 1 342 ? 21.970 5.991 -48.015 1.00 55.91 342 PRO A C 1
ATOM 2710 O O . PRO A 1 342 ? 21.481 6.191 -46.905 1.00 55.91 342 PRO A O 1
ATOM 2713 N N . GLY A 1 343 ? 23.031 5.199 -48.193 1.00 60.53 343 GLY A N 1
ATOM 2714 C CA . GLY A 1 343 ? 23.728 4.498 -47.104 1.00 60.53 343 GLY A CA 1
ATOM 2715 C C . GLY A 1 343 ? 23.493 2.983 -47.012 1.00 60.53 343 GLY A C 1
ATOM 2716 O O . GLY A 1 343 ? 24.126 2.355 -46.167 1.00 60.53 343 GLY A O 1
ATOM 2717 N N . ASP A 1 344 ? 22.649 2.395 -47.869 1.00 54.91 344 ASP A N 1
ATOM 2718 C CA . ASP A 1 344 ? 22.471 0.930 -47.972 1.00 54.91 344 ASP A CA 1
ATOM 2719 C C . ASP A 1 344 ? 23.396 0.278 -49.027 1.00 54.91 344 ASP A C 1
ATOM 2721 O O . ASP A 1 344 ? 23.626 -0.927 -49.010 1.00 54.91 344 ASP A O 1
ATOM 2725 N N . ALA A 1 345 ? 24.023 1.088 -49.891 1.00 58.06 345 ALA A N 1
ATOM 2726 C CA . ALA A 1 345 ? 24.861 0.656 -51.020 1.00 58.06 345 ALA A CA 1
ATOM 2727 C C . ALA A 1 345 ? 26.230 0.035 -50.640 1.00 58.06 345 ALA A C 1
ATOM 2729 O O . ALA A 1 345 ? 27.125 -0.071 -51.472 1.00 58.06 345 ALA A O 1
ATOM 2730 N N . GLY A 1 346 ? 26.446 -0.366 -49.383 1.00 58.19 346 GLY A N 1
ATOM 2731 C CA . GLY A 1 346 ? 27.681 -1.051 -48.967 1.00 58.19 346 GLY A CA 1
ATOM 2732 C C . GLY A 1 346 ? 28.952 -0.185 -48.907 1.00 58.19 346 GLY A C 1
ATOM 2733 O O . GLY A 1 346 ? 29.992 -0.683 -48.482 1.00 58.19 346 GLY A O 1
ATOM 2734 N N . ASP A 1 347 ? 28.878 1.114 -49.217 1.00 64.25 347 ASP A N 1
ATOM 2735 C CA . ASP A 1 347 ? 30.007 2.066 -49.179 1.00 64.25 347 ASP A CA 1
ATOM 2736 C C . ASP A 1 347 ? 30.494 2.433 -47.754 1.00 64.25 347 ASP A C 1
ATOM 2738 O O . ASP A 1 347 ? 31.360 3.290 -47.573 1.00 64.25 347 ASP A O 1
ATOM 2742 N N . GLY A 1 348 ? 29.936 1.821 -46.702 1.00 60.31 348 GLY A N 1
ATOM 2743 C CA . GLY A 1 348 ? 30.374 1.996 -45.307 1.00 60.31 348 GLY A CA 1
ATOM 2744 C C . GLY A 1 348 ? 30.060 3.360 -44.673 1.00 60.31 348 GLY A C 1
ATOM 2745 O O . GLY A 1 348 ? 30.311 3.558 -43.482 1.00 60.31 348 GLY A O 1
ATOM 2746 N N . VAL A 1 349 ? 29.475 4.298 -45.420 1.00 63.62 349 VAL A N 1
ATOM 2747 C CA . VAL A 1 349 ? 28.994 5.582 -44.894 1.00 63.62 349 VAL A CA 1
ATOM 2748 C C . VAL A 1 349 ? 27.520 5.441 -44.522 1.00 63.62 349 VAL A C 1
ATOM 2750 O O . VAL A 1 349 ? 26.627 5.674 -45.331 1.00 63.62 349 VAL A O 1
ATOM 2753 N N . GLY A 1 350 ? 27.265 5.037 -43.276 1.00 61.56 350 GLY A N 1
ATOM 2754 C CA . GLY A 1 350 ? 25.907 4.976 -42.736 1.00 61.56 350 GLY A CA 1
ATOM 2755 C C . GLY A 1 350 ? 25.237 6.353 -42.703 1.00 61.56 350 GLY A C 1
ATOM 2756 O O . GLY A 1 350 ? 25.906 7.386 -42.595 1.00 61.56 350 GLY A O 1
ATOM 2757 N N . TRP A 1 351 ? 23.903 6.360 -42.761 1.00 67.44 351 TRP A N 1
ATOM 2758 C CA . TRP A 1 351 ? 23.090 7.570 -42.640 1.00 67.44 351 TRP A CA 1
ATOM 2759 C C . TRP A 1 351 ? 23.483 8.360 -41.381 1.00 67.44 351 TRP A C 1
ATOM 2761 O O . TRP A 1 351 ? 23.232 7.924 -40.254 1.00 67.44 351 TRP A O 1
ATOM 2771 N N . ARG A 1 352 ? 24.112 9.531 -41.548 1.00 71.94 352 ARG A N 1
ATOM 2772 C CA . ARG A 1 352 ? 24.419 10.419 -40.420 1.00 71.94 352 ARG A CA 1
ATOM 2773 C C . ARG A 1 352 ? 23.137 11.126 -39.996 1.00 71.94 352 ARG A C 1
ATOM 2775 O O . ARG A 1 352 ? 22.678 12.033 -40.683 1.00 71.94 352 ARG A O 1
ATOM 2782 N N . LEU A 1 353 ? 22.559 10.709 -38.870 1.00 74.00 353 LEU A N 1
ATOM 2783 C CA . LEU A 1 353 ? 21.489 11.474 -38.234 1.00 74.00 353 LEU A CA 1
ATOM 2784 C C . LEU A 1 353 ? 22.064 12.828 -37.780 1.00 74.00 353 LEU A C 1
ATOM 2786 O O . LEU A 1 353 ? 23.037 12.818 -37.021 1.00 74.00 353 LEU A O 1
ATOM 2790 N N . PRO A 1 354 ? 21.490 13.964 -38.220 1.00 83.19 354 PRO A N 1
ATOM 2791 C CA . PRO A 1 354 ? 21.924 15.281 -37.771 1.00 83.19 354 PRO A CA 1
ATOM 2792 C C . PRO A 1 354 ? 21.820 15.420 -36.253 1.00 83.19 354 PRO A C 1
ATOM 2794 O O . PRO A 1 354 ? 20.894 14.903 -35.618 1.00 83.19 354 PRO A O 1
ATOM 2797 N N . THR A 1 355 ? 22.780 16.127 -35.673 1.00 83.88 355 THR A N 1
ATOM 2798 C CA . THR A 1 355 ? 22.807 16.435 -34.243 1.00 83.88 355 THR A CA 1
ATOM 2799 C C . THR A 1 355 ? 21.777 17.511 -33.892 1.00 83.88 355 THR A C 1
ATOM 2801 O O . THR A 1 355 ? 21.287 18.245 -34.750 1.00 83.88 355 THR A O 1
ATOM 2804 N N . LEU A 1 356 ? 21.409 17.600 -32.610 1.00 84.94 356 LEU A N 1
ATOM 2805 C CA . LEU A 1 356 ? 20.366 18.524 -32.155 1.00 84.94 356 LEU A CA 1
ATOM 2806 C C . LEU A 1 356 ? 20.720 19.997 -32.440 1.00 84.94 356 LEU A C 1
ATOM 2808 O O . LEU A 1 356 ? 19.827 20.778 -32.762 1.00 84.94 356 LEU A O 1
ATOM 2812 N N . ASP A 1 357 ? 22.009 20.334 -32.383 1.00 87.38 357 ASP A N 1
ATOM 2813 C CA . ASP A 1 357 ? 22.531 21.676 -32.658 1.00 87.38 357 ASP A CA 1
ATOM 2814 C C . ASP A 1 357 ? 22.442 22.012 -34.158 1.00 87.38 357 ASP A C 1
ATOM 2816 O O . ASP A 1 357 ? 21.941 23.071 -34.528 1.00 87.38 357 ASP A O 1
ATOM 2820 N N . GLU A 1 358 ? 22.796 21.068 -35.039 1.00 90.00 358 GLU A N 1
ATOM 2821 C CA . GLU A 1 358 ? 22.673 21.238 -36.498 1.00 90.00 358 GLU A CA 1
ATOM 2822 C C . GLU A 1 358 ? 21.213 21.450 -36.930 1.00 90.00 358 GLU A C 1
ATOM 2824 O O . GLU A 1 358 ? 20.920 22.273 -37.800 1.00 90.00 358 GLU A O 1
ATOM 2829 N N . VAL A 1 359 ? 20.273 20.746 -36.290 1.00 90.31 359 VAL A N 1
ATOM 2830 C CA . VAL A 1 359 ? 18.835 20.929 -36.536 1.00 90.31 359 VAL A CA 1
ATOM 2831 C C . VAL A 1 359 ? 18.355 22.293 -36.032 1.00 90.31 359 VAL A C 1
ATOM 2833 O O . VAL A 1 359 ? 17.517 22.931 -36.675 1.00 90.31 359 VAL A O 1
ATOM 2836 N N . GLN A 1 360 ? 18.863 22.765 -34.890 1.00 87.12 360 GLN A N 1
ATOM 2837 C CA . GLN A 1 360 ? 18.522 24.092 -34.373 1.00 87.12 360 GLN A CA 1
ATOM 2838 C C . GLN A 1 360 ? 18.999 25.202 -35.311 1.00 87.12 360 GLN A C 1
ATOM 2840 O O . GLN A 1 360 ? 18.209 26.096 -35.632 1.00 87.12 360 GLN A O 1
ATOM 2845 N N . ASP A 1 361 ? 20.233 25.115 -35.799 1.00 92.25 361 ASP A N 1
ATOM 2846 C CA . ASP A 1 361 ? 20.796 26.095 -36.726 1.00 92.25 361 ASP A CA 1
ATOM 2847 C C . ASP A 1 361 ? 20.033 26.116 -38.058 1.00 92.25 361 ASP A C 1
ATOM 2849 O O . ASP A 1 361 ? 19.654 27.191 -38.536 1.00 92.25 361 ASP A O 1
ATOM 2853 N N . GLU A 1 362 ? 19.679 24.949 -38.612 1.00 93.31 362 GLU A N 1
ATOM 2854 C CA . GLU A 1 362 ? 18.861 24.868 -39.831 1.00 93.31 362 GLU A CA 1
ATOM 2855 C C . GLU A 1 362 ? 17.478 25.505 -39.627 1.00 93.31 362 GLU A C 1
ATOM 2857 O O . GLU A 1 362 ? 16.993 26.255 -40.479 1.00 93.31 362 GLU A O 1
ATOM 2862 N N . LEU A 1 363 ? 16.833 25.272 -38.479 1.00 92.12 363 LEU A N 1
ATOM 2863 C CA . LEU A 1 363 ? 15.534 25.872 -38.165 1.00 92.12 363 LEU A CA 1
ATOM 2864 C C . LEU A 1 363 ? 15.618 27.398 -38.033 1.00 92.12 363 LEU A C 1
ATOM 2866 O O . LEU A 1 363 ? 14.710 28.104 -38.494 1.00 92.12 363 LEU A O 1
ATOM 2870 N N . VAL A 1 364 ? 16.693 27.918 -37.436 1.00 92.69 364 VAL A N 1
ATOM 2871 C CA . VAL A 1 364 ? 16.950 29.361 -37.335 1.00 92.69 364 VAL A CA 1
ATOM 2872 C C . VAL A 1 364 ? 17.186 29.957 -38.720 1.00 92.69 364 VAL A C 1
ATOM 2874 O O . VAL A 1 364 ? 16.551 30.957 -39.068 1.00 92.69 364 VAL A O 1
ATOM 2877 N N . GLU A 1 365 ? 18.011 29.325 -39.554 1.00 92.25 365 GLU A N 1
ATOM 2878 C CA . GLU A 1 365 ? 18.249 29.766 -40.929 1.00 92.25 365 GLU A CA 1
ATOM 2879 C C . GLU A 1 365 ? 16.982 29.742 -41.780 1.00 92.25 365 GLU A C 1
ATOM 2881 O O . GLU A 1 365 ? 16.705 30.681 -42.528 1.00 92.25 365 GLU A O 1
ATOM 2886 N N . ARG A 1 366 ? 16.166 28.699 -41.650 1.00 92.25 366 ARG A N 1
ATOM 2887 C CA . ARG A 1 366 ? 14.912 28.562 -42.393 1.00 92.25 366 ARG A CA 1
ATOM 2888 C C . ARG A 1 366 ? 13.909 29.634 -41.989 1.00 92.25 366 ARG A C 1
ATOM 2890 O O . ARG A 1 366 ? 13.168 30.148 -42.830 1.00 92.25 366 ARG A O 1
ATOM 2897 N N . ARG A 1 367 ? 13.905 30.017 -40.710 1.00 87.50 367 ARG A N 1
ATOM 2898 C CA . ARG A 1 367 ? 13.107 31.138 -40.199 1.00 87.50 367 ARG A CA 1
ATOM 2899 C C . ARG A 1 367 ? 13.657 32.480 -40.681 1.00 87.50 367 ARG A C 1
ATOM 2901 O O . ARG A 1 367 ? 12.862 33.337 -41.057 1.00 87.50 367 ARG A O 1
ATOM 2908 N N . ARG A 1 368 ? 14.983 32.635 -40.752 1.00 91.75 368 ARG A N 1
ATOM 2909 C CA . ARG A 1 368 ? 15.660 33.811 -41.318 1.00 91.75 368 ARG A CA 1
ATOM 2910 C C . ARG A 1 368 ? 15.340 33.992 -42.803 1.00 91.75 368 ARG A C 1
ATOM 2912 O O . ARG A 1 368 ? 14.951 35.088 -43.183 1.00 91.75 368 ARG A O 1
ATOM 2919 N N . ARG A 1 369 ? 15.412 32.931 -43.617 1.00 92.69 369 ARG A N 1
ATOM 2920 C CA . ARG A 1 369 ? 15.044 32.964 -45.048 1.00 92.69 369 ARG A CA 1
ATOM 2921 C C . ARG A 1 369 ? 13.579 33.340 -45.243 1.00 92.69 369 ARG A C 1
ATOM 2923 O O . ARG A 1 369 ? 13.293 34.280 -45.962 1.00 92.69 369 ARG A O 1
ATOM 2930 N N . LYS A 1 370 ? 12.661 32.711 -44.499 1.00 89.31 370 LYS A N 1
ATOM 2931 C CA . LYS A 1 370 ? 11.230 33.067 -44.539 1.00 89.31 370 LYS A CA 1
ATOM 2932 C C . LYS A 1 370 ? 10.934 34.503 -44.105 1.00 89.31 370 LYS A C 1
ATOM 2934 O O . LYS A 1 370 ? 9.917 35.049 -44.511 1.00 89.31 370 LYS A O 1
ATOM 2939 N N . LEU A 1 371 ? 11.739 35.078 -43.212 1.00 87.81 371 LEU A N 1
ATOM 2940 C CA . LEU A 1 371 ? 11.602 36.482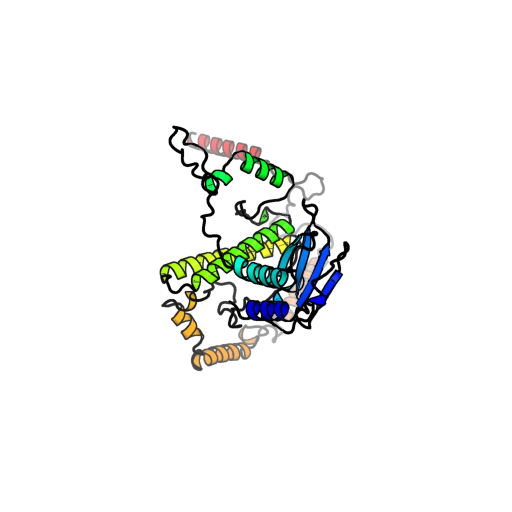 -42.831 1.00 87.81 371 LEU A CA 1
ATOM 2941 C C . LEU A 1 371 ? 12.142 37.394 -43.932 1.00 87.81 371 LEU A C 1
ATOM 2943 O O . LEU A 1 371 ? 11.467 38.351 -44.279 1.00 87.81 371 LEU A O 1
ATOM 2947 N N . LEU A 1 372 ? 13.296 37.073 -44.516 1.00 87.44 372 LEU A N 1
ATOM 2948 C CA . LEU A 1 372 ? 13.847 37.821 -45.647 1.00 87.44 372 LEU A CA 1
ATOM 2949 C C . LEU A 1 372 ? 12.905 37.795 -46.857 1.00 87.44 372 LEU A C 1
ATOM 2951 O O . LEU A 1 372 ? 12.624 38.855 -47.387 1.00 87.44 372 LEU A O 1
ATOM 2955 N N . ASP A 1 373 ? 12.314 36.649 -47.198 1.00 86.62 373 ASP A N 1
ATOM 2956 C CA . ASP A 1 373 ? 11.306 36.531 -48.269 1.00 86.62 373 ASP A CA 1
ATOM 2957 C C . ASP A 1 373 ? 9.999 37.287 -47.973 1.00 86.62 373 ASP A C 1
ATOM 2959 O O . ASP A 1 373 ? 9.199 37.514 -48.871 1.00 86.62 373 ASP A O 1
ATOM 2963 N N . LYS A 1 374 ? 9.732 37.633 -46.707 1.00 79.12 374 LYS A N 1
ATOM 2964 C CA . LYS A 1 374 ? 8.575 38.458 -46.320 1.00 79.12 374 LYS A CA 1
ATOM 2965 C C . LYS A 1 374 ? 8.869 39.957 -46.352 1.00 79.12 374 LYS A C 1
ATOM 2967 O O . LYS A 1 374 ? 7.925 40.741 -46.284 1.00 79.12 374 LYS A O 1
ATOM 2972 N N . PHE A 1 375 ? 10.145 40.338 -46.351 1.00 72.38 375 PHE A N 1
ATOM 2973 C CA . PHE A 1 375 ? 10.604 41.729 -46.363 1.00 72.38 375 PHE A CA 1
ATOM 2974 C C . PHE A 1 375 ? 11.322 42.115 -47.670 1.00 72.38 375 PHE A C 1
ATOM 2976 O O . PHE A 1 375 ? 11.658 43.288 -47.833 1.00 72.38 375 PHE A O 1
ATOM 2983 N N . ALA A 1 376 ? 11.557 41.154 -48.566 1.00 58.16 376 ALA A N 1
ATOM 2984 C CA . ALA A 1 376 ? 11.796 41.345 -49.995 1.00 58.16 376 ALA A CA 1
ATOM 2985 C C . ALA A 1 376 ? 10.450 41.442 -50.722 1.00 58.16 376 ALA A C 1
ATOM 2987 O O . ALA A 1 376 ? 10.379 42.228 -51.693 1.00 58.16 376 ALA A O 1
#

Radius of gyration: 41.48 Å; Cα contacts (8 Å, |Δi|>4): 277; chains: 1; bounding box: 65×73×124 Å

Solvent-accessible surface area (backbone atoms only — not comparable to full-atom values): 23043 Å² total; per-residue (Å²): 133,55,82,65,55,54,54,53,46,54,52,55,70,69,53,62,60,79,67,63,54,85,83,70,77,65,58,44,77,66,47,75,58,77,43,39,31,35,32,32,75,26,64,46,94,50,90,74,47,22,40,34,36,31,40,34,48,35,91,78,25,83,48,70,84,57,41,77,52,47,74,82,44,74,74,41,82,44,73,44,66,68,83,70,82,68,52,46,64,55,54,45,53,51,57,50,49,58,60,55,54,77,75,49,81,78,78,94,76,80,88,74,84,87,71,82,87,71,97,64,84,83,75,78,79,72,75,71,53,71,72,55,55,65,65,33,68,67,47,49,50,54,52,48,55,37,42,76,72,67,53,69,60,67,90,78,48,80,80,73,89,64,68,84,79,62,83,50,60,74,59,46,52,53,53,39,51,50,44,51,53,52,41,53,55,49,56,58,57,44,61,44,82,90,59,51,74,67,58,33,49,52,51,35,51,52,41,48,53,46,52,55,48,42,51,51,42,41,49,48,30,36,75,72,72,44,74,66,62,85,76,66,66,80,70,57,46,98,83,70,43,71,51,79,53,81,64,99,58,84,58,66,58,72,50,43,40,68,35,90,66,48,30,52,52,54,49,58,67,64,41,69,66,59,70,73,50,54,47,53,49,47,50,52,53,48,50,58,65,69,54,50,60,61,80,78,58,50,68,70,66,62,74,79,40,58,58,58,54,51,49,50,52,51,47,52,52,51,49,48,50,53,57,72,58,45,100,65,76,102,65,78,91,67,98,56,86,87,72,77,65,82,49,70,82,75,80,81,57,62,71,78,77,78,51,75,65,60,52,50,52,50,52,52,50,54,51,49,50,57,47,49,69,71,76,104

Mean predicted aligned error: 22.45 Å

Secondary structure (DSSP, 8-state):
--HHHHHHHHHHHTS-GGGSS---SS-EEEEE-SSEEEEEEEEESSSS-EEEEEEEEPTT-S-HHHHTTTTT-EEEEEEEETTS---HHHHHHHHHHHHHTTS-PPPS------PPPPSS------PPPHHHHTTSHHHHHHHHHHHHTT---TTTSPPPS-GGG---HHHHHHHHHHHHHHHHHHHHHHT-TTS-HHHHHHHHHHHHHHHHHHHHHHHHHHHTT---GGGS---B-TTS-B-TTTTTS----GGGGSSTTHHHHHHHHHS---THHHHHHHHHHHHHHH--GGGGTTTTTTSS-HHHHHHHHHHHHHHHHHHHS-S--S---SSS--PPPTT-SSSS----PPPHHHHHHHHHHHHHHHHHHHH-

Organism: NCBI:txid390894

Foldseek 3Di:
DDPVLVVVLVVLVPQDQVLVADDDQDKDWSDDDQFKTKIFHGWDPDVVIWIWIFIATDQRHPPPVRNVVPDPDRVDTDTHGPPRPDGSVNVSVVRSVRSVVVVDDDDPDDDDDDDDDDPDDDPPPPPPDVVVVCVDPVNVVVQVVCVVVVNDPPVPDDDDPDLLVDLDLVVLVVVLVVLVVVLVVLLVVLQDPPDDLVVNVVSLVVSQVSVVVSVVSLVNSVVSVHDNPVVPDQDADPVRDRQPVSPPDRGRGDCSCVRVPNVVVVVVVVPPPPPVVVVVVVVVVVVVVVCDPVVVVPPPVPVVCPVVVVVVVVVVVVVVVVVVVPPDDPDDPDPDDPDDDPAPPPPPDHDDDDDPVRVVVVVVVVVVVVVVVVVD

InterPro domains:
  IPR009360 Pre-mRNA-splicing factor Isy1 [PF06246] (127-374)
  IPR009360 Pre-mRNA-splicing factor Isy1 [PTHR13021] (127-374)
  IPR029012 Helix hairpin bin domain superfamily [G3DSA:1.10.287.660] (168-225)
  IPR037200 Pre-mRNA-splicing factor Isy1 superfamily [SSF140102] (154-231)

pLDDT: mean 73.15, std 15.99, range [31.08, 95.19]

Nearest PDB structures (foldseek):
  8ro1-assembly1_D  TM=4.932E-01  e=1.008E-09  Caenorhabditis elegans
  1x4t-assembly1_A  TM=8.620E-01  e=1.235E-05  Mus musculus